Protein AF-A0A7S0AY89-F1 (afdb_monomer)

pLDDT: mean 72.58, std 26.04, range [23.61, 98.94]

Mean predicted aligned error: 18.63 Å

InterPro domains:
  IPR001547 Glycoside hydrolase, family 5 [PF00150] (225-510)
  IPR008999 Actin-crosslinking [SSF50405] (560-645)
  IPR017853 Glycoside hydrolase superfamily [SSF51445] (168-539)
  IPR050386 Glycosyl Hydrolase 5 (Cellulase A) [PTHR31297] (103-537)

Organism: NCBI:txid73915

Sequence (700 aa):
IKGNLCSASAGSGILEAVVAESVGAPAAGRRAGQSFCVETWRAASALASKGALWIAGASLNLVRSYLQGHEQKHLCPNRLVGCALSVLLALAALIDGSLASVLSSTLSTRPGRGRPGMPRTPRSRRPRFARAGRVTGKKETFDMFLGREGSSKLREDRRAGHLRRSRRKKWHGVNYGNRFIPEDWMRHPYNFFQGVERAKPINRVALWDLAGAQDPPPKQRMMDWLDVTIMEDHFREMRRFGV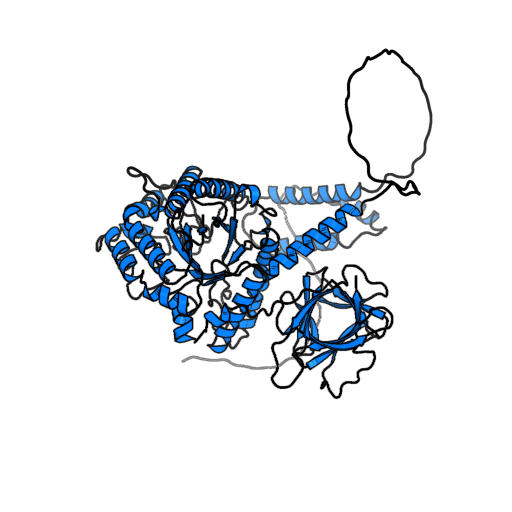EVVRVPCGYWNWVAYGGDGGPEAAESVEGVPIAERLKNLHRIAEPSAYRVHFDRIFQYAARHGIRVLLDLHGVPGSQNGEIHSGACFEVGDGDERTTFFESEANKAMAVQAVREMARYASGKGAALFGIQVISEPHLTSADGGHSFLADYYRKSIEAAREFLDASVPIVLFEWTFNMEKWSCDAFPRAKFGRVLWDTHLYHFPDDGDDWTAKDGGLEKAMKAYKWDLSQLRQFSNMQDGNVIVGEFSLAGPSLNKEWAHHWAEWLVDQFDFASAGSLLWTFDGARTAWSMQKQVANWGINWRRVTKSRHEPAAEGPPVFLQAVRGGLWLSAHENGSVQVNAAEPSWWEEWIAYFFHGGEERHGPAATKVALRSSAHGTWLSVNEHGHVSQSSARSAWEEFLLLRLSPGPEEEQYVALMSVHGTVLSVLEDLGLVVAIQGHAADMPIGHGGLWMVTRG

Nearest PDB structures (foldseek):
  3o3q-assembly2_B  TM=7.708E-01  e=3.214E-07  Homo sapiens
  3bad-assembly2_B  TM=7.576E-01  e=7.412E-07  Homo sapiens
  4q9p-assembly2_B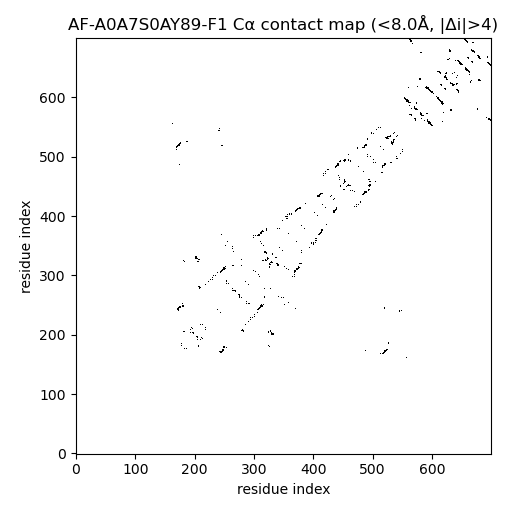  TM=7.595E-01  e=1.617E-06  Homo sapiens
  3hbw-assembly1_A  TM=7.718E-01  e=7.275E-06  Homo sapiens
  2q9x-assembly1_A  TM=7.667E-01  e=5.822E-06  unclassified

Foldseek 3Di:
DDDDDDDDDDDDDDDDDDDDDDDDDDDDDDDDDDDPPPVVVVVVVVPPPDDDDDVVVVVVVVVVVVVVPDDDDDDDPPVVVVVVVVVVVVVVVVVPPDDPDDDDDDDDDDDDDDDDDDDDDDDDDDDDDDDDDDDDDDDDDDDDDDDDPVVVVVVVVVVVLVVVLLVFAFAEAFELPCAQWHDQQQDDPDRLCVVFDDDPPFPDDAQLSQCVDVVVHLQVSNLVRLVVSQDLVLLVVRLQLPHAEYEYEHALLLFDADPDQDAFDDDCDDPPHRLRNSRSSSNVSDHNVSCVVSVVSVLVSLVVSNHAYAYENAAFGQGQQQDRSNRHHQDGPPDPDRDGRCLDPRRLVSLLSSLLRVLQSCFPSPSNHQAYESYDDGQADDPLSCVVVLLVSLVSSLVSSVVRDDLQHEHEYEDELVCLVVAAQLNPPCVRRRHYAYEYADEDADDPPDALEPVPVNLVVRVVVCLSSLVSLQVSCVSNSQRYEHAEDWQPHHHYDLVSSLVSLLVVQQSRSVRHSGYYYQHCHGDDLRRHPVSNCVPSVHSSSVSNPHPDPSFDWDAKKWKAQLPPQFTWAADPVFFIFTDDNDDDLQSIWTKTWHFDDDDPPDHTFIKIFIAGPNPRWTFFADLVFDTTTHSDDDLRRIWGWAWDDQDDPRKTKTWTAGPNRWIWFHDNVVRHITTHHDHPVPDDPDSGRIIIIDGD

Structure (mmCIF, N/CA/C/O backbone):
data_AF-A0A7S0AY89-F1
#
_entry.id   AF-A0A7S0AY89-F1
#
loop_
_atom_site.group_PDB
_atom_site.id
_atom_site.type_symbol
_atom_site.label_atom_id
_atom_site.label_alt_id
_atom_site.label_comp_id
_atom_site.label_asym_id
_atom_site.label_entity_id
_atom_site.label_seq_id
_atom_site.pdbx_PDB_ins_code
_atom_site.Cartn_x
_atom_site.Cartn_y
_atom_site.Cartn_z
_atom_site.occupancy
_atom_site.B_iso_or_equiv
_atom_site.auth_seq_id
_atom_site.auth_comp_id
_atom_site.auth_asym_id
_atom_site.auth_atom_id
_atom_site.pdbx_PDB_model_num
ATOM 1 N N . ILE A 1 1 ? 1.819 55.448 -20.548 1.00 31.20 1 ILE A N 1
ATOM 2 C CA . ILE A 1 1 ? 2.118 56.528 -19.571 1.00 31.20 1 ILE A CA 1
ATOM 3 C C . ILE A 1 1 ? 2.789 55.849 -18.382 1.00 31.20 1 ILE A C 1
ATOM 5 O O . ILE A 1 1 ? 2.130 54.985 -17.831 1.00 31.20 1 ILE A O 1
ATOM 9 N N . LYS A 1 2 ? 4.029 56.074 -17.937 1.00 28.22 2 LYS A N 1
ATOM 10 C CA . LYS A 1 2 ? 5.312 56.659 -18.417 1.00 28.22 2 LYS A CA 1
ATOM 11 C C . LYS A 1 2 ? 6.379 55.805 -17.667 1.00 28.22 2 LYS A C 1
ATOM 13 O O . LYS A 1 2 ? 6.084 55.406 -16.550 1.00 28.22 2 LYS A O 1
ATOM 18 N N . GLY A 1 3 ? 7.587 55.484 -18.125 1.00 26.33 3 GLY A N 1
ATOM 19 C CA . GLY A 1 3 ? 8.302 55.758 -19.372 1.00 26.33 3 GLY A CA 1
ATOM 20 C C . GLY A 1 3 ? 9.811 55.890 -19.092 1.00 26.33 3 GLY A C 1
ATOM 21 O O . GLY A 1 3 ? 10.143 56.715 -18.258 1.00 26.33 3 GLY A O 1
ATOM 22 N N . ASN A 1 4 ? 10.645 55.133 -19.828 1.00 30.91 4 ASN A N 1
ATOM 23 C CA . ASN A 1 4 ? 12.061 55.363 -20.224 1.00 30.91 4 ASN A CA 1
ATOM 24 C C . ASN A 1 4 ? 13.112 55.660 -19.111 1.00 30.91 4 ASN A C 1
ATOM 26 O O . ASN A 1 4 ? 12.819 56.299 -18.115 1.00 30.91 4 ASN A O 1
ATOM 30 N N . LEU A 1 5 ? 14.382 55.240 -19.194 1.00 28.59 5 LEU A N 1
ATOM 31 C CA . LEU A 1 5 ? 15.346 55.196 -20.317 1.00 28.59 5 LEU A CA 1
ATOM 32 C C . LEU A 1 5 ? 16.173 53.876 -20.263 1.00 28.59 5 LEU A C 1
ATOM 34 O O . LEU A 1 5 ? 16.315 53.311 -19.186 1.00 28.59 5 LEU A O 1
ATOM 38 N N . CYS A 1 6 ? 16.606 53.226 -21.357 1.00 27.00 6 CYS A N 1
ATOM 39 C CA . CYS A 1 6 ? 17.677 53.597 -22.316 1.00 27.00 6 CYS A CA 1
ATOM 40 C C . CYS A 1 6 ? 19.018 53.968 -21.631 1.00 27.00 6 CYS A C 1
ATOM 42 O O . CYS A 1 6 ? 19.011 54.798 -20.734 1.00 27.00 6 CYS A O 1
ATOM 44 N N . SER A 1 7 ? 20.200 53.453 -22.008 1.00 26.08 7 SER A N 1
ATOM 45 C CA . SER A 1 7 ? 20.628 52.667 -23.193 1.00 26.08 7 SER A CA 1
ATOM 46 C C . SER A 1 7 ? 22.035 52.045 -22.996 1.00 26.08 7 SER A C 1
ATOM 48 O O . SER A 1 7 ? 22.748 52.542 -22.140 1.00 26.08 7 SER A O 1
ATOM 50 N N . ALA A 1 8 ? 22.418 51.053 -23.831 1.00 25.77 8 ALA A N 1
ATOM 51 C CA . ALA A 1 8 ? 23.747 50.799 -24.469 1.00 25.77 8 ALA A CA 1
ATOM 52 C C . ALA A 1 8 ? 25.082 51.124 -23.718 1.00 25.77 8 ALA A C 1
ATOM 54 O O . ALA A 1 8 ? 25.215 52.180 -23.122 1.00 25.77 8 ALA A O 1
ATOM 55 N N . SER A 1 9 ? 26.192 50.367 -23.808 1.00 25.38 9 SER A N 1
ATOM 56 C CA . SER A 1 9 ? 26.601 49.246 -24.688 1.00 25.38 9 SER A CA 1
ATOM 57 C C . SER A 1 9 ? 27.967 48.652 -24.268 1.00 25.38 9 SER A C 1
ATOM 59 O O . SER A 1 9 ? 28.801 49.412 -23.798 1.00 25.38 9 SER A O 1
ATOM 61 N N . ALA A 1 10 ? 28.218 47.378 -24.626 1.00 25.64 10 ALA A N 1
ATOM 62 C CA . ALA A 1 10 ? 29.521 46.747 -24.959 1.00 25.64 10 ALA A CA 1
ATOM 63 C C . ALA A 1 10 ? 30.695 46.728 -23.938 1.00 25.64 10 ALA A C 1
ATOM 65 O O . ALA A 1 10 ? 31.051 47.743 -23.356 1.00 25.64 10 ALA A O 1
ATOM 66 N N . GLY A 1 11 ? 31.411 45.591 -23.843 1.00 23.61 11 GLY A N 1
ATOM 67 C CA . GLY A 1 11 ? 32.763 45.556 -23.246 1.00 23.61 11 GLY A CA 1
ATOM 68 C C . GLY A 1 11 ? 33.222 44.219 -22.639 1.00 23.61 11 GLY A C 1
ATOM 69 O O . GLY A 1 11 ? 32.878 43.889 -21.517 1.00 23.61 11 GLY A O 1
ATOM 70 N N . SER A 1 12 ? 34.040 43.490 -23.393 1.00 25.69 12 SER A N 1
ATOM 71 C CA . SER A 1 12 ? 34.846 42.290 -23.077 1.00 25.69 12 SER A CA 1
ATOM 72 C C . SER A 1 12 ? 35.759 42.302 -21.827 1.00 25.69 12 SER A C 1
ATOM 74 O O . SER A 1 12 ? 36.276 43.354 -21.466 1.00 25.69 12 SER A O 1
ATOM 76 N N . GLY A 1 13 ? 36.141 41.100 -21.350 1.00 25.22 13 GLY A N 1
ATOM 77 C CA . GLY A 1 13 ? 37.300 40.821 -20.461 1.00 25.22 13 GLY A CA 1
ATOM 78 C C . GLY A 1 13 ? 36.882 40.495 -19.018 1.00 25.22 13 GLY A C 1
ATOM 79 O O . GLY A 1 13 ? 36.175 41.288 -18.416 1.00 25.22 13 GLY A O 1
ATOM 80 N N . ILE A 1 14 ? 37.113 39.322 -18.407 1.00 26.77 14 ILE A N 1
ATOM 81 C CA . ILE A 1 14 ? 38.278 38.410 -18.291 1.00 26.77 14 ILE A CA 1
ATOM 82 C C . ILE A 1 14 ? 39.430 38.956 -17.417 1.00 26.77 14 ILE A C 1
ATOM 84 O O . ILE A 1 14 ? 40.223 39.771 -17.865 1.00 26.77 14 ILE A O 1
ATOM 88 N N . LEU A 1 15 ? 39.518 38.336 -16.228 1.00 25.75 15 LEU A N 1
ATOM 89 C CA . LEU A 1 15 ? 40.648 38.123 -15.304 1.00 25.75 15 LEU A CA 1
ATOM 90 C C . LEU A 1 15 ? 41.301 39.273 -14.499 1.00 25.75 15 LEU A C 1
ATOM 92 O O . LEU A 1 15 ? 41.732 40.297 -15.009 1.00 25.75 15 LEU A O 1
ATOM 96 N N . GLU A 1 16 ? 41.497 38.896 -13.227 1.00 26.64 16 GLU A N 1
ATOM 97 C CA . GLU A 1 16 ? 42.650 39.125 -12.336 1.00 26.64 16 GLU A CA 1
ATOM 98 C C . GLU A 1 16 ? 42.655 40.208 -11.230 1.00 26.64 16 GLU A C 1
ATOM 100 O O . GLU A 1 16 ? 42.739 41.408 -11.451 1.00 26.64 16 GLU A O 1
ATOM 105 N N . ALA A 1 17 ? 42.677 39.666 -10.001 1.00 26.73 17 ALA A N 1
ATOM 106 C CA . ALA A 1 17 ? 43.550 39.989 -8.868 1.00 26.73 17 ALA A CA 1
ATOM 107 C C . ALA A 1 17 ? 43.596 41.415 -8.279 1.00 26.73 17 ALA A C 1
ATOM 109 O O . ALA A 1 17 ? 44.223 42.322 -8.815 1.00 26.73 17 ALA A O 1
ATOM 110 N N . VAL A 1 18 ? 43.149 41.521 -7.018 1.00 24.30 18 VAL A N 1
ATOM 111 C CA . VAL A 1 18 ? 43.715 42.456 -6.029 1.00 24.30 18 VAL A CA 1
ATOM 112 C C . VAL A 1 18 ? 43.955 41.717 -4.706 1.00 24.30 18 VAL A C 1
ATOM 114 O O . VAL A 1 18 ? 43.093 40.984 -4.223 1.00 24.30 18 VAL A O 1
ATOM 117 N N . VAL A 1 19 ? 45.140 41.922 -4.130 1.00 26.67 19 VAL A N 1
ATOM 118 C CA . VAL A 1 19 ? 45.574 41.465 -2.800 1.00 26.67 19 VAL A CA 1
ATOM 119 C C . VAL A 1 19 ? 45.958 42.699 -1.979 1.00 26.67 19 VAL A C 1
ATOM 121 O O . VAL A 1 19 ? 46.524 43.632 -2.540 1.00 26.67 19 VAL A O 1
ATOM 124 N N . ALA A 1 20 ? 45.731 42.642 -0.658 1.00 26.95 20 ALA A N 1
ATOM 125 C CA . ALA A 1 20 ? 46.052 43.680 0.336 1.00 26.95 20 ALA A CA 1
ATOM 126 C C . ALA A 1 20 ? 45.191 44.972 0.215 1.00 26.95 20 ALA A C 1
ATOM 128 O O . ALA A 1 20 ? 44.567 45.220 -0.807 1.00 26.95 20 ALA A O 1
ATOM 129 N N . GLU A 1 21 ? 45.029 45.798 1.254 1.00 26.84 21 GLU A N 1
ATOM 130 C CA . GLU A 1 21 ? 45.825 45.920 2.485 1.00 26.84 21 GLU A CA 1
ATOM 131 C C . GLU A 1 21 ? 44.971 46.297 3.722 1.00 26.84 21 GLU A C 1
ATOM 133 O O . GLU A 1 21 ? 43.760 46.491 3.636 1.00 26.84 21 GLU A O 1
ATOM 138 N N . SER A 1 22 ? 45.595 46.319 4.901 1.00 27.19 22 SER A N 1
ATOM 139 C CA . SER A 1 22 ? 44.957 46.503 6.214 1.00 27.19 22 SER A CA 1
ATOM 140 C C . SER A 1 22 ? 44.860 47.971 6.665 1.00 27.19 22 SER A C 1
ATOM 142 O O . SER A 1 22 ? 45.545 48.825 6.115 1.00 27.19 22 SER A O 1
ATOM 144 N N . VAL A 1 23 ? 44.054 48.240 7.710 1.00 27.92 23 VAL A N 1
ATOM 145 C CA . VAL A 1 23 ? 44.383 49.022 8.940 1.00 27.92 23 VAL A CA 1
ATOM 146 C C . VAL A 1 23 ? 43.091 49.482 9.648 1.00 27.92 23 VAL A C 1
ATOM 148 O O . VAL A 1 23 ? 42.193 50.013 9.005 1.00 27.92 23 VAL A O 1
ATOM 151 N N . GLY A 1 24 ? 43.007 49.340 10.984 1.00 24.83 24 GLY A N 1
ATOM 152 C CA . GLY A 1 24 ? 41.967 50.012 11.792 1.00 24.83 24 GLY A CA 1
ATOM 153 C C . GLY A 1 24 ? 41.494 49.287 13.064 1.00 24.83 24 GLY A C 1
ATOM 154 O O . GLY A 1 24 ? 40.442 48.660 13.067 1.00 24.83 24 GLY A O 1
ATOM 155 N N . ALA A 1 25 ? 42.230 49.432 14.169 1.00 25.38 25 ALA A N 1
ATOM 156 C CA . ALA A 1 25 ? 41.773 49.177 15.552 1.00 25.38 25 ALA A CA 1
ATOM 157 C C . ALA A 1 25 ? 41.709 50.536 16.307 1.00 25.38 25 ALA A C 1
ATOM 159 O O . ALA A 1 25 ? 42.262 51.493 15.754 1.00 25.38 25 ALA A O 1
ATOM 160 N N . PRO A 1 26 ? 41.135 50.691 17.534 1.00 43.31 26 PRO A N 1
ATOM 161 C CA . PRO A 1 26 ? 40.759 49.700 18.569 1.00 43.31 26 PRO A CA 1
ATOM 162 C C . PRO A 1 26 ? 39.267 49.876 19.036 1.00 43.31 26 PRO A C 1
ATOM 164 O O . PRO A 1 26 ? 38.479 50.382 18.250 1.00 43.31 26 PRO A O 1
ATOM 167 N N . ALA A 1 27 ? 38.731 49.477 20.211 1.00 27.67 27 ALA A N 1
ATOM 168 C CA . ALA A 1 27 ? 39.302 49.012 21.487 1.00 27.67 27 ALA A CA 1
ATOM 169 C C . ALA A 1 27 ? 38.330 48.207 22.401 1.00 27.67 27 ALA A C 1
ATOM 171 O O . ALA A 1 27 ? 37.118 48.274 22.262 1.00 27.67 27 ALA A O 1
ATOM 172 N N . ALA A 1 28 ? 38.922 47.573 23.427 1.00 27.30 28 ALA A N 1
ATOM 173 C CA . ALA A 1 28 ? 38.415 47.322 24.795 1.00 27.30 28 ALA A CA 1
ATOM 174 C C . ALA A 1 28 ? 37.094 46.538 25.044 1.00 27.30 28 ALA A C 1
ATOM 176 O O . ALA A 1 28 ? 36.003 47.089 24.955 1.00 27.30 28 ALA A O 1
ATOM 177 N N . GLY A 1 29 ? 37.200 45.297 25.570 1.00 25.02 29 GLY A N 1
ATOM 178 C CA . GLY A 1 29 ? 36.004 44.496 25.921 1.00 25.02 29 GLY A CA 1
ATOM 179 C C . GLY A 1 29 ? 36.106 43.228 26.804 1.00 25.02 29 GLY A C 1
ATOM 180 O O . GLY A 1 29 ? 35.173 42.444 26.774 1.00 25.02 29 GLY A O 1
ATOM 181 N N . ARG A 1 30 ? 37.145 43.045 27.642 1.00 28.27 30 ARG A N 1
ATOM 182 C CA . ARG A 1 30 ? 37.271 42.005 28.716 1.00 28.27 30 ARG A CA 1
ATOM 183 C C . ARG A 1 30 ? 37.491 40.513 28.331 1.00 28.27 30 ARG A C 1
ATOM 185 O O . ARG A 1 30 ? 36.940 39.960 27.395 1.00 28.27 30 ARG A O 1
ATOM 192 N N . ARG A 1 31 ? 38.343 39.887 29.159 1.00 28.88 31 ARG A N 1
ATOM 193 C CA . ARG A 1 31 ? 38.826 38.481 29.209 1.00 28.88 31 ARG A CA 1
ATOM 194 C C . ARG A 1 31 ? 37.667 37.507 29.536 1.00 28.88 31 ARG A C 1
ATOM 196 O O . ARG A 1 31 ? 36.731 37.938 30.193 1.00 28.88 31 ARG A O 1
ATOM 203 N N . ALA A 1 32 ? 37.685 36.206 29.229 1.00 29.05 32 ALA A N 1
ATOM 204 C CA . ALA A 1 32 ? 38.784 35.236 29.317 1.00 29.05 32 ALA A CA 1
ATOM 205 C C . ALA A 1 32 ? 38.470 33.947 28.518 1.00 29.05 32 ALA A C 1
ATOM 207 O O . ALA A 1 32 ? 37.300 33.618 28.356 1.00 29.05 32 ALA A O 1
ATOM 208 N N . GLY A 1 33 ? 39.490 33.186 28.083 1.00 31.42 33 GLY A N 1
ATOM 209 C CA . GLY A 1 33 ? 39.261 31.855 27.482 1.00 31.42 33 GLY A CA 1
ATOM 210 C C . GLY A 1 33 ? 40.188 31.384 26.352 1.00 31.42 33 GLY A C 1
ATOM 211 O O . GLY A 1 33 ? 39.846 30.408 25.695 1.00 31.42 33 GLY A O 1
ATOM 212 N N . GLN A 1 34 ? 41.339 32.019 26.092 1.00 33.47 34 GLN A N 1
ATOM 213 C CA . GLN A 1 34 ? 42.302 31.532 25.086 1.00 33.47 34 GLN A CA 1
ATOM 214 C C . GLN A 1 34 ? 43.759 31.707 25.547 1.00 33.47 34 GLN A C 1
ATOM 216 O O . GLN A 1 34 ? 44.354 32.763 25.356 1.00 33.47 34 GLN A O 1
ATOM 221 N N . SER A 1 35 ? 44.359 30.657 26.122 1.00 33.81 35 SER A N 1
ATOM 222 C CA . SER A 1 35 ? 45.831 30.536 26.201 1.00 33.81 35 SER A CA 1
ATOM 223 C C . SER A 1 35 ? 46.357 29.092 26.115 1.00 33.81 35 SER A C 1
ATOM 225 O O . SER A 1 35 ? 47.510 28.849 26.445 1.00 33.81 35 SER A O 1
ATOM 227 N N . PHE A 1 36 ? 45.541 28.130 25.657 1.00 30.88 36 PHE A N 1
ATOM 228 C CA . PHE A 1 36 ? 45.924 26.706 25.558 1.00 30.88 36 PHE A CA 1
ATOM 229 C C . PHE A 1 36 ? 46.168 26.218 24.110 1.00 30.88 36 PHE A C 1
ATOM 231 O O . PHE A 1 36 ? 46.363 25.032 23.870 1.00 30.88 36 PHE A O 1
ATOM 238 N N . CYS A 1 37 ? 46.128 27.115 23.116 1.00 38.25 37 CYS A N 1
ATOM 239 C CA . CYS A 1 37 ? 46.145 26.755 21.685 1.00 38.25 37 CYS A CA 1
ATOM 240 C C . CYS A 1 37 ? 47.389 27.214 20.899 1.00 38.25 37 CYS A C 1
ATOM 242 O O . CYS A 1 37 ? 47.432 27.019 19.689 1.00 38.25 37 CYS A O 1
ATOM 244 N N . VAL A 1 38 ? 48.390 27.831 21.542 1.00 36.41 38 VAL A N 1
ATOM 245 C CA . VAL A 1 38 ? 49.576 28.370 20.834 1.00 36.41 38 VAL A CA 1
ATOM 246 C C . VAL A 1 38 ? 50.817 27.477 20.981 1.00 36.41 38 VAL A C 1
ATOM 248 O O . VAL A 1 38 ? 51.609 27.380 20.045 1.00 36.41 38 VAL A O 1
ATOM 251 N N . GLU A 1 39 ? 50.976 26.751 22.093 1.00 34.59 39 GLU A N 1
ATOM 252 C CA . GLU A 1 39 ? 52.113 25.827 22.275 1.00 34.59 39 GLU A CA 1
ATOM 253 C C . GLU A 1 39 ? 51.877 24.443 21.647 1.00 34.59 39 GLU A C 1
ATOM 255 O O . GLU A 1 39 ? 52.810 23.835 21.120 1.00 34.59 39 GLU A O 1
ATOM 260 N N . THR A 1 40 ? 50.624 23.988 21.568 1.00 36.09 40 THR A N 1
ATOM 261 C CA . THR A 1 40 ? 50.237 22.754 20.859 1.00 36.09 40 THR A CA 1
ATOM 262 C C . THR A 1 40 ? 50.528 22.809 19.355 1.00 36.09 40 THR A C 1
ATOM 264 O O . THR A 1 40 ? 50.833 21.782 18.750 1.00 36.09 40 THR A O 1
ATOM 267 N N . TRP A 1 41 ? 50.520 24.000 18.746 1.00 34.41 41 TRP A N 1
ATOM 268 C CA . TRP A 1 41 ? 50.771 24.166 17.309 1.00 34.41 41 TRP A CA 1
ATOM 269 C C . TRP A 1 41 ? 52.253 24.011 16.925 1.00 34.41 41 TRP A C 1
ATOM 271 O O . TRP A 1 41 ? 52.565 23.530 15.838 1.00 34.41 41 TRP A O 1
ATOM 281 N N . ARG A 1 42 ? 53.189 24.348 17.828 1.00 32.75 42 ARG A N 1
ATOM 282 C CA . ARG A 1 42 ? 54.636 24.175 17.582 1.00 32.75 42 ARG A CA 1
ATOM 283 C C . ARG A 1 42 ? 55.107 22.729 17.747 1.00 32.75 42 ARG A C 1
ATOM 285 O O . ARG A 1 42 ? 56.028 22.324 17.045 1.00 32.75 42 ARG A O 1
ATOM 292 N N . ALA A 1 43 ? 54.463 21.945 18.613 1.00 32.91 43 ALA A N 1
ATOM 293 C CA . ALA A 1 43 ? 54.750 20.516 18.750 1.00 32.91 43 ALA A CA 1
ATOM 294 C C . ALA A 1 43 ? 54.242 19.697 17.545 1.00 32.91 43 ALA A C 1
ATOM 296 O O . ALA A 1 43 ? 54.938 18.799 17.071 1.00 32.91 43 ALA A O 1
ATOM 297 N N . ALA A 1 44 ? 53.064 20.035 17.004 1.00 33.19 44 ALA A N 1
ATOM 298 C CA . ALA A 1 44 ? 52.457 19.311 15.883 1.00 33.19 44 ALA A CA 1
ATOM 299 C C . ALA A 1 44 ? 53.284 19.388 14.581 1.00 33.19 44 ALA A C 1
ATOM 301 O O . ALA A 1 44 ? 53.419 18.388 13.877 1.00 33.19 44 ALA A O 1
ATOM 302 N N . SER A 1 45 ? 53.903 20.537 14.286 1.00 33.25 45 SER A N 1
ATOM 303 C CA . SER A 1 45 ? 54.712 20.715 13.068 1.00 33.25 45 SER A CA 1
ATOM 304 C C . SER A 1 45 ? 56.044 19.950 13.068 1.00 33.25 45 SER A C 1
ATOM 306 O O . SER A 1 45 ? 56.640 19.784 12.008 1.00 33.25 45 SER A O 1
ATOM 308 N N . ALA A 1 46 ? 56.518 19.453 14.217 1.00 33.66 46 ALA A N 1
ATOM 309 C CA . ALA A 1 46 ? 57.767 18.684 14.305 1.00 33.66 46 ALA A CA 1
ATOM 310 C C . ALA A 1 46 ? 57.597 17.185 13.970 1.00 33.66 46 ALA A C 1
ATOM 312 O O . ALA A 1 46 ? 58.566 16.522 13.598 1.00 33.66 46 ALA A O 1
ATOM 313 N N . LEU A 1 47 ? 56.375 16.647 14.066 1.00 33.09 47 LEU A N 1
ATOM 314 C CA . LEU A 1 47 ? 56.061 15.236 13.782 1.00 33.09 47 LEU A CA 1
ATOM 315 C C . LEU A 1 47 ? 55.626 14.972 12.329 1.00 33.09 47 LEU A C 1
ATOM 317 O O . LEU A 1 47 ? 55.565 13.820 11.905 1.00 33.09 47 LEU A O 1
ATOM 321 N N . ALA A 1 48 ? 55.404 16.017 11.529 1.00 33.03 48 ALA A N 1
ATOM 322 C CA . ALA A 1 48 ? 54.970 15.935 10.131 1.00 33.03 48 ALA A CA 1
ATOM 323 C C . ALA A 1 48 ? 56.096 15.559 9.132 1.00 33.03 48 ALA A C 1
ATOM 325 O O . ALA A 1 48 ? 56.176 16.121 8.043 1.00 33.03 48 ALA A O 1
ATOM 326 N N . SER A 1 49 ? 56.981 14.620 9.489 1.00 36.84 49 SER A N 1
ATOM 327 C CA . SER A 1 49 ? 58.127 14.204 8.652 1.00 36.84 49 SER A CA 1
ATOM 328 C C . SER A 1 49 ? 58.183 12.709 8.298 1.00 36.84 49 SER A C 1
ATOM 330 O O . SER A 1 49 ? 59.098 12.295 7.584 1.00 36.84 49 SER A O 1
ATOM 332 N N . LYS A 1 50 ? 57.205 11.888 8.719 1.00 34.72 50 LYS A N 1
ATOM 333 C CA . LYS A 1 50 ? 57.021 10.504 8.228 1.00 34.72 50 LYS A CA 1
ATOM 334 C C . LYS A 1 50 ? 55.539 10.208 7.974 1.00 34.72 50 LYS A C 1
ATOM 336 O O . LYS A 1 50 ? 54.691 10.512 8.803 1.00 34.72 50 LYS A O 1
ATOM 341 N N . GLY A 1 51 ? 55.247 9.697 6.778 1.00 42.66 51 GLY A N 1
ATOM 342 C CA . GLY A 1 51 ? 53.941 9.816 6.128 1.00 42.66 51 GLY A CA 1
ATOM 343 C C . GLY A 1 51 ? 52.752 9.110 6.789 1.00 42.66 51 GLY A C 1
ATOM 344 O O . GLY A 1 51 ? 52.802 7.914 7.054 1.00 42.66 51 GLY A O 1
ATOM 345 N N . ALA A 1 52 ? 51.655 9.862 6.916 1.00 37.62 52 ALA A N 1
ATOM 346 C CA . ALA A 1 52 ? 50.263 9.405 6.842 1.00 37.62 52 ALA A CA 1
ATOM 347 C C . ALA A 1 52 ? 49.341 10.642 6.781 1.00 37.62 52 ALA A C 1
ATOM 349 O O . ALA A 1 52 ? 49.116 11.276 7.808 1.00 37.62 52 ALA A O 1
ATOM 350 N N . LEU A 1 53 ? 48.830 11.034 5.602 1.00 32.84 53 LEU A N 1
ATOM 351 C CA . LEU A 1 53 ? 47.916 12.188 5.485 1.00 32.84 53 LEU A CA 1
ATOM 352 C C . LEU A 1 53 ? 47.093 12.181 4.180 1.00 32.84 53 LEU A C 1
ATOM 354 O O . LEU A 1 53 ? 47.514 12.695 3.149 1.00 32.84 53 LEU A O 1
ATOM 358 N N . TRP A 1 54 ? 45.873 11.644 4.263 1.00 35.12 54 TRP A N 1
ATOM 359 C CA . TRP A 1 54 ? 44.772 11.972 3.334 1.00 35.12 54 TRP A CA 1
ATOM 360 C C . TRP A 1 54 ? 43.427 12.132 4.067 1.00 35.12 54 TRP A C 1
ATOM 362 O O . TRP A 1 54 ? 42.599 12.951 3.689 1.00 35.12 54 TRP A O 1
ATOM 372 N N . ILE A 1 55 ? 43.249 11.438 5.198 1.00 34.78 55 ILE A N 1
ATOM 373 C CA . ILE A 1 55 ? 41.988 11.416 5.962 1.00 34.78 55 ILE A CA 1
ATOM 374 C C . ILE A 1 55 ? 41.770 12.685 6.816 1.00 34.78 55 ILE A C 1
ATOM 376 O O . ILE A 1 55 ? 40.642 13.154 6.939 1.00 34.78 55 ILE A O 1
ATOM 380 N N . ALA A 1 56 ? 42.822 13.308 7.363 1.00 34.59 56 ALA A N 1
ATOM 381 C CA . ALA A 1 56 ? 42.661 14.487 8.230 1.00 34.59 56 ALA A CA 1
ATOM 382 C C . ALA A 1 56 ? 42.276 15.783 7.477 1.00 34.59 56 ALA A C 1
ATOM 384 O O . ALA A 1 56 ? 41.651 16.670 8.059 1.00 34.59 56 ALA A O 1
ATOM 385 N N . GLY A 1 57 ? 42.613 15.894 6.185 1.00 33.06 57 GLY A N 1
ATOM 386 C CA . GLY A 1 57 ? 42.274 17.065 5.364 1.00 33.06 57 GLY A CA 1
ATOM 387 C C . GLY A 1 57 ? 40.779 17.163 5.037 1.00 33.06 57 GLY A C 1
ATOM 388 O O . GLY A 1 57 ? 40.217 18.258 5.035 1.00 33.06 57 GLY A O 1
ATOM 389 N N . ALA A 1 58 ? 40.117 16.020 4.829 1.00 36.44 58 ALA A N 1
ATOM 390 C CA . ALA A 1 58 ? 38.684 15.961 4.547 1.00 36.44 58 ALA A CA 1
ATOM 391 C C . ALA A 1 58 ? 37.843 16.431 5.749 1.00 36.44 58 ALA A C 1
ATOM 393 O O . ALA A 1 58 ? 36.976 17.292 5.601 1.00 36.44 58 ALA A O 1
ATOM 394 N N . SER A 1 59 ? 38.151 15.938 6.953 1.00 37.84 59 SER A N 1
ATOM 395 C CA . SER A 1 59 ? 37.392 16.249 8.174 1.00 37.84 59 SER A CA 1
ATOM 396 C C . SER A 1 59 ? 37.441 17.732 8.563 1.00 37.84 59 SER A C 1
ATOM 398 O O . SER A 1 59 ? 36.440 18.289 9.010 1.00 37.84 59 SER A O 1
ATOM 400 N N . LEU A 1 60 ? 38.583 18.400 8.360 1.00 40.00 60 LEU A N 1
ATOM 401 C CA . LEU A 1 60 ? 38.737 19.834 8.639 1.00 40.00 60 LEU A CA 1
ATOM 402 C C . LEU A 1 60 ? 37.991 20.720 7.630 1.00 40.00 60 LEU A C 1
ATOM 404 O O . LEU A 1 60 ? 37.406 21.728 8.027 1.00 40.00 60 LEU A O 1
ATOM 408 N N . ASN A 1 61 ? 37.946 20.329 6.353 1.00 40.41 61 ASN A N 1
ATOM 409 C CA . ASN A 1 61 ? 37.143 21.033 5.350 1.00 40.41 61 ASN A CA 1
ATOM 410 C C . ASN A 1 61 ? 35.637 20.848 5.584 1.00 40.41 61 ASN A C 1
ATOM 412 O O . ASN A 1 61 ? 34.889 21.811 5.427 1.00 40.41 61 ASN A O 1
ATOM 416 N N . LEU A 1 62 ? 35.196 19.669 6.040 1.00 38.69 62 LEU A N 1
ATOM 417 C CA . LEU A 1 62 ? 33.791 19.422 6.377 1.00 38.69 62 LEU A CA 1
ATOM 418 C C . LEU A 1 62 ? 33.314 20.338 7.518 1.00 38.69 62 LEU A C 1
ATOM 420 O O . LEU A 1 62 ? 32.295 21.012 7.389 1.00 38.69 62 LEU A O 1
ATOM 424 N N . VAL A 1 63 ? 34.097 20.445 8.600 1.00 40.97 63 VAL A N 1
ATOM 425 C CA . VAL A 1 63 ? 33.797 21.344 9.733 1.00 40.97 63 VAL A CA 1
ATOM 426 C C . VAL A 1 63 ? 33.834 22.817 9.311 1.00 40.97 63 VAL A C 1
ATOM 428 O O . VAL A 1 63 ? 32.991 23.600 9.744 1.00 40.97 63 VAL A O 1
ATOM 431 N N . ARG A 1 64 ? 34.766 23.211 8.432 1.00 37.84 64 ARG A N 1
ATOM 432 C CA . ARG A 1 64 ? 34.848 24.589 7.923 1.00 37.84 64 ARG A CA 1
ATOM 433 C C . ARG A 1 64 ? 33.653 24.953 7.038 1.00 37.84 64 ARG A C 1
ATOM 435 O O . ARG A 1 64 ? 33.102 26.035 7.204 1.00 37.84 64 ARG A O 1
ATOM 442 N N . SER A 1 65 ? 33.221 24.040 6.166 1.00 39.75 65 SER A N 1
ATOM 443 C CA . SER A 1 65 ? 32.033 24.219 5.323 1.00 39.75 65 SER A CA 1
ATOM 444 C C . SER A 1 65 ? 30.749 24.276 6.159 1.00 39.75 65 SER A C 1
ATOM 446 O O . SER A 1 65 ? 29.882 25.101 5.892 1.00 39.75 65 SER A O 1
ATOM 448 N N . TYR A 1 66 ? 30.654 23.461 7.216 1.00 36.84 66 TYR A N 1
ATOM 449 C CA . TYR A 1 66 ? 29.522 23.461 8.149 1.00 36.84 66 TYR A CA 1
ATOM 450 C C . TYR A 1 66 ? 29.423 24.766 8.964 1.00 36.84 66 TYR A C 1
ATOM 452 O O . TYR A 1 66 ? 28.330 25.269 9.207 1.00 36.84 66 TYR A O 1
ATOM 460 N N . LEU A 1 67 ? 30.561 25.357 9.349 1.00 40.06 67 LEU A N 1
ATOM 461 C CA . LEU A 1 67 ? 30.611 26.623 10.095 1.00 40.06 67 LEU A CA 1
ATOM 462 C C . LEU A 1 67 ? 30.403 27.879 9.232 1.00 40.06 67 LEU A C 1
ATOM 464 O O . LEU A 1 67 ? 30.113 28.937 9.785 1.00 40.06 67 LEU A O 1
ATOM 468 N N . GLN A 1 68 ? 30.551 27.792 7.907 1.00 40.09 68 GLN A N 1
ATOM 469 C CA . GLN A 1 68 ? 30.341 28.923 6.989 1.00 40.09 68 GLN A CA 1
ATOM 470 C C . GLN A 1 68 ? 28.923 28.977 6.388 1.00 40.09 68 GLN A C 1
ATOM 472 O O . GLN A 1 68 ? 28.608 29.938 5.694 1.00 40.09 68 GLN A O 1
ATOM 477 N N . GLY A 1 69 ? 28.071 27.975 6.650 1.00 38.88 69 GLY A N 1
ATOM 478 C CA . GLY A 1 69 ? 26.759 27.823 6.004 1.00 38.88 69 GLY A CA 1
ATOM 479 C C . GLY A 1 69 ? 25.531 28.332 6.772 1.00 38.88 69 GLY A C 1
ATOM 480 O O . GLY A 1 69 ? 24.451 28.346 6.192 1.00 38.88 69 GLY A O 1
ATOM 481 N N . HIS A 1 70 ? 25.646 28.736 8.044 1.00 35.62 70 HIS A N 1
ATOM 482 C CA . HIS A 1 70 ? 24.479 29.108 8.863 1.00 35.62 70 HIS A CA 1
ATOM 483 C C . HIS A 1 70 ? 24.690 30.357 9.728 1.00 35.62 70 HIS A C 1
ATOM 485 O O . HIS A 1 70 ? 25.297 30.297 10.800 1.00 35.62 70 HIS A O 1
ATOM 491 N N . GLU A 1 71 ? 24.054 31.464 9.339 1.00 35.50 71 GLU A N 1
ATOM 492 C CA . GLU A 1 71 ? 23.684 32.512 10.290 1.00 35.50 71 GLU A CA 1
ATOM 493 C C . GLU A 1 71 ? 22.383 32.129 11.022 1.00 35.50 71 GLU A C 1
ATOM 495 O O . GLU A 1 71 ? 21.330 31.969 10.416 1.00 35.50 71 GLU A O 1
ATOM 500 N N . GLN A 1 72 ? 22.482 32.010 12.349 1.00 34.31 72 GLN A N 1
ATOM 501 C CA . GLN A 1 72 ? 21.400 31.988 13.349 1.00 34.31 72 GLN A CA 1
ATOM 502 C C . GLN A 1 72 ? 20.212 31.007 13.174 1.00 34.31 72 GLN A C 1
ATOM 504 O O . GLN A 1 72 ? 19.212 31.317 12.531 1.00 34.31 72 GLN A O 1
ATOM 509 N N . LYS A 1 73 ? 20.165 29.976 14.036 1.00 31.56 73 LYS A N 1
ATOM 510 C CA . LYS A 1 73 ? 19.418 30.036 15.321 1.00 31.56 73 LYS A CA 1
ATOM 511 C C . LYS A 1 73 ? 19.704 28.818 16.223 1.00 31.56 73 LYS A C 1
ATOM 513 O O . LYS A 1 73 ? 19.753 27.688 15.767 1.00 31.56 73 LYS A O 1
ATOM 518 N N . HIS A 1 74 ? 19.907 29.097 17.514 1.00 41.69 74 HIS A N 1
ATOM 519 C CA . HIS A 1 74 ? 19.932 28.195 18.684 1.00 41.69 74 HIS A CA 1
ATOM 520 C C . HIS A 1 74 ? 20.414 26.731 18.527 1.00 41.69 74 HIS A C 1
ATOM 522 O O . HIS A 1 74 ? 19.617 25.812 18.376 1.00 41.69 74 HIS A O 1
ATOM 528 N N . LEU A 1 75 ? 21.704 26.491 18.803 1.00 34.28 75 LEU A N 1
ATOM 529 C CA . LEU A 1 75 ? 22.230 25.174 19.200 1.00 34.28 75 LEU A CA 1
ATOM 530 C C . LEU A 1 75 ? 23.015 25.271 20.519 1.00 34.28 75 LEU A C 1
ATOM 532 O O . LEU A 1 75 ? 23.729 26.241 20.768 1.00 34.28 75 LEU A O 1
ATOM 536 N N . CYS A 1 76 ? 22.856 24.269 21.388 1.00 31.27 76 CYS A N 1
ATOM 537 C CA . CYS A 1 76 ? 23.378 24.292 22.758 1.00 31.27 76 CYS A CA 1
ATOM 538 C C . CYS A 1 76 ? 24.863 23.846 22.816 1.00 31.27 76 CYS A C 1
ATOM 540 O O . CYS A 1 76 ? 25.162 22.738 22.355 1.00 31.27 76 CYS A O 1
ATOM 542 N N . PRO A 1 77 ? 25.797 24.630 23.406 1.00 37.31 77 PRO A N 1
ATOM 543 C CA . PRO A 1 77 ? 27.247 24.398 23.275 1.00 37.31 77 PRO A CA 1
ATOM 544 C C . PRO A 1 77 ? 27.764 23.018 23.714 1.00 37.31 77 PRO A C 1
ATOM 546 O O . PRO A 1 77 ? 28.750 22.522 23.170 1.00 37.31 77 PRO A O 1
ATOM 549 N N . ASN A 1 78 ? 27.098 22.368 24.672 1.00 36.75 78 ASN A N 1
ATOM 550 C CA . ASN A 1 78 ? 27.613 21.151 25.310 1.00 36.75 78 ASN A CA 1
ATOM 551 C C . ASN A 1 78 ? 27.577 19.894 24.416 1.00 36.75 78 ASN A C 1
ATOM 553 O O . ASN A 1 78 ? 28.312 18.948 24.692 1.00 36.75 78 ASN A O 1
ATOM 557 N N . ARG A 1 79 ? 26.768 19.856 23.342 1.00 36.59 79 ARG A N 1
ATOM 558 C CA . ARG A 1 79 ? 26.708 18.679 22.444 1.00 36.59 79 ARG A CA 1
ATOM 559 C C . ARG A 1 79 ? 27.869 18.624 21.440 1.00 36.59 79 ARG A C 1
ATOM 561 O O . ARG A 1 79 ? 28.381 17.542 21.172 1.00 36.59 79 ARG A O 1
ATOM 568 N N . LEU A 1 80 ? 28.339 19.774 20.949 1.00 39.84 80 LEU A N 1
ATOM 569 C CA . LEU A 1 80 ? 29.462 19.858 19.999 1.00 39.84 80 LEU A CA 1
ATOM 570 C C . LEU A 1 80 ? 30.795 19.406 20.617 1.00 39.84 80 LEU A C 1
ATOM 572 O O . LEU A 1 80 ? 31.566 18.697 19.972 1.00 39.84 80 LEU A O 1
ATOM 576 N N . VAL A 1 81 ? 31.036 19.759 21.885 1.00 41.94 81 VAL A N 1
ATOM 577 C CA . VAL A 1 81 ? 32.237 19.332 22.625 1.00 41.94 81 VAL A CA 1
ATOM 578 C C . VAL A 1 81 ? 32.259 17.811 22.816 1.00 41.94 81 VAL A C 1
ATOM 580 O O . VAL A 1 81 ? 33.313 17.199 22.663 1.00 41.94 81 VAL A O 1
ATOM 583 N N . GLY A 1 82 ? 31.101 17.189 23.075 1.00 36.47 82 GLY A N 1
ATOM 584 C CA . GLY A 1 82 ? 30.976 15.733 23.197 1.00 36.47 82 GLY A CA 1
ATOM 585 C C . GLY A 1 82 ? 31.369 14.995 21.915 1.00 36.47 82 GLY A C 1
ATOM 586 O O . GLY A 1 82 ? 32.252 14.140 21.951 1.00 36.47 82 GLY A O 1
ATOM 587 N N . CYS A 1 83 ? 30.784 15.372 20.772 1.00 39.00 83 CYS A N 1
ATOM 588 C CA . CYS A 1 83 ? 31.076 14.727 19.487 1.00 39.00 83 CYS A CA 1
ATOM 589 C C . CYS A 1 83 ? 32.553 14.858 19.076 1.00 39.00 83 CYS A C 1
ATOM 591 O O . CYS A 1 83 ? 33.149 13.889 18.605 1.00 39.00 83 CYS A O 1
ATOM 593 N N . ALA A 1 84 ? 33.170 16.025 19.297 1.00 40.22 84 ALA A N 1
ATOM 594 C CA . ALA A 1 84 ? 34.592 16.227 19.016 1.00 40.22 84 ALA A CA 1
ATOM 595 C C . ALA A 1 84 ? 35.495 15.330 19.887 1.00 40.22 84 ALA A C 1
ATOM 597 O O . ALA A 1 84 ? 36.472 14.766 19.391 1.00 40.22 84 ALA A O 1
ATOM 598 N N . LEU A 1 85 ? 35.148 15.149 21.168 1.00 38.97 85 LEU A N 1
ATOM 599 C CA . LEU A 1 85 ? 35.899 14.290 22.087 1.00 38.97 85 LEU A CA 1
ATOM 600 C C . LEU A 1 85 ? 35.799 12.805 21.701 1.00 38.97 85 LEU A C 1
ATOM 602 O O . LEU A 1 85 ? 36.802 12.094 21.742 1.00 38.97 85 LEU A O 1
ATOM 606 N N . SER A 1 86 ? 34.618 12.344 21.273 1.00 40.78 86 SER A N 1
ATOM 607 C CA . SER A 1 86 ? 34.404 10.965 20.807 1.00 40.78 86 SER A CA 1
ATOM 608 C C . SER A 1 86 ? 35.225 10.628 19.559 1.00 40.78 86 SER A C 1
ATOM 610 O O . SER A 1 86 ? 35.819 9.553 19.494 1.00 40.78 86 SER A O 1
ATOM 612 N N . VAL A 1 87 ? 35.316 11.550 18.593 1.00 44.28 87 VAL A N 1
ATOM 613 C CA . VAL A 1 87 ? 36.129 11.364 17.376 1.00 44.28 87 VAL A CA 1
ATOM 614 C C . VAL A 1 87 ? 37.627 11.336 17.703 1.00 44.28 87 VAL A C 1
ATOM 616 O O . VAL A 1 87 ? 38.354 10.499 17.170 1.00 44.28 87 VAL A O 1
ATOM 619 N N . LEU A 1 88 ? 38.093 12.188 18.623 1.00 40.97 88 LEU A N 1
ATOM 620 C CA . LEU A 1 88 ? 39.490 12.188 19.075 1.00 40.97 88 LEU A CA 1
ATOM 621 C C . LEU A 1 88 ? 39.866 10.907 19.840 1.00 40.97 88 LEU A C 1
ATOM 623 O O . LEU A 1 88 ? 40.950 10.370 19.625 1.00 40.97 88 LEU A O 1
ATOM 627 N N . LEU A 1 89 ? 38.970 10.379 20.681 1.00 42.03 89 LEU A N 1
ATOM 628 C CA . LEU A 1 89 ? 39.175 9.106 21.385 1.00 42.03 89 LEU A CA 1
ATOM 629 C C . LEU A 1 89 ? 39.196 7.903 20.427 1.00 42.03 89 LEU A C 1
ATOM 631 O O . LEU A 1 89 ? 40.037 7.018 20.583 1.00 42.03 89 LEU A O 1
ATOM 635 N N . ALA A 1 90 ? 38.329 7.888 19.410 1.00 38.91 90 ALA A N 1
ATOM 636 C CA . ALA A 1 90 ? 38.335 6.850 18.378 1.00 38.91 90 ALA A CA 1
ATOM 637 C C . ALA A 1 90 ? 39.631 6.865 17.543 1.00 38.91 90 ALA A C 1
ATOM 639 O O . ALA A 1 90 ? 40.192 5.811 17.250 1.00 38.91 90 ALA A O 1
ATOM 640 N N . LEU A 1 91 ? 40.145 8.056 17.209 1.00 41.50 91 LEU A N 1
ATOM 641 C CA . LEU A 1 91 ? 41.421 8.212 16.505 1.00 41.50 91 LEU A CA 1
ATOM 642 C C . LEU A 1 91 ? 42.627 7.809 17.367 1.00 41.50 91 LEU A C 1
ATOM 644 O O . LEU A 1 91 ? 43.551 7.190 16.847 1.00 41.50 91 LEU A O 1
ATOM 648 N N . ALA A 1 92 ? 42.615 8.089 18.674 1.00 38.56 92 ALA A N 1
ATOM 649 C CA . ALA A 1 92 ? 43.672 7.641 19.586 1.00 38.56 92 ALA A CA 1
ATOM 650 C C . ALA A 1 92 ? 43.736 6.103 19.684 1.00 38.56 92 ALA A C 1
ATOM 652 O O . ALA A 1 92 ? 44.812 5.520 19.565 1.00 38.56 92 ALA A O 1
ATOM 653 N N . ALA A 1 93 ? 42.581 5.436 19.801 1.00 39.09 93 ALA A N 1
ATOM 654 C CA . ALA A 1 93 ? 42.497 3.974 19.850 1.00 39.09 93 ALA A CA 1
ATOM 655 C C . ALA A 1 93 ? 42.977 3.278 18.557 1.00 39.09 93 ALA A C 1
ATOM 657 O O . ALA A 1 93 ? 43.430 2.136 18.606 1.00 39.09 93 ALA A O 1
ATOM 658 N N . LEU A 1 94 ? 42.911 3.962 17.408 1.00 39.50 94 LEU A N 1
ATOM 659 C CA . LEU A 1 94 ? 43.433 3.472 16.127 1.00 39.50 94 LEU A CA 1
ATOM 660 C C . LEU A 1 94 ? 44.962 3.600 15.993 1.00 39.50 94 LEU A C 1
ATOM 662 O O . LEU A 1 94 ? 45.548 2.917 15.156 1.00 39.50 94 LEU A O 1
ATOM 666 N N . ILE A 1 95 ? 45.612 4.448 16.798 1.00 39.34 95 ILE A N 1
ATOM 667 C CA . ILE A 1 95 ? 47.057 4.724 16.709 1.00 39.34 95 ILE A CA 1
ATOM 668 C C . ILE A 1 95 ? 47.878 3.799 17.628 1.00 39.34 95 ILE A C 1
ATOM 670 O O . ILE A 1 95 ? 48.971 3.386 17.245 1.00 39.34 95 ILE A O 1
ATOM 674 N N . ASP A 1 96 ? 47.346 3.391 18.786 1.00 36.06 96 ASP A N 1
ATOM 675 C CA . ASP A 1 96 ? 48.043 2.495 19.736 1.00 36.06 96 ASP A CA 1
ATOM 676 C C . ASP A 1 96 ? 48.070 1.006 19.314 1.00 36.06 96 ASP A C 1
ATOM 678 O O . ASP A 1 96 ? 48.739 0.177 19.933 1.00 36.06 96 ASP A O 1
ATOM 682 N N . GLY A 1 97 ? 47.373 0.631 18.237 1.00 35.25 97 GLY A N 1
ATOM 683 C CA . GLY A 1 97 ? 47.207 -0.765 17.807 1.00 35.25 97 GLY A CA 1
ATOM 684 C C . GLY A 1 97 ? 48.420 -1.428 17.134 1.00 35.25 97 GLY A C 1
ATOM 685 O O . GLY A 1 97 ? 48.262 -2.497 16.544 1.00 35.25 97 GLY A O 1
ATOM 686 N N . SER A 1 98 ? 49.613 -0.820 17.123 1.00 36.50 98 SER A N 1
ATOM 687 C CA . SER A 1 98 ? 50.759 -1.322 16.337 1.00 36.50 98 SER A CA 1
ATOM 688 C C . SER A 1 98 ? 52.140 -1.002 16.924 1.00 36.50 98 SER A C 1
ATOM 690 O O . SER A 1 98 ? 52.962 -0.355 16.282 1.00 36.50 98 SER A O 1
ATOM 692 N N . LEU A 1 99 ? 52.435 -1.524 18.122 1.00 27.73 99 LEU A N 1
ATOM 693 C CA . LEU A 1 99 ? 53.808 -1.608 18.651 1.00 27.73 99 LEU A CA 1
ATOM 694 C C . LEU A 1 99 ? 53.955 -2.726 19.708 1.00 27.73 99 LEU A C 1
ATOM 696 O O . LEU A 1 99 ? 54.002 -2.484 20.909 1.00 27.73 99 LEU A O 1
ATOM 700 N N . ALA A 1 100 ? 54.025 -3.982 19.249 1.00 25.66 100 ALA A N 1
ATOM 701 C CA . ALA A 1 100 ? 54.223 -5.153 20.116 1.00 25.66 100 ALA A CA 1
ATOM 702 C C . ALA A 1 100 ? 55.121 -6.240 19.487 1.00 25.66 100 ALA A C 1
ATOM 704 O O . ALA A 1 100 ? 54.812 -7.431 19.520 1.00 25.66 100 ALA A O 1
ATOM 705 N N . SER A 1 101 ? 56.268 -5.844 18.931 1.00 27.98 101 SER A N 1
ATOM 706 C CA . SER A 1 101 ? 57.397 -6.755 18.714 1.00 27.98 101 SER A CA 1
ATOM 707 C C . SER A 1 101 ? 58.724 -6.015 18.915 1.00 27.98 101 SER A C 1
ATOM 709 O O . SER A 1 101 ? 58.837 -4.837 18.595 1.00 27.98 101 SER A O 1
ATOM 711 N N . VAL A 1 102 ? 59.721 -6.727 19.456 1.00 25.39 102 VAL A N 1
ATOM 712 C CA . VAL A 1 102 ? 61.078 -6.240 19.790 1.00 25.39 102 VAL A CA 1
ATOM 713 C C . VAL A 1 102 ? 61.168 -5.289 21.002 1.00 25.39 102 VAL A C 1
ATOM 715 O O . VAL A 1 102 ? 61.265 -4.078 20.852 1.00 25.39 102 VAL A O 1
ATOM 718 N N . LEU A 1 103 ? 61.318 -5.863 22.208 1.00 24.73 103 LEU A N 1
ATOM 719 C CA . LEU A 1 103 ? 62.430 -5.502 23.108 1.00 24.73 103 LEU A CA 1
ATOM 720 C C . LEU A 1 103 ? 62.729 -6.599 24.160 1.00 24.73 103 LEU A C 1
ATOM 722 O O . LEU A 1 103 ? 61.893 -6.984 24.966 1.00 24.73 103 LEU A O 1
ATOM 726 N N . SER A 1 104 ? 63.965 -7.088 24.059 1.00 24.17 104 SER A N 1
ATOM 727 C CA . SER A 1 104 ? 64.750 -8.079 24.818 1.00 24.17 104 SER A CA 1
ATOM 728 C C . SER A 1 104 ? 64.384 -8.531 26.253 1.00 24.17 104 SER A C 1
ATOM 730 O O . SER A 1 104 ? 63.926 -7.789 27.113 1.00 24.17 104 SER A O 1
ATOM 732 N N . SER A 1 105 ? 64.801 -9.771 26.523 1.00 24.20 105 SER A N 1
ATOM 733 C CA . SER A 1 105 ? 64.912 -10.488 27.801 1.00 24.20 105 SER A CA 1
ATOM 734 C C . SER A 1 105 ? 65.813 -9.865 28.878 1.00 24.20 105 SER A C 1
ATOM 736 O O . SER A 1 105 ? 66.873 -9.338 28.544 1.00 24.20 105 SER A O 1
ATOM 738 N N . THR A 1 106 ? 65.551 -10.170 30.163 1.00 24.84 106 THR A N 1
ATOM 739 C CA . THR A 1 106 ? 66.541 -10.829 31.064 1.00 24.84 106 THR A CA 1
ATOM 740 C C . THR A 1 106 ? 65.940 -11.388 32.380 1.00 24.84 106 THR A C 1
ATOM 742 O O . THR A 1 106 ? 65.025 -10.811 32.948 1.00 24.84 106 THR A O 1
ATOM 745 N N . LEU A 1 107 ? 66.537 -12.493 32.866 1.00 24.53 107 LEU A N 1
ATOM 746 C CA . LEU A 1 107 ? 66.636 -12.981 34.267 1.00 24.53 107 LEU A CA 1
ATOM 747 C C . LEU A 1 107 ? 65.409 -13.535 35.053 1.00 24.53 107 LEU A C 1
ATOM 749 O O . LEU A 1 107 ? 64.671 -12.822 35.718 1.00 24.53 107 LEU A O 1
ATOM 753 N N . SER A 1 108 ? 65.321 -14.880 35.074 1.00 24.41 108 SER A N 1
ATOM 754 C CA . SER A 1 108 ? 65.363 -15.789 36.261 1.00 24.41 108 SER A CA 1
ATOM 755 C C . SER A 1 108 ? 65.155 -15.164 37.666 1.00 24.41 108 SER A C 1
ATOM 757 O O . SER A 1 108 ? 65.870 -14.230 38.008 1.00 24.41 108 SER A O 1
ATOM 759 N N . THR A 1 109 ? 64.304 -15.696 38.565 1.00 24.77 109 THR A N 1
ATOM 760 C CA . THR A 1 109 ? 64.485 -17.008 39.250 1.00 24.77 109 THR A CA 1
ATOM 761 C C . THR A 1 109 ? 63.190 -17.723 39.732 1.00 24.77 109 THR A C 1
ATOM 763 O O . THR A 1 109 ? 62.133 -17.130 39.916 1.00 24.77 109 THR A O 1
ATOM 766 N N . ARG A 1 110 ? 63.297 -19.051 39.943 1.00 27.00 110 ARG A N 1
ATOM 767 C CA . ARG A 1 110 ? 62.349 -20.007 40.604 1.00 27.00 110 ARG A CA 1
ATOM 768 C C . ARG A 1 110 ? 62.634 -20.110 42.135 1.00 27.00 110 ARG A C 1
ATOM 770 O O . ARG A 1 110 ? 63.593 -19.449 42.528 1.00 27.00 110 ARG A O 1
ATOM 777 N N . PRO A 1 111 ? 61.993 -20.972 42.992 1.00 44.16 111 PRO A N 1
ATOM 778 C CA . PRO A 1 111 ? 61.000 -22.078 42.816 1.00 44.16 111 PRO A CA 1
ATOM 779 C C . PRO A 1 111 ? 59.778 -21.986 43.802 1.00 44.16 111 PRO A C 1
ATOM 781 O O . PRO A 1 111 ? 59.588 -20.941 44.399 1.00 44.16 111 PRO A O 1
ATOM 784 N N . GLY A 1 112 ? 58.884 -22.971 44.050 1.00 25.31 112 GLY A N 1
ATOM 785 C CA . GLY A 1 112 ? 58.733 -24.382 43.628 1.00 25.31 112 GLY A CA 1
ATOM 786 C C . GLY A 1 112 ? 57.370 -25.007 44.034 1.00 25.31 112 GLY A C 1
ATOM 787 O O . GLY A 1 112 ? 56.686 -24.494 44.904 1.00 25.31 112 GLY A O 1
ATOM 788 N N . ARG A 1 113 ? 56.893 -26.027 43.295 1.00 28.86 113 ARG A N 1
ATOM 789 C CA . ARG A 1 113 ? 56.761 -27.467 43.675 1.00 28.86 113 ARG A CA 1
ATOM 790 C C . ARG A 1 113 ? 55.659 -27.866 44.692 1.00 28.86 113 ARG A C 1
ATOM 792 O O . ARG A 1 113 ? 55.804 -27.646 45.884 1.00 28.86 113 ARG A O 1
ATOM 799 N N . GLY A 1 114 ? 54.676 -28.654 44.219 1.00 24.55 114 GLY A N 1
ATOM 800 C CA . GLY A 1 114 ? 53.746 -29.454 45.042 1.00 24.55 114 GLY A CA 1
ATOM 801 C C . GLY A 1 114 ? 52.827 -30.390 44.221 1.00 24.55 114 GLY A C 1
ATOM 802 O O . GLY A 1 114 ? 52.055 -29.933 43.387 1.00 24.55 114 GLY A O 1
ATOM 803 N N . ARG A 1 115 ? 52.938 -31.710 44.432 1.00 27.27 115 ARG A N 1
ATOM 804 C CA . ARG A 1 115 ? 52.136 -32.856 43.908 1.00 27.27 115 ARG A CA 1
ATOM 805 C C . ARG A 1 115 ? 52.425 -34.053 44.857 1.00 27.27 115 ARG A C 1
ATOM 807 O O . ARG A 1 115 ? 53.435 -33.949 45.555 1.00 27.27 115 ARG A O 1
ATOM 814 N N . PRO A 1 116 ? 51.717 -35.210 44.838 1.00 47.53 116 PRO A N 1
ATOM 815 C CA . PRO A 1 116 ? 50.490 -35.603 44.117 1.00 47.53 116 PRO A CA 1
ATOM 816 C C . PRO A 1 116 ? 49.435 -36.327 45.015 1.00 47.53 116 PRO A C 1
ATOM 818 O O . PRO A 1 116 ? 49.634 -36.483 46.214 1.00 47.53 116 PRO A O 1
ATOM 821 N N . GLY A 1 117 ? 48.354 -36.867 44.426 1.00 24.78 117 GLY A N 1
ATOM 822 C CA . GLY A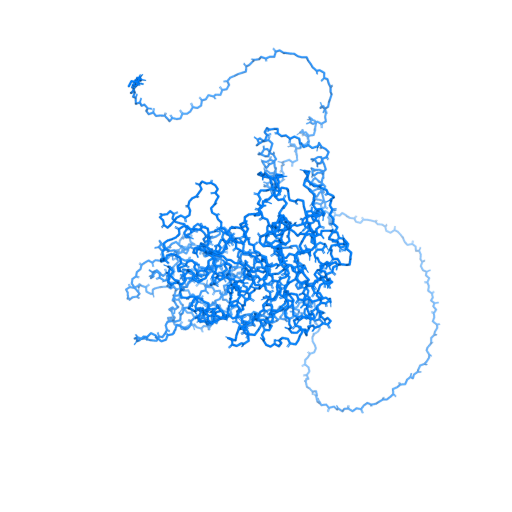 1 117 ? 47.475 -37.854 45.084 1.00 24.78 117 GLY A CA 1
ATOM 823 C C . GLY A 1 117 ? 46.385 -38.437 44.164 1.00 24.78 117 GLY A C 1
ATOM 824 O O . GLY A 1 117 ? 45.596 -37.695 43.595 1.00 24.78 117 GLY A O 1
ATOM 825 N N . MET A 1 118 ? 46.340 -39.765 44.018 1.00 27.27 118 MET A N 1
ATOM 826 C CA . MET A 1 118 ? 45.293 -40.565 43.339 1.00 27.27 118 MET A CA 1
ATOM 827 C C . MET A 1 118 ? 44.855 -41.667 44.335 1.00 27.27 118 MET A C 1
ATOM 829 O O . MET A 1 118 ? 45.701 -42.010 45.168 1.00 27.27 118 MET A O 1
ATOM 833 N N . PRO A 1 119 ? 43.639 -42.277 44.281 1.00 39.41 119 PRO A N 1
ATOM 834 C CA . PRO A 1 119 ? 43.409 -43.349 43.287 1.00 39.41 119 PRO A CA 1
ATOM 835 C C . PRO A 1 119 ? 41.943 -43.744 42.898 1.00 39.41 119 PRO A C 1
ATOM 837 O O . PRO A 1 119 ? 40.994 -43.551 43.642 1.00 39.41 119 PRO A O 1
ATOM 840 N N . ARG A 1 120 ? 41.853 -44.512 41.790 1.00 27.08 120 ARG A N 1
ATOM 841 C CA . ARG A 1 120 ? 40.945 -45.665 41.493 1.00 27.08 120 ARG A CA 1
ATOM 842 C C . ARG A 1 120 ? 39.420 -45.507 41.242 1.00 27.08 120 ARG A C 1
ATOM 844 O O . ARG A 1 120 ? 38.667 -44.917 41.998 1.00 27.08 120 ARG A O 1
ATOM 851 N N . THR A 1 121 ? 38.983 -46.208 40.184 1.00 31.61 121 THR A N 1
ATOM 852 C CA . THR A 1 121 ? 37.597 -46.513 39.749 1.00 31.61 121 THR A CA 1
ATOM 853 C C . THR A 1 121 ? 37.121 -47.891 40.260 1.00 31.61 121 THR A C 1
ATOM 855 O O . THR A 1 121 ? 37.949 -48.640 40.791 1.00 31.61 121 THR A O 1
ATOM 858 N N . PRO A 1 122 ? 35.838 -48.293 40.053 1.00 37.69 122 PRO A N 1
ATOM 859 C CA . PRO A 1 122 ? 35.591 -49.325 39.019 1.00 37.69 122 PRO A CA 1
ATOM 860 C C . PRO A 1 122 ? 34.199 -49.383 38.307 1.00 37.69 122 PRO A C 1
ATOM 862 O O . PRO A 1 122 ? 33.156 -49.449 38.939 1.00 37.69 122 PRO A O 1
ATOM 865 N N . ARG A 1 123 ? 34.258 -49.602 36.977 1.00 27.27 123 ARG A N 1
ATOM 866 C CA . ARG A 1 123 ? 33.505 -50.573 36.118 1.00 27.27 123 ARG A CA 1
ATOM 867 C C . ARG A 1 123 ? 31.961 -50.585 35.905 1.00 27.27 123 ARG A C 1
ATOM 869 O O . ARG A 1 123 ? 31.152 -50.559 36.820 1.00 27.27 123 ARG A O 1
ATOM 876 N N . SER A 1 124 ? 31.650 -51.023 34.665 1.00 26.08 124 SER A N 1
ATOM 877 C CA . SER A 1 124 ? 30.421 -51.676 34.129 1.00 26.08 124 SER A CA 1
ATOM 878 C C . SER A 1 124 ? 29.347 -50.737 33.534 1.00 26.08 124 SER A C 1
ATOM 880 O O . SER A 1 124 ? 29.184 -49.635 34.028 1.00 26.08 124 SER A O 1
ATOM 882 N N . ARG A 1 125 ? 28.616 -51.062 32.443 1.00 26.78 125 ARG A N 1
ATOM 883 C CA . ARG A 1 125 ? 28.501 -52.284 31.593 1.00 26.78 125 ARG A CA 1
ATOM 884 C C . ARG A 1 125 ? 28.008 -51.898 30.164 1.00 26.78 125 ARG A C 1
ATOM 886 O O . ARG A 1 125 ? 27.253 -50.946 30.031 1.00 26.78 125 ARG A O 1
ATOM 893 N N . ARG A 1 126 ? 28.368 -52.660 29.113 1.00 28.77 126 ARG A N 1
ATOM 894 C CA . ARG A 1 126 ? 27.701 -52.693 27.774 1.00 28.77 126 ARG A CA 1
ATOM 895 C C . ARG A 1 126 ? 27.046 -54.071 27.561 1.00 28.77 126 ARG A C 1
ATOM 897 O O . ARG A 1 126 ? 27.540 -55.038 28.145 1.00 28.77 126 ARG A O 1
ATOM 904 N N . PRO A 1 127 ? 25.985 -54.186 26.738 1.00 37.66 127 PRO A N 1
ATOM 905 C CA . PRO A 1 127 ? 26.049 -54.904 25.433 1.00 37.66 127 PRO A CA 1
ATOM 906 C C . PRO A 1 127 ? 25.094 -54.287 24.361 1.00 37.66 127 PRO A C 1
ATOM 908 O O . PRO A 1 127 ? 24.358 -53.375 24.705 1.00 37.66 127 PRO A O 1
ATOM 911 N N . ARG A 1 128 ? 24.956 -54.684 23.076 1.00 28.00 128 ARG A N 1
ATOM 912 C CA . ARG A 1 128 ? 25.727 -55.405 22.013 1.00 28.00 128 ARG A CA 1
ATOM 913 C C . ARG A 1 128 ? 24.999 -55.085 20.668 1.00 28.00 128 ARG A C 1
ATOM 915 O O . ARG A 1 128 ? 23.781 -55.112 20.649 1.00 28.00 128 ARG A O 1
ATOM 922 N N . PHE A 1 129 ? 25.664 -54.586 19.618 1.00 27.64 129 PHE A N 1
ATOM 923 C CA . PHE A 1 129 ? 26.155 -55.302 18.408 1.00 27.64 129 PHE A CA 1
ATOM 924 C C . PHE A 1 129 ? 25.141 -55.903 17.397 1.00 27.64 129 PHE A C 1
ATOM 926 O O . PHE A 1 129 ? 24.583 -56.961 17.663 1.00 27.64 129 PHE A O 1
ATOM 933 N N . ALA A 1 130 ? 25.090 -55.323 16.181 1.00 27.03 130 ALA A N 1
ATOM 934 C CA . ALA A 1 130 ? 24.989 -55.944 14.832 1.00 27.03 130 ALA A CA 1
ATOM 935 C C . ALA A 1 130 ? 24.964 -54.808 13.765 1.00 27.03 130 ALA A C 1
ATOM 937 O O . ALA A 1 130 ? 24.442 -53.746 14.079 1.00 27.03 130 ALA A O 1
ATOM 938 N N . ARG A 1 131 ? 25.481 -54.891 12.524 1.00 26.64 131 ARG A N 1
ATOM 939 C CA . ARG A 1 131 ? 26.333 -55.868 11.799 1.00 26.64 131 ARG A CA 1
ATOM 940 C C . ARG A 1 131 ? 27.169 -55.095 10.738 1.00 26.64 131 ARG A C 1
ATOM 942 O O . ARG A 1 131 ? 26.872 -53.939 10.467 1.00 26.64 131 ARG A O 1
ATOM 949 N N . ALA A 1 132 ? 28.224 -55.693 10.174 1.00 26.19 132 ALA A N 1
ATOM 950 C CA . ALA A 1 132 ? 29.270 -54.981 9.411 1.00 26.19 132 ALA A CA 1
ATOM 951 C C . ALA A 1 132 ? 29.122 -54.991 7.870 1.00 26.19 132 ALA A C 1
ATOM 953 O O . ALA A 1 132 ? 28.504 -55.897 7.314 1.00 26.19 132 ALA A O 1
ATOM 954 N N . GLY A 1 133 ? 29.808 -54.053 7.192 1.00 25.25 133 GLY A N 1
ATOM 955 C CA . GLY A 1 133 ? 29.971 -53.992 5.730 1.00 25.25 133 GLY A CA 1
ATOM 956 C C . GLY A 1 133 ? 31.299 -53.342 5.289 1.00 25.25 133 GLY A C 1
ATOM 957 O O . GLY A 1 133 ? 31.362 -52.131 5.176 1.00 25.25 133 GLY A O 1
ATOM 958 N N . ARG A 1 134 ? 32.325 -54.189 5.083 1.00 25.97 134 ARG A N 1
ATOM 959 C CA . ARG A 1 134 ? 33.662 -54.045 4.429 1.00 25.97 134 ARG A CA 1
ATOM 960 C C . ARG A 1 134 ? 34.444 -52.708 4.373 1.00 25.97 134 ARG A C 1
ATOM 962 O O . ARG A 1 134 ? 33.941 -51.642 4.066 1.00 25.97 134 ARG A O 1
ATOM 969 N N . VAL A 1 135 ? 35.766 -52.866 4.531 1.00 25.91 135 VAL A N 1
ATOM 970 C CA . VAL A 1 135 ? 36.823 -51.840 4.465 1.00 25.91 135 VAL A CA 1
ATOM 971 C C . VAL A 1 135 ? 37.753 -52.080 3.269 1.00 25.91 135 VAL A C 1
ATOM 973 O O . VAL A 1 135 ? 38.210 -53.205 3.077 1.00 25.91 135 VAL A O 1
ATOM 976 N N . THR A 1 136 ? 38.126 -50.998 2.578 1.00 28.70 136 THR A N 1
ATOM 977 C CA . THR A 1 136 ? 39.361 -50.804 1.784 1.00 28.70 136 THR A CA 1
ATOM 978 C C . THR A 1 136 ? 39.674 -49.295 1.792 1.00 28.70 136 THR A C 1
ATOM 980 O O . THR A 1 136 ? 38.760 -48.525 1.532 1.00 28.70 136 THR A O 1
ATOM 983 N N . GLY A 1 137 ? 40.872 -48.762 2.054 1.00 25.17 137 GLY A N 1
ATOM 984 C CA . GLY A 1 137 ? 42.124 -49.367 2.514 1.00 25.17 137 GLY A CA 1
ATOM 985 C C . GLY A 1 137 ? 43.340 -48.474 2.190 1.00 25.17 137 GLY A C 1
ATOM 986 O O . GLY A 1 137 ? 43.863 -48.583 1.087 1.00 25.17 137 GLY A O 1
ATOM 987 N N . LYS A 1 138 ? 43.839 -47.697 3.176 1.00 25.55 138 LYS A N 1
ATOM 988 C CA . LYS A 1 138 ? 44.982 -46.733 3.109 1.00 25.55 138 LYS A CA 1
ATOM 989 C C . LYS A 1 138 ? 44.680 -45.439 2.313 1.00 25.55 138 LYS A C 1
ATOM 991 O O . LYS A 1 138 ? 43.892 -45.478 1.383 1.00 25.55 138 LYS A O 1
ATOM 996 N N . LYS A 1 139 ? 45.266 -44.268 2.610 1.00 25.02 139 LYS A N 1
ATOM 997 C CA . LYS A 1 139 ? 46.299 -43.871 3.598 1.00 25.02 139 LYS A CA 1
ATOM 998 C C . LYS A 1 139 ? 45.765 -42.758 4.511 1.00 25.02 139 LYS A C 1
ATOM 1000 O O . LYS A 1 139 ? 45.092 -41.859 4.026 1.00 25.02 139 LYS A O 1
ATOM 1005 N N . GLU A 1 140 ? 46.160 -42.765 5.781 1.00 24.39 140 GLU A N 1
ATOM 1006 C CA . GLU A 1 140 ? 46.105 -41.565 6.621 1.00 24.39 140 GLU A CA 1
ATOM 1007 C C . GLU A 1 140 ? 47.363 -40.723 6.370 1.00 24.39 140 GLU A C 1
ATOM 1009 O O . GLU A 1 140 ? 48.484 -41.217 6.510 1.00 24.39 140 GLU A O 1
ATOM 1014 N N . THR A 1 141 ? 47.177 -39.452 6.028 1.00 26.91 141 THR A N 1
ATOM 1015 C CA . THR A 1 141 ? 48.170 -38.394 6.234 1.00 26.91 141 THR A CA 1
ATOM 1016 C C . THR A 1 141 ? 47.517 -37.336 7.102 1.00 26.91 141 THR A C 1
ATOM 1018 O O . THR A 1 141 ? 46.464 -36.804 6.757 1.00 26.91 141 THR A O 1
ATOM 1021 N N . PHE A 1 142 ? 48.126 -37.090 8.257 1.00 24.81 142 PHE A N 1
ATOM 1022 C CA . PHE A 1 142 ? 47.737 -36.032 9.177 1.00 24.81 142 PHE A CA 1
ATOM 1023 C C . PHE A 1 142 ? 48.046 -34.689 8.511 1.00 24.81 142 PHE A C 1
ATOM 1025 O O . PHE A 1 142 ? 49.217 -34.378 8.324 1.00 24.81 142 PHE A O 1
ATOM 1032 N N . ASP A 1 143 ? 47.023 -33.901 8.194 1.00 25.17 143 ASP A N 1
ATOM 1033 C CA . ASP A 1 143 ? 47.179 -32.460 8.028 1.00 25.17 143 ASP A CA 1
ATOM 1034 C C . ASP A 1 143 ? 45.989 -31.750 8.664 1.00 25.17 143 ASP A C 1
ATOM 1036 O O . ASP A 1 143 ? 44.822 -32.069 8.436 1.00 25.17 143 ASP A O 1
ATOM 1040 N N . MET A 1 144 ? 46.316 -30.811 9.539 1.00 24.22 144 MET A N 1
ATOM 1041 C CA . MET A 1 144 ? 45.388 -30.111 10.407 1.00 24.22 144 MET A CA 1
ATOM 1042 C C . MET A 1 144 ? 45.628 -28.624 10.175 1.00 24.22 144 MET A C 1
ATOM 1044 O O . MET A 1 144 ? 46.633 -28.130 10.673 1.00 24.22 144 MET A O 1
ATOM 1048 N N . PHE A 1 145 ? 44.735 -27.937 9.443 1.00 23.70 145 PHE A N 1
ATOM 1049 C CA . PHE A 1 145 ? 44.289 -26.546 9.683 1.00 23.70 145 PHE A CA 1
ATOM 1050 C C . PHE A 1 145 ? 43.340 -26.006 8.574 1.00 23.70 145 PHE A C 1
ATOM 1052 O O . PHE A 1 145 ? 43.510 -26.285 7.395 1.00 23.70 145 PHE A O 1
ATOM 1059 N N . LEU A 1 146 ? 42.390 -25.149 8.988 1.00 27.31 146 LEU A N 1
ATOM 1060 C CA . LEU A 1 146 ? 41.657 -24.125 8.203 1.00 27.31 146 LEU A CA 1
ATOM 1061 C C . LEU A 1 146 ? 40.586 -24.533 7.149 1.00 27.31 146 LEU A C 1
ATOM 1063 O O . LEU A 1 146 ? 40.796 -24.541 5.940 1.00 27.31 146 LEU A O 1
ATOM 1067 N N . GLY A 1 147 ? 39.329 -24.584 7.608 1.00 29.48 147 GLY A N 1
ATOM 1068 C CA . GLY A 1 147 ? 38.351 -23.553 7.205 1.00 29.48 147 GLY A CA 1
ATOM 1069 C C . GLY A 1 147 ? 37.590 -23.655 5.870 1.00 29.48 147 GLY A C 1
ATOM 1070 O O . GLY A 1 147 ? 36.818 -22.742 5.585 1.00 29.48 147 GLY A O 1
ATOM 1071 N N . ARG A 1 148 ? 37.738 -24.707 5.050 1.00 29.88 148 ARG A N 1
ATOM 1072 C CA . ARG A 1 148 ? 37.071 -24.762 3.722 1.00 29.88 148 ARG A CA 1
ATOM 1073 C C . ARG A 1 148 ? 35.633 -25.314 3.684 1.00 29.88 148 ARG A C 1
ATOM 1075 O O . ARG A 1 148 ? 34.852 -24.845 2.858 1.00 29.88 148 ARG A O 1
ATOM 1082 N N . GLU A 1 149 ? 35.235 -26.234 4.564 1.00 28.30 149 GLU A N 1
ATOM 1083 C CA . GLU A 1 149 ? 33.921 -26.915 4.456 1.00 28.30 149 GLU A CA 1
ATOM 1084 C C . GLU A 1 149 ? 32.700 -26.034 4.785 1.00 28.30 149 GLU A C 1
ATOM 1086 O O . GLU A 1 149 ? 31.608 -26.272 4.273 1.00 28.30 149 GLU A O 1
ATOM 1091 N N . GLY A 1 150 ? 32.862 -24.977 5.589 1.00 27.50 150 GLY A N 1
ATOM 1092 C CA . GLY A 1 150 ? 31.769 -24.029 5.856 1.00 27.50 150 GLY A CA 1
ATOM 1093 C C . GLY A 1 150 ? 31.393 -23.176 4.636 1.00 27.50 150 GLY A C 1
ATOM 1094 O O . GLY A 1 150 ? 30.241 -22.772 4.490 1.00 27.50 150 GLY A O 1
ATOM 1095 N N . SER A 1 151 ? 32.355 -22.924 3.741 1.00 34.97 151 SER A N 1
ATOM 1096 C CA . SER A 1 151 ? 32.192 -22.037 2.583 1.00 34.97 151 SER A CA 1
ATOM 1097 C C . SER A 1 151 ? 31.368 -22.673 1.461 1.00 34.97 151 SER A C 1
ATOM 1099 O O . SER A 1 151 ? 30.480 -22.020 0.913 1.00 34.97 151 SER A O 1
ATOM 1101 N N . SER A 1 152 ? 31.603 -23.953 1.140 1.00 31.75 152 SER A N 1
ATOM 1102 C CA . SER A 1 152 ? 30.864 -24.637 0.068 1.00 31.75 152 SER A CA 1
ATOM 1103 C C . SER A 1 152 ? 29.378 -24.746 0.398 1.00 31.75 152 SER A C 1
ATOM 1105 O O . SER A 1 152 ? 28.551 -24.368 -0.425 1.00 31.75 152 SER A O 1
ATOM 1107 N N . LYS A 1 153 ? 29.038 -25.144 1.629 1.00 29.94 153 LYS A N 1
ATOM 1108 C CA . LYS A 1 153 ? 27.647 -25.279 2.074 1.00 29.94 153 LYS A CA 1
ATOM 1109 C C . LYS A 1 153 ? 26.904 -23.937 2.085 1.00 29.94 153 LYS A C 1
ATOM 1111 O O . LYS A 1 153 ? 25.796 -23.850 1.573 1.00 29.94 153 LYS A O 1
ATOM 1116 N N . LEU A 1 154 ? 27.555 -22.863 2.549 1.00 31.55 154 LEU A N 1
ATOM 1117 C CA . LEU A 1 154 ? 27.014 -21.498 2.463 1.00 31.55 154 LEU A CA 1
ATOM 1118 C C . LEU A 1 154 ? 26.837 -21.006 1.015 1.00 31.55 154 LEU A C 1
ATOM 1120 O O . LEU A 1 154 ? 25.881 -20.284 0.735 1.00 31.55 154 LEU A O 1
ATOM 1124 N N . ARG A 1 155 ? 27.736 -21.368 0.090 1.00 33.09 155 ARG A N 1
ATOM 1125 C CA . ARG A 1 155 ? 27.593 -21.057 -1.346 1.00 33.09 155 ARG A CA 1
ATOM 1126 C C . ARG A 1 155 ? 26.445 -21.848 -1.981 1.00 33.09 155 ARG A C 1
ATOM 1128 O O . ARG A 1 155 ? 25.683 -21.284 -2.762 1.00 33.09 155 ARG A O 1
ATOM 1135 N N . GLU A 1 156 ? 26.290 -23.117 -1.623 1.00 29.38 156 GLU A N 1
ATOM 1136 C CA . GLU A 1 156 ? 25.253 -24.014 -2.139 1.00 29.38 156 GLU A CA 1
ATOM 1137 C C . GLU A 1 156 ? 23.852 -23.613 -1.640 1.00 29.38 156 GLU A C 1
ATOM 1139 O O . GLU A 1 156 ? 22.943 -23.449 -2.456 1.00 29.38 156 GLU A O 1
ATOM 1144 N N . ASP A 1 157 ? 23.705 -23.296 -0.347 1.00 31.72 157 ASP A N 1
ATOM 1145 C CA . ASP A 1 157 ? 22.469 -22.746 0.232 1.00 31.72 157 ASP A CA 1
ATOM 1146 C C . ASP A 1 157 ? 22.097 -21.384 -0.389 1.00 31.72 157 ASP A C 1
ATOM 1148 O O . ASP A 1 157 ? 20.928 -21.139 -0.704 1.00 31.72 157 ASP A O 1
ATOM 1152 N N . ARG A 1 158 ? 23.078 -20.501 -0.652 1.00 33.69 158 ARG A N 1
ATOM 1153 C CA . ARG A 1 158 ? 22.843 -19.231 -1.374 1.00 33.69 158 ARG A CA 1
ATOM 1154 C C . ARG A 1 158 ? 22.361 -19.470 -2.806 1.00 33.69 158 ARG A C 1
ATOM 1156 O O . ARG A 1 158 ? 21.395 -18.832 -3.226 1.00 33.69 158 ARG A O 1
ATOM 1163 N N . ARG A 1 159 ? 22.988 -20.395 -3.543 1.00 30.48 159 ARG A N 1
ATOM 1164 C CA . ARG A 1 159 ? 22.639 -20.725 -4.939 1.00 30.48 159 ARG A CA 1
ATOM 1165 C C . ARG A 1 159 ? 21.246 -21.357 -5.035 1.00 30.48 159 ARG A C 1
ATOM 1167 O O . ARG A 1 159 ? 20.442 -20.952 -5.874 1.00 30.48 159 ARG A O 1
ATOM 1174 N N . ALA A 1 160 ? 20.918 -22.271 -4.120 1.00 30.33 160 ALA A N 1
ATOM 1175 C CA . ALA A 1 160 ? 19.583 -22.854 -3.991 1.00 30.33 160 ALA A CA 1
ATOM 1176 C C . ALA A 1 160 ? 18.525 -21.805 -3.602 1.00 30.33 160 ALA A C 1
ATOM 1178 O O . ALA A 1 160 ? 17.425 -21.801 -4.158 1.00 30.33 160 ALA A O 1
ATOM 1179 N N . GLY A 1 161 ? 18.863 -20.878 -2.698 1.00 33.88 161 GLY A N 1
ATOM 1180 C CA . GLY A 1 161 ? 18.016 -19.741 -2.333 1.00 33.88 161 GLY A CA 1
ATOM 1181 C C . GLY A 1 161 ? 17.735 -18.797 -3.507 1.00 33.88 161 GLY A C 1
ATOM 1182 O O . GLY A 1 161 ? 16.594 -18.367 -3.681 1.00 33.88 161 GLY A O 1
ATOM 1183 N N . HIS A 1 162 ? 18.732 -18.519 -4.353 1.00 35.97 162 HIS A N 1
ATOM 1184 C CA . HIS A 1 162 ? 18.583 -17.627 -5.508 1.00 35.97 162 HIS A CA 1
ATOM 1185 C C . HIS A 1 162 ? 17.758 -18.261 -6.645 1.00 35.97 162 HIS A C 1
ATOM 1187 O O . HIS A 1 162 ? 16.791 -17.653 -7.102 1.00 35.97 162 HIS A O 1
ATOM 1193 N N . LEU A 1 163 ? 17.999 -19.531 -7.002 1.00 32.56 163 LEU A N 1
ATOM 1194 C CA . LEU A 1 163 ? 17.146 -20.261 -7.962 1.00 32.56 163 LEU A CA 1
ATOM 1195 C C . LEU A 1 163 ? 15.693 -20.443 -7.483 1.00 32.56 163 LEU A C 1
ATOM 1197 O O . LEU A 1 163 ? 14.778 -20.594 -8.294 1.00 32.56 163 LEU A O 1
ATOM 1201 N N . ARG A 1 164 ? 15.446 -20.405 -6.167 1.00 39.50 164 ARG A N 1
ATOM 1202 C CA . ARG A 1 164 ? 14.085 -20.376 -5.609 1.00 39.50 164 ARG A CA 1
ATOM 1203 C C . ARG A 1 164 ? 13.374 -19.041 -5.847 1.00 39.50 164 ARG A C 1
ATOM 1205 O O . ARG A 1 164 ? 12.148 -19.040 -5.940 1.00 39.50 164 ARG A O 1
ATOM 1212 N N . ARG A 1 165 ? 14.108 -17.922 -5.934 1.00 43.38 165 ARG A N 1
ATOM 1213 C CA . ARG A 1 165 ? 13.556 -16.557 -6.029 1.00 43.38 165 ARG A CA 1
ATOM 1214 C C . ARG A 1 165 ? 12.904 -16.266 -7.378 1.00 43.38 165 ARG A C 1
ATOM 1216 O O . ARG A 1 165 ? 11.783 -15.765 -7.381 1.00 43.38 165 ARG A O 1
ATOM 1223 N N . SER A 1 166 ? 13.525 -16.645 -8.499 1.00 42.72 166 SER A N 1
ATOM 1224 C CA . SER A 1 166 ? 12.956 -16.424 -9.847 1.00 42.72 166 SER A CA 1
ATOM 1225 C C . SER A 1 166 ? 11.669 -17.220 -10.119 1.00 42.72 166 SER A C 1
ATOM 1227 O O . SER A 1 166 ? 10.952 -16.936 -11.073 1.00 42.72 166 SER A O 1
ATOM 1229 N N . ARG A 1 167 ? 11.341 -18.193 -9.256 1.00 51.25 167 ARG A N 1
ATOM 1230 C CA . ARG A 1 167 ? 10.110 -19.000 -9.299 1.00 51.25 167 ARG A CA 1
ATOM 1231 C C . ARG A 1 167 ? 9.038 -18.571 -8.289 1.00 51.25 167 ARG A C 1
ATOM 1233 O O . ARG A 1 167 ? 7.987 -19.210 -8.221 1.00 51.25 167 ARG A O 1
ATOM 1240 N N . ARG A 1 168 ? 9.268 -17.532 -7.474 1.00 67.50 168 ARG A N 1
ATOM 1241 C CA . ARG A 1 168 ? 8.248 -17.040 -6.531 1.00 67.50 168 ARG A CA 1
ATOM 1242 C C . ARG A 1 168 ? 7.176 -16.257 -7.281 1.00 67.50 168 ARG A C 1
ATOM 1244 O O . ARG A 1 168 ? 7.481 -15.306 -7.994 1.00 67.50 168 ARG A O 1
ATOM 1251 N N . LYS A 1 169 ? 5.916 -16.651 -7.077 1.00 83.69 169 LYS A N 1
ATOM 1252 C CA . LYS A 1 169 ? 4.755 -15.947 -7.623 1.00 83.69 169 LYS A CA 1
ATOM 1253 C C . LYS A 1 169 ? 4.769 -14.476 -7.184 1.00 83.69 169 LYS A C 1
ATOM 1255 O O . LYS A 1 169 ? 4.812 -14.207 -5.983 1.00 83.69 169 LYS A O 1
ATOM 1260 N N . LYS A 1 170 ? 4.654 -13.578 -8.164 1.00 90.44 170 LYS A N 1
ATOM 1261 C CA . LYS A 1 170 ? 4.340 -12.161 -7.971 1.00 90.44 170 LYS A CA 1
ATOM 1262 C C . LYS A 1 170 ? 2.835 -11.984 -7.780 1.00 90.44 170 LYS A C 1
ATOM 1264 O O . LYS A 1 170 ? 2.053 -12.754 -8.339 1.00 90.44 170 LYS A O 1
ATOM 1269 N N . TRP A 1 171 ? 2.445 -11.027 -6.950 1.00 95.56 171 TRP A N 1
ATOM 1270 C CA . TRP A 1 171 ? 1.051 -10.716 -6.653 1.00 95.56 171 TRP A CA 1
ATOM 1271 C C . TRP A 1 171 ? 0.740 -9.306 -7.116 1.00 95.56 171 TRP A C 1
ATOM 1273 O O . TRP A 1 171 ? 1.276 -8.344 -6.573 1.00 95.56 171 TRP A O 1
ATOM 1283 N N . HIS A 1 172 ? -0.151 -9.201 -8.096 1.00 97.69 172 HIS A N 1
ATOM 1284 C CA . HIS A 1 172 ? -0.573 -7.915 -8.634 1.00 97.69 172 HIS A CA 1
ATOM 1285 C C . HIS A 1 172 ? -1.999 -7.594 -8.251 1.00 97.69 172 HIS A C 1
ATOM 1287 O O . HIS A 1 172 ? -2.879 -8.465 -8.201 1.00 97.69 172 HIS A O 1
ATOM 1293 N N . GLY A 1 173 ? -2.247 -6.316 -8.011 1.00 98.00 173 GLY A N 1
ATOM 1294 C CA . GLY A 1 173 ? -3.540 -5.923 -7.510 1.00 98.00 173 GLY A CA 1
ATOM 1295 C C . GLY A 1 173 ? -3.779 -4.436 -7.439 1.00 98.00 173 GLY A C 1
ATOM 1296 O O . GLY A 1 173 ? -3.156 -3.638 -8.139 1.00 98.00 173 GLY A O 1
ATOM 1297 N N . VAL A 1 174 ? -4.752 -4.088 -6.612 1.00 98.81 174 VAL A N 1
ATOM 1298 C CA . VAL A 1 174 ? -5.238 -2.724 -6.483 1.00 98.81 174 VAL A CA 1
ATOM 1299 C C . VAL A 1 174 ? -5.757 -2.490 -5.072 1.00 98.81 174 VAL A C 1
ATOM 1301 O O . VAL A 1 174 ? -6.287 -3.398 -4.429 1.00 98.81 174 VAL A O 1
ATOM 1304 N N . ASN A 1 175 ? -5.623 -1.264 -4.599 1.00 98.88 175 ASN A N 1
ATOM 1305 C CA . ASN A 1 175 ? -6.289 -0.813 -3.396 1.00 98.88 175 ASN A CA 1
ATOM 1306 C C . ASN A 1 175 ? -7.754 -0.501 -3.696 1.00 98.88 175 ASN A C 1
ATOM 1308 O O . ASN A 1 175 ? -8.108 -0.005 -4.767 1.00 98.88 175 ASN A O 1
ATOM 1312 N N . TYR A 1 176 ? -8.607 -0.787 -2.724 1.00 98.38 176 TYR A N 1
ATOM 1313 C CA . TYR A 1 176 ? -10.009 -0.401 -2.702 1.00 98.38 176 TYR A CA 1
ATOM 1314 C C . TYR A 1 176 ? -10.204 0.646 -1.604 1.00 98.38 176 TYR A C 1
ATOM 1316 O O . TYR A 1 176 ? -10.995 0.477 -0.677 1.00 98.38 176 TYR A O 1
ATOM 1324 N N . GLY A 1 177 ? -9.391 1.705 -1.702 1.00 96.44 177 GLY A N 1
ATOM 1325 C CA . GLY A 1 177 ? -9.410 2.864 -0.814 1.00 96.44 177 GLY A CA 1
ATOM 1326 C C . GLY A 1 177 ? -10.684 3.697 -0.961 1.00 96.44 177 GLY A C 1
ATOM 1327 O O . GLY A 1 177 ? -11.559 3.394 -1.781 1.00 96.44 177 GLY A O 1
ATOM 1328 N N . ASN A 1 178 ? -10.795 4.757 -0.157 1.00 95.12 178 ASN A N 1
ATOM 1329 C CA . ASN A 1 178 ? -11.980 5.619 -0.098 1.00 95.12 178 ASN A CA 1
ATOM 1330 C C . ASN A 1 178 ? -13.287 4.859 0.228 1.00 95.12 178 ASN A C 1
ATOM 1332 O O . ASN A 1 178 ? -14.361 5.227 -0.238 1.00 95.12 178 ASN A O 1
ATOM 1336 N N . ARG A 1 179 ? -13.208 3.744 0.972 1.00 96.69 179 ARG A N 1
ATOM 1337 C CA . ARG A 1 179 ? -14.368 2.923 1.371 1.00 96.69 179 ARG A CA 1
ATOM 1338 C C . ARG A 1 179 ? -14.675 3.089 2.851 1.00 96.69 179 ARG A C 1
ATOM 1340 O O . ARG A 1 179 ? -15.453 3.966 3.207 1.00 96.69 179 ARG A O 1
ATOM 1347 N N . PHE A 1 180 ? -14.049 2.281 3.705 1.00 98.12 180 PHE A N 1
ATOM 1348 C CA . PHE A 1 180 ? -14.231 2.350 5.160 1.00 98.12 180 PHE A CA 1
ATOM 1349 C C . PHE A 1 180 ? -13.545 3.564 5.796 1.00 98.12 180 PHE A C 1
ATOM 1351 O O . PHE A 1 180 ? -13.916 3.962 6.899 1.00 98.12 180 PHE A O 1
ATOM 1358 N N . ILE A 1 181 ? -12.596 4.167 5.076 1.00 97.12 181 ILE A N 1
ATOM 1359 C CA . ILE A 1 181 ? -12.000 5.463 5.389 1.00 97.12 181 ILE A CA 1
ATOM 1360 C C . ILE A 1 181 ? -12.132 6.337 4.131 1.00 97.12 181 ILE A C 1
ATOM 1362 O O . ILE A 1 181 ? -11.409 6.112 3.159 1.00 97.12 181 ILE A O 1
ATOM 1366 N N . PRO A 1 182 ? -13.129 7.237 4.074 1.00 94.94 182 PRO A N 1
ATOM 1367 C CA . PRO A 1 182 ? -13.284 8.188 2.979 1.00 94.94 182 PRO A CA 1
ATOM 1368 C C . PRO A 1 182 ? -12.283 9.340 3.092 1.00 94.94 182 PRO A C 1
ATOM 1370 O O . PRO A 1 182 ? -12.035 9.843 4.187 1.00 94.94 182 PRO A O 1
ATOM 1373 N N . GLU A 1 183 ? -11.776 9.809 1.955 1.00 92.69 183 GLU A N 1
ATOM 1374 C CA . GLU A 1 183 ? -10.787 10.888 1.872 1.00 92.69 183 GLU A CA 1
ATOM 1375 C C . GLU A 1 183 ? -11.291 12.026 0.972 1.00 92.69 183 GLU A C 1
ATOM 1377 O O . GLU A 1 183 ? -11.735 11.820 -0.159 1.00 92.69 183 GLU A O 1
ATOM 1382 N N . ASP A 1 184 ? -11.204 13.262 1.456 1.00 89.00 184 ASP A N 1
ATOM 1383 C CA . ASP A 1 184 ? -11.771 14.470 0.836 1.00 89.00 184 ASP A CA 1
ATOM 1384 C C . ASP A 1 184 ? -11.149 14.843 -0.528 1.00 89.00 184 ASP A C 1
ATOM 1386 O O . ASP A 1 184 ? -11.803 15.478 -1.368 1.00 89.00 184 ASP A O 1
ATOM 1390 N N . TRP A 1 185 ? -9.909 14.416 -0.798 1.00 90.06 185 TRP A N 1
ATOM 1391 C CA . TRP A 1 185 ? -9.282 14.558 -2.119 1.00 90.06 185 TRP A CA 1
ATOM 1392 C C . TRP A 1 185 ? -9.743 13.493 -3.122 1.00 90.06 185 TRP A C 1
ATOM 1394 O O . TRP A 1 185 ? -9.757 13.756 -4.331 1.00 90.06 185 TRP A O 1
ATOM 1404 N N . MET A 1 186 ? -10.177 12.321 -2.648 1.00 89.12 186 MET A N 1
ATOM 1405 C CA . MET A 1 186 ? -10.656 11.197 -3.462 1.00 89.12 186 MET A CA 1
ATOM 1406 C C . MET A 1 186 ? -12.116 11.404 -3.891 1.00 89.12 186 MET A C 1
ATOM 1408 O O . MET A 1 186 ? -12.951 10.506 -3.807 1.00 89.12 186 MET A O 1
ATOM 1412 N N . ARG A 1 187 ? -12.440 12.613 -4.366 1.00 74.62 187 ARG A N 1
ATOM 1413 C CA . ARG A 1 187 ? -13.812 13.044 -4.664 1.00 74.62 187 ARG A CA 1
ATOM 1414 C C . ARG A 1 187 ? -14.548 12.047 -5.563 1.00 74.62 187 ARG A C 1
ATOM 1416 O O . ARG A 1 187 ? -14.200 11.857 -6.730 1.00 74.62 187 ARG A O 1
ATOM 1423 N N . HIS A 1 188 ? -15.599 11.462 -5.009 1.00 80.50 188 HIS A N 1
ATOM 1424 C CA . HIS A 1 188 ? -16.578 10.644 -5.712 1.00 80.50 188 HIS A CA 1
ATOM 1425 C C . HIS A 1 188 ? -17.743 11.542 -6.192 1.00 80.50 188 HIS A C 1
ATOM 1427 O O . HIS A 1 188 ? -17.919 12.634 -5.645 1.00 80.50 188 HIS A O 1
ATOM 1433 N N . PRO A 1 189 ? -18.557 11.138 -7.191 1.00 77.44 189 PRO A N 1
ATOM 1434 C CA . PRO A 1 189 ? -19.757 11.887 -7.587 1.00 77.44 189 PRO A CA 1
ATOM 1435 C C . PRO A 1 189 ? -20.731 12.173 -6.431 1.00 77.44 189 PRO A C 1
ATOM 1437 O O . PRO A 1 189 ? -21.416 13.191 -6.445 1.00 77.44 189 PRO A O 1
ATOM 1440 N N . TYR A 1 190 ? -20.745 11.311 -5.410 1.00 78.88 190 TYR A N 1
ATOM 1441 C CA . TYR A 1 190 ? -21.345 11.600 -4.107 1.00 78.88 190 TYR A CA 1
ATOM 1442 C C . TYR A 1 190 ? -20.281 12.208 -3.185 1.00 78.88 190 TYR A C 1
ATOM 1444 O O . TYR A 1 190 ? -19.259 11.577 -2.921 1.00 78.88 190 TYR A O 1
ATOM 1452 N N . ASN A 1 191 ? -20.499 13.427 -2.691 1.00 84.25 191 ASN A N 1
ATOM 1453 C CA . ASN A 1 191 ? -19.543 14.101 -1.814 1.00 84.25 191 ASN A CA 1
ATOM 1454 C C . ASN A 1 191 ? -19.756 13.683 -0.347 1.00 84.25 191 ASN A C 1
ATOM 1456 O O . ASN A 1 191 ? -20.596 14.258 0.344 1.00 84.25 191 ASN A O 1
ATOM 1460 N N . PHE A 1 192 ? -18.983 12.703 0.133 1.00 92.06 192 PHE A N 1
ATOM 1461 C CA . PHE A 1 192 ? -19.096 12.171 1.499 1.00 92.06 192 PHE A CA 1
ATOM 1462 C C . PHE A 1 192 ? -19.037 13.257 2.590 1.00 92.06 192 PHE A C 1
ATOM 1464 O O . PHE A 1 192 ? -19.849 13.257 3.518 1.00 92.06 192 PHE A O 1
ATOM 1471 N N . PHE A 1 193 ? -18.130 14.226 2.439 1.00 92.12 193 PHE A N 1
ATOM 1472 C CA . PHE A 1 193 ? -17.913 15.323 3.388 1.00 92.12 193 PHE A CA 1
ATOM 1473 C C . PHE A 1 193 ? -18.791 16.561 3.115 1.00 92.12 193 PHE A C 1
ATOM 1475 O O . PHE A 1 193 ? -18.534 17.641 3.644 1.00 92.12 193 PHE A O 1
ATOM 1482 N N . GLN A 1 194 ? -19.852 16.448 2.307 1.00 89.19 194 GLN A N 1
ATOM 1483 C CA . GLN A 1 194 ? -20.771 17.565 2.069 1.00 89.19 194 GLN A CA 1
ATOM 1484 C C . GLN A 1 194 ? -21.448 18.019 3.371 1.00 89.19 194 GLN A C 1
ATOM 1486 O O . GLN A 1 194 ? -22.181 17.247 3.993 1.00 89.19 194 GLN A O 1
ATOM 1491 N N . GLY A 1 195 ? -21.224 19.278 3.755 1.00 87.94 195 GLY A N 1
ATOM 1492 C CA . GLY A 1 195 ? -21.737 19.851 5.004 1.00 87.94 195 GLY A CA 1
ATOM 1493 C C . GLY A 1 195 ? -20.955 19.446 6.260 1.00 87.94 195 GLY A C 1
ATOM 1494 O O . GLY A 1 195 ? -21.428 19.708 7.359 1.00 87.94 195 GLY A O 1
ATOM 1495 N N . VAL A 1 196 ? -19.787 18.808 6.116 1.00 90.94 196 VAL A N 1
ATOM 1496 C CA . VAL A 1 196 ? -18.882 18.498 7.231 1.00 90.94 196 VAL A CA 1
ATOM 1497 C C . VAL A 1 196 ? -17.814 19.587 7.313 1.00 90.94 196 VAL A C 1
ATOM 1499 O O . VAL A 1 196 ? -17.103 19.830 6.338 1.00 90.94 196 VAL A O 1
ATOM 1502 N N . GLU A 1 197 ? -17.688 20.239 8.467 1.00 89.31 197 GLU A N 1
ATOM 1503 C CA . GLU A 1 197 ? -16.645 21.238 8.715 1.00 89.31 197 GLU A CA 1
ATOM 1504 C C . GLU A 1 197 ? -15.486 20.637 9.515 1.00 89.31 197 GLU A C 1
ATOM 1506 O O . GLU A 1 197 ? -15.697 19.958 10.521 1.00 89.31 197 GLU A O 1
ATOM 1511 N N . ARG A 1 198 ? -14.252 20.926 9.085 1.00 89.25 198 ARG A N 1
ATOM 1512 C CA . ARG A 1 198 ? -13.039 20.614 9.851 1.00 89.25 198 ARG A CA 1
ATOM 1513 C C . ARG A 1 198 ? -12.954 21.474 11.109 1.00 89.25 198 ARG A C 1
ATOM 1515 O O . ARG A 1 198 ? -13.325 22.650 11.082 1.00 89.25 198 ARG A O 1
ATOM 1522 N N . ALA A 1 199 ? -12.370 20.941 12.182 1.00 84.81 199 ALA A N 1
ATOM 1523 C CA . ALA A 1 199 ? -11.866 21.808 13.247 1.00 84.81 199 ALA A CA 1
ATOM 1524 C C . ALA A 1 199 ? -10.861 22.825 12.683 1.00 84.81 199 ALA A C 1
ATOM 1526 O O . ALA A 1 199 ? -10.062 22.518 11.801 1.00 84.81 199 ALA A O 1
ATOM 1527 N N . LYS A 1 200 ? -10.871 24.039 13.232 1.00 85.44 200 LYS A N 1
ATOM 1528 C CA . LYS A 1 200 ? -9.764 24.984 13.067 1.00 85.44 200 LYS A CA 1
ATOM 1529 C C . LYS A 1 200 ? -8.828 24.828 14.274 1.00 85.44 200 LYS A C 1
ATOM 1531 O O . LYS A 1 200 ? -9.351 24.684 15.378 1.00 85.44 200 LYS A O 1
ATOM 1536 N N . PRO A 1 201 ? -7.497 24.871 14.089 1.00 86.12 201 PRO A N 1
ATOM 1537 C CA . PRO A 1 201 ? -6.805 25.196 12.837 1.00 86.12 201 PRO A CA 1
ATOM 1538 C C . PRO A 1 201 ? -6.646 24.053 11.806 1.00 86.12 201 PRO A C 1
ATOM 1540 O O . PRO A 1 201 ? -6.522 24.399 10.630 1.00 86.12 201 PRO A O 1
ATOM 1543 N N . ILE A 1 202 ? -6.736 22.766 12.199 1.00 85.81 202 ILE A N 1
ATOM 1544 C CA . ILE A 1 202 ? -6.454 21.547 11.381 1.00 85.81 202 ILE A CA 1
ATOM 1545 C C . ILE A 1 202 ? -6.736 21.705 9.888 1.00 85.81 202 ILE A C 1
ATOM 1547 O O . ILE A 1 202 ? -7.872 21.982 9.517 1.00 85.81 202 ILE A O 1
ATOM 1551 N N . ASN A 1 203 ? -5.756 21.449 9.022 1.00 84.62 203 ASN A N 1
ATOM 1552 C CA . ASN A 1 203 ? -5.802 21.810 7.602 1.00 84.62 203 ASN A CA 1
ATOM 1553 C C . ASN A 1 203 ? -6.929 21.140 6.797 1.00 84.62 203 ASN A C 1
ATOM 1555 O O . ASN A 1 203 ? -7.472 21.766 5.877 1.00 84.62 203 ASN A O 1
ATOM 1559 N N . ARG A 1 204 ? -7.318 19.905 7.144 1.00 89.75 204 ARG A N 1
ATOM 1560 C CA . ARG A 1 204 ? -8.199 19.051 6.325 1.00 89.75 204 ARG A CA 1
ATOM 1561 C C . ARG A 1 204 ? -9.351 18.431 7.115 1.00 89.75 204 ARG A C 1
ATOM 1563 O O . ARG A 1 204 ? -9.300 18.321 8.334 1.00 89.75 204 ARG A O 1
ATOM 1570 N N . VAL A 1 205 ? -10.415 18.046 6.408 1.00 92.12 205 VAL A N 1
ATOM 1571 C CA . VAL A 1 205 ? -11.537 17.297 6.996 1.00 92.12 205 VAL A CA 1
ATOM 1572 C C . VAL A 1 205 ? -11.220 15.801 6.968 1.00 92.12 205 VAL A C 1
ATOM 1574 O O . VAL A 1 205 ? -10.736 15.298 5.955 1.00 92.12 205 VAL A O 1
ATOM 1577 N N . ALA A 1 206 ? -11.493 15.094 8.062 1.00 93.69 206 ALA A N 1
ATOM 1578 C CA . ALA A 1 206 ? -11.300 13.648 8.162 1.00 93.69 206 ALA A CA 1
ATOM 1579 C C . ALA A 1 206 ? -12.531 12.958 8.765 1.00 93.69 206 ALA A C 1
ATOM 1581 O O . ALA A 1 206 ? -13.492 13.598 9.198 1.00 93.69 206 ALA A O 1
ATOM 1582 N N . LEU A 1 207 ? -12.524 11.625 8.805 1.00 94.75 207 LEU A N 1
ATOM 1583 C CA . LEU A 1 207 ? -13.691 10.837 9.210 1.00 94.75 207 LEU A CA 1
ATOM 1584 C C . LEU A 1 207 ? -14.165 11.136 10.649 1.00 94.75 207 LEU A C 1
ATOM 1586 O O . LEU A 1 207 ? -15.358 11.077 10.934 1.00 94.75 207 LEU A O 1
ATOM 1590 N N . TRP A 1 208 ? -13.267 11.541 11.545 1.00 93.31 208 TRP A N 1
ATOM 1591 C CA . TRP A 1 208 ? -13.603 11.965 12.909 1.00 93.31 208 TRP A CA 1
ATOM 1592 C C . TRP A 1 208 ? -14.429 13.271 13.027 1.00 93.31 208 TRP A C 1
ATOM 1594 O O . TRP A 1 208 ? -15.023 13.526 14.080 1.00 93.31 208 TRP A O 1
ATOM 1604 N N . ASP A 1 209 ? -14.511 14.083 11.962 1.00 93.38 209 ASP A N 1
ATOM 1605 C CA . ASP A 1 209 ? -15.327 15.305 11.892 1.00 93.38 209 ASP A CA 1
ATOM 1606 C C . ASP A 1 209 ? -16.803 14.969 11.636 1.00 93.38 209 ASP A C 1
ATOM 1608 O O . ASP A 1 209 ? -17.682 15.806 11.847 1.00 93.38 209 ASP A O 1
ATOM 1612 N N . LEU A 1 210 ? -17.102 13.728 11.223 1.00 91.38 210 LEU A N 1
ATOM 1613 C CA . LEU A 1 210 ? -18.442 13.296 10.829 1.00 91.38 210 LEU A CA 1
ATOM 1614 C C . LEU A 1 210 ? -19.480 13.474 11.944 1.00 91.38 210 LEU A C 1
ATOM 1616 O O . LEU A 1 210 ? -20.648 13.666 11.637 1.00 91.38 210 LEU A O 1
ATOM 1620 N N . ALA A 1 211 ? -19.076 13.483 13.219 1.00 82.00 211 ALA A N 1
ATOM 1621 C CA . ALA A 1 211 ? -19.970 13.764 14.347 1.00 82.00 211 ALA A CA 1
ATOM 1622 C C . ALA A 1 211 ? -20.613 15.168 14.308 1.00 82.00 211 ALA A C 1
ATOM 1624 O O . ALA A 1 211 ? -21.645 15.374 14.943 1.00 82.00 211 ALA A O 1
ATOM 1625 N N . GLY A 1 212 ? -20.050 16.119 13.551 1.00 68.19 212 GLY A N 1
ATOM 1626 C CA . GLY A 1 212 ? -20.691 17.407 13.270 1.00 68.19 212 GLY A CA 1
ATOM 1627 C C . GLY A 1 212 ? -21.852 17.320 12.265 1.00 68.19 212 GLY A C 1
ATOM 1628 O O . GLY A 1 212 ? -22.693 18.216 12.224 1.00 68.19 212 GLY A O 1
ATOM 1629 N N . ALA A 1 213 ? -21.938 16.245 11.473 1.00 74.25 213 ALA A N 1
ATOM 1630 C CA . ALA A 1 213 ? -22.991 16.048 10.483 1.00 74.25 213 ALA A CA 1
ATOM 1631 C C . ALA A 1 213 ? -24.251 15.448 11.121 1.00 74.25 213 ALA A C 1
ATOM 1633 O O . ALA A 1 213 ? -24.316 14.253 11.406 1.00 74.25 213 ALA A O 1
ATOM 1634 N N . GLN A 1 214 ? -25.277 16.279 11.311 1.00 76.00 214 GLN A N 1
ATOM 1635 C CA . GLN A 1 214 ? -26.574 15.824 11.827 1.00 76.00 214 GLN A CA 1
ATOM 1636 C C . GLN A 1 214 ? -27.519 15.309 10.729 1.00 76.00 214 GLN A C 1
ATOM 1638 O O . GLN A 1 214 ? -28.400 14.507 11.032 1.00 76.00 214 GLN A O 1
ATOM 1643 N N . ASP A 1 215 ? -27.320 15.716 9.469 1.00 84.62 215 ASP A N 1
ATOM 1644 C CA . ASP A 1 215 ? -28.170 15.326 8.337 1.00 84.62 215 ASP A CA 1
ATOM 1645 C C . ASP A 1 215 ? -27.348 14.907 7.089 1.00 84.62 215 ASP A C 1
ATOM 1647 O O . ASP A 1 215 ? -26.538 15.696 6.585 1.00 84.62 215 ASP A O 1
ATOM 1651 N N . PRO A 1 216 ? -27.490 13.663 6.590 1.00 89.56 216 PRO A N 1
ATOM 1652 C CA . PRO A 1 216 ? -27.938 12.503 7.359 1.00 89.56 216 PRO A CA 1
ATOM 1653 C C . PRO A 1 216 ? -26.974 12.219 8.533 1.00 89.56 216 PRO A C 1
ATOM 1655 O O . PRO A 1 216 ? -25.782 12.536 8.422 1.00 89.56 216 PRO A O 1
ATOM 1658 N N . PRO A 1 217 ? -27.445 11.581 9.627 1.00 92.75 217 PRO A N 1
ATOM 1659 C CA . PRO A 1 217 ? -26.613 11.234 10.780 1.00 92.75 217 PRO A CA 1
ATOM 1660 C C . PRO A 1 217 ? -25.380 10.389 10.408 1.00 92.75 217 PRO A C 1
ATOM 1662 O O . PRO A 1 217 ? -25.436 9.644 9.422 1.00 92.75 217 PRO A O 1
ATOM 1665 N N . PRO A 1 218 ? -24.302 10.391 11.221 1.00 93.56 218 PRO A N 1
ATOM 1666 C CA . PRO A 1 218 ? -23.003 9.818 10.843 1.00 93.56 218 PRO A CA 1
ATOM 1667 C C . PRO A 1 218 ? -23.087 8.349 10.412 1.00 93.56 218 PRO A C 1
ATOM 1669 O O . PRO A 1 218 ? -22.532 7.965 9.383 1.00 93.56 218 PRO A O 1
ATOM 1672 N N . LYS A 1 219 ? -23.864 7.544 11.151 1.00 94.94 219 LYS A N 1
ATOM 1673 C CA . LYS A 1 219 ? -24.140 6.141 10.824 1.00 94.94 219 LYS A CA 1
ATOM 1674 C C . LYS A 1 219 ? -24.778 5.980 9.449 1.00 94.94 219 LYS A C 1
ATOM 1676 O O . LYS A 1 219 ? -24.313 5.174 8.652 1.00 94.94 219 LYS A O 1
ATOM 1681 N N . GLN A 1 220 ? -25.851 6.726 9.195 1.00 95.31 220 GLN A N 1
ATOM 1682 C CA . GLN A 1 220 ? -26.634 6.620 7.967 1.00 95.31 220 GLN A CA 1
ATOM 1683 C C . GLN A 1 220 ? -25.774 7.026 6.767 1.00 95.31 220 GLN A C 1
ATOM 1685 O O . GLN A 1 220 ? -25.607 6.241 5.840 1.00 95.31 220 GLN A O 1
ATOM 1690 N N . ARG A 1 221 ? -25.100 8.179 6.875 1.00 95.31 221 ARG A N 1
ATOM 1691 C CA . ARG A 1 221 ? -24.138 8.685 5.889 1.00 95.31 221 ARG A CA 1
ATOM 1692 C C . ARG A 1 221 ? -23.060 7.655 5.534 1.00 95.31 221 ARG A C 1
ATOM 1694 O O . ARG A 1 221 ? -22.746 7.478 4.360 1.00 95.31 221 ARG A O 1
ATOM 1701 N N . MET A 1 222 ? -22.514 6.961 6.535 1.00 96.50 222 MET A N 1
ATOM 1702 C CA . MET A 1 222 ? -21.487 5.939 6.331 1.00 96.50 222 MET A CA 1
ATOM 1703 C C . MET A 1 222 ? -22.033 4.652 5.697 1.00 96.50 222 MET A C 1
ATOM 1705 O O . MET A 1 222 ? -21.367 4.062 4.848 1.00 96.50 222 MET A O 1
ATOM 1709 N N . MET A 1 223 ? -23.236 4.207 6.070 1.00 96.88 223 MET A N 1
ATOM 1710 C CA . MET A 1 223 ? -23.841 3.009 5.474 1.00 96.88 223 MET A CA 1
ATOM 1711 C C . MET A 1 223 ? -24.277 3.254 4.025 1.00 96.88 223 MET A C 1
ATOM 1713 O O . MET A 1 223 ? -23.948 2.440 3.165 1.00 96.88 223 MET A O 1
ATOM 1717 N N . ASP A 1 224 ? -24.914 4.395 3.738 1.00 95.44 224 ASP A N 1
ATOM 1718 C CA . ASP A 1 224 ? -25.302 4.795 2.377 1.00 95.44 224 ASP A CA 1
ATOM 1719 C C . ASP A 1 224 ? -24.074 4.906 1.465 1.00 95.44 224 ASP A C 1
ATOM 1721 O O . ASP A 1 224 ? -24.076 4.417 0.335 1.00 95.44 224 ASP A O 1
ATOM 1725 N N . TRP A 1 225 ? -22.983 5.489 1.976 1.00 96.00 225 TRP A N 1
ATOM 1726 C CA . TRP A 1 225 ? -21.702 5.556 1.277 1.00 96.00 225 TRP A CA 1
ATOM 1727 C C . TRP A 1 225 ? -21.151 4.175 0.915 1.00 96.00 225 TRP A C 1
ATOM 1729 O O . TRP A 1 225 ? -20.781 3.936 -0.236 1.00 96.00 225 TRP A O 1
ATOM 1739 N N . LEU A 1 226 ? -21.098 3.252 1.877 1.00 97.81 226 LEU A N 1
ATOM 1740 C CA . LEU A 1 226 ? -20.600 1.900 1.629 1.00 97.81 226 LEU A CA 1
ATOM 1741 C C . LEU A 1 226 ? -21.534 1.112 0.696 1.00 97.81 226 LEU A C 1
ATOM 1743 O O . LEU A 1 226 ? -21.045 0.338 -0.125 1.00 97.81 226 LEU A O 1
ATOM 1747 N N . ASP A 1 227 ? -22.849 1.336 0.758 1.00 96.38 227 ASP A N 1
ATOM 1748 C CA . ASP A 1 227 ? -23.824 0.718 -0.146 1.00 96.38 227 ASP A CA 1
ATOM 1749 C C . ASP A 1 227 ? -23.646 1.171 -1.605 1.00 96.38 227 ASP A C 1
ATOM 1751 O O . ASP A 1 227 ? -23.696 0.326 -2.500 1.00 96.38 227 ASP A O 1
ATOM 1755 N N . VAL A 1 228 ? -23.377 2.458 -1.866 1.00 94.06 228 VAL A N 1
ATOM 1756 C CA . VAL A 1 228 ? -23.177 2.959 -3.243 1.00 94.06 228 VAL A CA 1
ATOM 1757 C C . VAL A 1 228 ? -21.754 2.783 -3.774 1.00 94.06 228 VAL A C 1
ATOM 1759 O O . VAL A 1 228 ? -21.557 2.798 -4.985 1.00 94.06 228 VAL A O 1
ATOM 1762 N N . THR A 1 229 ? -20.745 2.621 -2.911 1.00 95.62 229 THR A N 1
ATOM 1763 C CA . THR A 1 229 ? -19.339 2.498 -3.344 1.00 95.62 229 THR A CA 1
ATOM 1764 C C . THR A 1 229 ? -18.821 1.053 -3.386 1.00 95.62 229 THR A C 1
ATOM 1766 O O . THR A 1 229 ? -17.795 0.800 -4.038 1.00 95.62 229 THR A O 1
ATOM 1769 N N . ILE A 1 230 ? -19.502 0.092 -2.743 1.00 97.88 230 ILE A N 1
ATOM 1770 C CA . ILE A 1 230 ? -19.136 -1.337 -2.726 1.00 97.88 230 ILE A CA 1
ATOM 1771 C C . ILE A 1 230 ? -20.028 -2.141 -3.679 1.00 97.88 230 ILE A C 1
ATOM 1773 O O . ILE A 1 230 ? -21.110 -2.600 -3.320 1.00 97.88 230 ILE A O 1
ATOM 1777 N N . MET A 1 231 ? -19.537 -2.338 -4.907 1.00 96.88 231 MET A N 1
ATOM 1778 C CA . MET A 1 231 ? -20.287 -2.915 -6.029 1.00 96.88 231 MET A CA 1
ATOM 1779 C C . MET A 1 231 ? -19.606 -4.169 -6.595 1.00 96.88 231 MET A C 1
ATOM 1781 O O . MET A 1 231 ? -18.390 -4.191 -6.777 1.00 96.88 231 MET A O 1
ATOM 1785 N N . GLU A 1 232 ? -20.386 -5.194 -6.955 1.00 98.25 232 GLU A N 1
ATOM 1786 C CA . GLU A 1 232 ? -19.873 -6.423 -7.595 1.00 98.25 232 GLU A CA 1
ATOM 1787 C C . GLU A 1 232 ? -19.189 -6.136 -8.943 1.00 98.25 232 GLU A C 1
ATOM 1789 O O . GLU A 1 232 ? -18.147 -6.711 -9.265 1.00 98.25 232 GLU A O 1
ATOM 1794 N N . ASP A 1 233 ? -19.732 -5.180 -9.699 1.00 98.38 233 ASP A N 1
ATOM 1795 C CA . ASP A 1 233 ? -19.219 -4.764 -11.004 1.00 98.38 233 ASP A CA 1
ATOM 1796 C C . ASP A 1 233 ? -17.756 -4.289 -10.946 1.00 98.38 233 ASP A C 1
ATOM 1798 O O . ASP A 1 233 ? -17.001 -4.525 -11.893 1.00 98.38 233 ASP A O 1
ATOM 1802 N N . HIS A 1 234 ? -17.310 -3.735 -9.812 1.00 98.25 234 HIS A N 1
ATOM 1803 C CA . HIS A 1 234 ? -15.905 -3.389 -9.595 1.00 98.25 234 HIS A CA 1
ATOM 1804 C C . HIS A 1 234 ? -15.010 -4.629 -9.576 1.00 98.25 234 HIS A C 1
ATOM 1806 O O . HIS A 1 234 ? -13.975 -4.647 -10.231 1.00 98.25 234 HIS A O 1
ATOM 1812 N N . PHE A 1 235 ? -15.419 -5.708 -8.906 1.00 98.75 235 PHE A N 1
ATOM 1813 C CA . PHE A 1 235 ? -14.650 -6.956 -8.846 1.00 98.75 235 PHE A CA 1
ATOM 1814 C C . PHE A 1 235 ? -14.627 -7.664 -10.208 1.00 98.75 235 PHE A C 1
ATOM 1816 O O . PHE A 1 235 ? -13.604 -8.232 -10.603 1.00 98.75 235 PHE A O 1
ATOM 1823 N N . ARG A 1 236 ? -15.717 -7.555 -10.979 1.00 98.56 236 ARG A N 1
ATOM 1824 C CA . ARG A 1 236 ? -15.764 -7.977 -12.385 1.00 98.56 236 ARG A CA 1
ATOM 1825 C C . ARG A 1 236 ? -14.760 -7.195 -13.244 1.00 98.56 236 ARG A C 1
ATOM 1827 O O . ARG A 1 236 ? -14.073 -7.796 -14.072 1.00 98.56 236 ARG A O 1
ATOM 1834 N N . GLU A 1 237 ? -14.639 -5.882 -13.053 1.00 98.38 237 GLU A N 1
ATOM 1835 C CA . GLU A 1 237 ? -13.662 -5.031 -13.750 1.00 98.38 237 GLU A CA 1
ATOM 1836 C C . GLU A 1 237 ? -12.219 -5.275 -13.306 1.00 98.38 237 GLU A C 1
ATOM 1838 O O . GLU A 1 237 ? -11.375 -5.560 -14.154 1.00 98.38 237 GLU A O 1
ATOM 1843 N N . MET A 1 238 ? -11.942 -5.291 -12.001 1.00 98.62 238 MET A N 1
ATOM 1844 C CA . MET A 1 238 ? -10.663 -5.710 -11.416 1.00 98.62 238 MET A CA 1
ATOM 1845 C C . MET A 1 238 ? -10.196 -7.030 -12.041 1.00 98.62 238 MET A C 1
ATOM 1847 O O . MET A 1 238 ? -9.080 -7.130 -12.566 1.00 98.62 238 MET A O 1
ATOM 1851 N N . ARG A 1 239 ? -11.081 -8.037 -12.100 1.00 97.62 239 ARG A N 1
ATOM 1852 C CA . ARG A 1 239 ? -10.744 -9.327 -12.703 1.00 97.62 239 ARG A CA 1
ATOM 1853 C C . ARG A 1 239 ? -10.477 -9.224 -14.203 1.00 97.62 239 ARG A C 1
ATOM 1855 O O . ARG A 1 239 ? -9.605 -9.948 -14.689 1.00 97.62 239 ARG A O 1
ATOM 1862 N N . ARG A 1 240 ? -11.162 -8.338 -14.943 1.00 97.31 240 ARG A N 1
ATOM 1863 C CA . ARG A 1 240 ? -10.874 -8.026 -16.361 1.00 97.31 240 ARG A CA 1
ATOM 1864 C C . ARG A 1 240 ? -9.512 -7.346 -16.539 1.00 97.31 240 ARG A C 1
ATOM 1866 O O . ARG A 1 240 ? -8.815 -7.714 -17.487 1.00 97.31 240 ARG A O 1
ATOM 1873 N N . PHE A 1 241 ? -9.118 -6.460 -15.627 1.00 97.62 241 PHE A N 1
ATOM 1874 C CA . PHE A 1 241 ? -7.828 -5.756 -15.612 1.00 97.62 241 PHE A CA 1
ATOM 1875 C C . PHE A 1 241 ? -6.660 -6.617 -15.110 1.00 97.62 241 PHE A C 1
ATOM 1877 O O . PHE A 1 241 ? -5.512 -6.222 -15.254 1.00 97.62 241 PHE A O 1
ATOM 1884 N N . GLY A 1 242 ? -6.927 -7.824 -14.601 1.00 96.12 242 GLY A N 1
ATOM 1885 C CA . GLY A 1 242 ? -5.894 -8.786 -14.204 1.00 96.12 242 GLY A CA 1
ATOM 1886 C C . GLY A 1 242 ? -5.546 -8.781 -12.716 1.00 96.12 242 GLY A C 1
ATOM 1887 O O . GLY A 1 242 ? -4.649 -9.520 -12.331 1.00 96.12 242 GLY A O 1
ATOM 1888 N N . VAL A 1 243 ? -6.277 -8.023 -11.894 1.00 98.25 243 VAL A N 1
ATOM 1889 C CA . VAL A 1 243 ? -6.147 -8.013 -10.430 1.00 98.25 243 VAL A CA 1
ATOM 1890 C C . VAL A 1 243 ? -6.273 -9.432 -9.867 1.00 98.25 243 VAL A C 1
ATOM 1892 O O . VAL A 1 243 ? -7.192 -10.183 -10.218 1.00 98.25 243 VAL A O 1
ATOM 1895 N N . GLU A 1 244 ? -5.350 -9.781 -8.973 1.00 97.88 244 GLU A N 1
ATOM 1896 C CA . GLU A 1 244 ? -5.375 -11.011 -8.178 1.00 97.88 244 GLU A CA 1
ATOM 1897 C C . GLU A 1 244 ? -5.614 -10.744 -6.691 1.00 97.88 244 GLU A C 1
ATOM 1899 O O . GLU A 1 244 ? -6.213 -11.582 -6.012 1.00 97.88 244 GLU A O 1
ATOM 1904 N N . VAL A 1 245 ? -5.155 -9.593 -6.191 1.00 98.69 245 VAL A N 1
ATOM 1905 C CA . VAL A 1 245 ? -5.314 -9.157 -4.799 1.00 98.69 245 VAL A CA 1
ATOM 1906 C C . VAL A 1 245 ? -5.998 -7.793 -4.758 1.00 98.69 245 VAL A C 1
ATOM 1908 O O . VAL A 1 245 ? -5.624 -6.885 -5.493 1.00 98.69 245 VAL A O 1
ATOM 1911 N N . VAL A 1 246 ? -6.981 -7.635 -3.879 1.00 98.88 246 VAL A N 1
ATOM 1912 C CA . VAL A 1 246 ? -7.548 -6.337 -3.518 1.00 98.88 246 VAL A CA 1
ATOM 1913 C C . VAL A 1 246 ? -7.181 -6.020 -2.070 1.00 98.88 246 VAL A C 1
ATOM 1915 O O . VAL A 1 246 ? -7.470 -6.820 -1.177 1.00 98.88 246 VAL A O 1
ATOM 1918 N N . ARG A 1 247 ? -6.513 -4.888 -1.834 1.00 98.94 247 ARG A N 1
ATOM 1919 C CA . ARG A 1 247 ? -6.230 -4.373 -0.483 1.00 98.94 247 ARG A CA 1
ATOM 1920 C C . ARG A 1 247 ? -7.388 -3.489 -0.041 1.00 98.94 247 ARG A C 1
ATOM 1922 O O . ARG A 1 247 ? -7.881 -2.685 -0.828 1.00 98.94 247 ARG A O 1
ATOM 1929 N N . VAL A 1 248 ? -7.875 -3.696 1.178 1.00 98.88 248 VAL A N 1
ATOM 1930 C CA . VAL A 1 248 ? -9.090 -3.064 1.710 1.00 98.88 248 VAL A CA 1
ATOM 1931 C C . VAL A 1 248 ? -8.733 -2.319 2.996 1.00 98.88 248 VAL A C 1
ATOM 1933 O O . VAL A 1 248 ? -8.773 -2.929 4.070 1.00 98.88 248 VAL A O 1
ATOM 1936 N N . PRO A 1 249 ? -8.394 -1.020 2.886 1.00 98.81 249 PRO A N 1
ATOM 1937 C CA . PRO A 1 249 ? -8.182 -0.140 4.026 1.00 98.81 249 PRO A CA 1
ATOM 1938 C C . PRO A 1 249 ? -9.409 -0.079 4.935 1.00 98.81 249 PRO A C 1
ATOM 1940 O O . PRO A 1 249 ? -10.535 0.138 4.472 1.00 98.81 249 PRO A O 1
ATOM 1943 N N . CYS A 1 250 ? -9.191 -0.262 6.234 1.00 98.44 250 CYS A N 1
ATOM 1944 C CA . CYS A 1 250 ? -10.206 -0.150 7.275 1.00 98.44 250 CYS A CA 1
ATOM 1945 C C . CYS A 1 250 ? -9.606 0.318 8.606 1.00 98.44 250 CYS A C 1
ATOM 1947 O O . CYS A 1 250 ? -8.430 0.111 8.889 1.00 98.44 250 CYS A O 1
ATOM 1949 N N . GLY A 1 251 ? -10.419 0.972 9.430 1.00 97.94 251 GLY A N 1
ATOM 1950 C CA . GLY A 1 251 ? -10.007 1.473 10.734 1.00 97.94 251 GLY A CA 1
ATOM 1951 C C . GLY A 1 251 ? -10.306 0.497 11.867 1.00 97.94 251 GLY A C 1
ATOM 1952 O O . GLY A 1 251 ? -11.181 -0.364 11.770 1.00 97.94 251 GLY A O 1
ATOM 1953 N N . TYR A 1 252 ? -9.626 0.670 12.997 1.00 97.88 252 TYR A N 1
ATOM 1954 C CA . TYR A 1 252 ? -9.864 -0.101 14.221 1.00 97.88 252 TYR A CA 1
ATOM 1955 C C . TYR A 1 252 ? -11.325 -0.050 14.715 1.00 97.88 252 TYR A C 1
ATOM 1957 O O . TYR A 1 252 ? -11.851 -1.066 15.179 1.00 97.88 252 TYR A O 1
ATOM 1965 N N . TRP A 1 253 ? -12.026 1.070 14.504 1.00 96.19 253 TRP A N 1
ATOM 1966 C CA . TRP A 1 253 ? -13.464 1.229 14.778 1.00 96.19 253 TRP A CA 1
ATOM 1967 C C . TRP A 1 253 ? -14.375 0.304 13.958 1.00 96.19 253 TRP A C 1
ATOM 1969 O O . TRP A 1 253 ? -15.525 0.082 14.331 1.00 96.19 253 TRP A O 1
ATOM 1979 N N . ASN A 1 254 ? -13.884 -0.285 12.862 1.00 97.88 254 ASN A N 1
ATOM 1980 C CA . ASN A 1 254 ? -14.633 -1.291 12.112 1.00 97.88 254 ASN A CA 1
ATOM 1981 C C . ASN A 1 254 ? -14.614 -2.682 12.778 1.00 97.88 254 ASN A C 1
ATOM 1983 O O . ASN A 1 254 ? -15.409 -3.540 12.393 1.00 97.88 254 ASN A O 1
ATOM 1987 N N . TRP A 1 255 ? -13.730 -2.910 13.759 1.00 97.19 255 TRP A N 1
ATOM 1988 C CA . TRP A 1 255 ? -13.461 -4.228 14.352 1.00 97.19 255 TRP A CA 1
ATOM 1989 C C . TRP A 1 255 ? -13.771 -4.315 15.844 1.00 97.19 255 TRP A C 1
ATOM 1991 O O . TRP A 1 255 ? -14.240 -5.356 16.303 1.00 97.19 255 TRP A O 1
ATOM 2001 N N . VAL A 1 256 ? -13.519 -3.243 16.599 1.00 93.31 256 VAL A N 1
ATOM 2002 C CA . VAL A 1 256 ? -13.713 -3.202 18.055 1.00 93.31 256 VAL A CA 1
ATOM 2003 C C . VAL A 1 256 ? -14.642 -2.063 18.466 1.00 93.31 256 VAL A C 1
ATOM 2005 O O . VAL A 1 256 ? -14.594 -0.966 17.917 1.00 93.31 256 VAL A O 1
ATOM 2008 N N . ALA A 1 257 ? -15.482 -2.339 19.460 1.00 85.88 257 ALA A N 1
ATOM 2009 C CA . ALA A 1 257 ? -16.259 -1.346 20.190 1.00 85.88 257 ALA A CA 1
ATOM 2010 C C . ALA A 1 257 ? -15.719 -1.256 21.622 1.00 85.88 257 ALA A C 1
ATOM 2012 O O . ALA A 1 257 ? -15.303 -2.268 22.195 1.00 85.88 257 ALA A O 1
ATOM 2013 N N . TYR A 1 258 ? -15.741 -0.057 22.199 1.00 80.62 258 TYR A N 1
ATOM 2014 C CA . TYR A 1 258 ? -15.367 0.181 23.591 1.00 80.62 258 TYR A CA 1
ATOM 2015 C C . TYR A 1 258 ? -16.617 0.494 24.415 1.00 80.62 258 TYR A C 1
ATOM 2017 O O . TYR A 1 258 ? -17.568 1.090 23.917 1.00 80.62 258 TYR A O 1
ATOM 2025 N N . GLY A 1 259 ? -16.638 0.052 25.673 1.00 70.75 259 GLY A N 1
ATOM 2026 C CA . GLY A 1 259 ? -17.774 0.287 26.562 1.00 70.75 259 GLY A CA 1
ATOM 2027 C C . GLY A 1 259 ? -17.801 1.718 27.104 1.00 70.75 259 GLY A C 1
ATOM 2028 O O . GLY A 1 259 ? -16.764 2.257 27.491 1.00 70.75 259 GLY A O 1
ATOM 2029 N N . GLY A 1 260 ? -18.996 2.304 27.200 1.00 70.81 260 GLY A N 1
ATOM 2030 C CA . GLY A 1 260 ? -19.189 3.650 27.747 1.00 70.81 260 GLY A CA 1
ATOM 2031 C C . GLY A 1 260 ? -18.622 4.739 26.834 1.00 70.81 260 GLY A C 1
ATOM 2032 O O . GLY A 1 260 ? -18.751 4.654 25.619 1.00 70.81 260 GLY A O 1
ATOM 2033 N N . ASP A 1 261 ? -17.990 5.753 27.426 1.00 71.88 261 ASP A N 1
ATOM 2034 C CA . ASP A 1 261 ? -17.328 6.850 26.700 1.00 71.88 261 ASP A CA 1
ATOM 2035 C C . ASP A 1 261 ? -15.817 6.602 26.487 1.00 71.88 261 ASP A C 1
ATOM 2037 O O . ASP A 1 261 ? -15.007 7.526 26.404 1.00 71.88 261 ASP A O 1
ATOM 2041 N N . GLY A 1 262 ? -15.421 5.326 26.457 1.00 82.00 262 GLY A N 1
ATOM 2042 C CA . GLY A 1 262 ? -14.043 4.911 26.214 1.00 82.00 262 GLY A CA 1
ATOM 2043 C C . GLY A 1 262 ? -13.601 5.156 24.769 1.00 82.00 262 GLY A C 1
ATOM 2044 O O . GLY A 1 262 ? -14.372 5.004 23.823 1.00 82.00 262 GLY A O 1
ATOM 2045 N N . GLY A 1 263 ? -12.326 5.484 24.597 1.00 87.62 263 GLY A N 1
ATOM 2046 C CA . GLY A 1 263 ? -11.679 5.663 23.301 1.00 87.62 263 GLY A CA 1
ATOM 2047 C C . GLY A 1 263 ? -10.160 5.576 23.441 1.00 87.62 263 GLY A C 1
ATOM 2048 O O . GLY A 1 263 ? -9.679 5.244 24.528 1.00 87.62 263 GLY A O 1
ATOM 2049 N N . PRO A 1 264 ? -9.406 5.868 22.369 1.00 93.50 264 PRO A N 1
ATOM 2050 C CA . PRO A 1 264 ? -7.952 5.927 22.432 1.00 93.50 264 PRO A CA 1
ATOM 2051 C C . PRO A 1 264 ? -7.453 6.911 23.489 1.00 93.50 264 PRO A C 1
ATOM 2053 O O . PRO A 1 264 ? -8.049 7.968 23.703 1.00 93.50 264 PRO A O 1
ATOM 2056 N N . GLU A 1 265 ? -6.317 6.589 24.095 1.00 93.38 265 GLU A N 1
ATOM 2057 C CA . GLU A 1 265 ? -5.576 7.526 24.933 1.00 93.38 265 GLU A CA 1
ATOM 2058 C C . GLU A 1 265 ? -5.024 8.657 24.055 1.00 93.38 265 GLU A C 1
ATOM 2060 O O . GLU A 1 265 ? -4.390 8.397 23.033 1.00 93.38 265 GLU A O 1
ATOM 2065 N N . ALA A 1 266 ? -5.277 9.910 24.423 1.00 92.94 266 ALA A N 1
ATOM 2066 C CA . ALA A 1 266 ? -4.746 11.079 23.732 1.00 92.94 266 ALA A CA 1
ATOM 2067 C C . ALA A 1 266 ? -4.761 12.303 24.655 1.00 92.94 266 ALA A C 1
ATOM 2069 O O . ALA A 1 266 ? -5.392 12.287 25.712 1.00 92.94 266 ALA A O 1
ATOM 2070 N N . ALA A 1 267 ? -4.100 13.384 24.240 1.00 90.56 267 ALA A N 1
ATOM 2071 C CA . ALA A 1 267 ? -4.241 14.669 24.913 1.00 90.56 267 ALA A CA 1
ATOM 2072 C C . ALA A 1 267 ? -5.687 15.188 24.800 1.00 90.56 267 ALA A C 1
ATOM 2074 O O . ALA A 1 267 ? -6.318 15.080 23.746 1.00 90.56 267 ALA A O 1
ATOM 2075 N N . GLU A 1 268 ? -6.186 15.816 25.869 1.00 90.56 268 GLU A N 1
ATOM 2076 C CA . GLU A 1 268 ? -7.504 16.475 25.888 1.00 90.56 268 GLU A CA 1
ATOM 2077 C C . GLU A 1 268 ? -7.654 17.459 24.723 1.00 90.56 268 GLU A C 1
ATOM 2079 O O . GLU A 1 268 ? -8.668 17.471 24.025 1.00 90.56 268 GLU A O 1
ATOM 2084 N N . SER A 1 269 ? -6.604 18.247 24.462 1.00 87.44 269 SER A N 1
ATOM 2085 C CA . SER A 1 269 ? -6.520 19.088 23.274 1.00 87.44 269 SER A CA 1
ATOM 2086 C C . SER A 1 269 ? -5.093 19.294 22.774 1.00 87.44 269 SER A C 1
ATOM 2088 O O . SER A 1 269 ? -4.137 19.222 23.543 1.00 87.44 269 SER A O 1
ATOM 2090 N N . VAL A 1 270 ? -4.981 19.590 21.479 1.00 84.06 270 VAL A N 1
ATOM 2091 C CA . VAL A 1 270 ? -3.773 20.083 20.803 1.00 84.06 270 VAL A CA 1
ATOM 2092 C C . VAL A 1 270 ? -4.179 21.364 20.080 1.00 84.06 270 VAL A C 1
ATOM 2094 O O . VAL A 1 270 ? -5.182 21.372 19.371 1.00 84.06 270 VAL A O 1
ATOM 2097 N N . GLU A 1 271 ? -3.479 22.470 20.338 1.00 83.44 271 GLU A N 1
ATOM 2098 C CA . GLU A 1 271 ? -3.792 23.805 19.787 1.00 83.44 271 GLU A CA 1
ATOM 2099 C C . GLU A 1 271 ? -5.271 24.235 19.922 1.00 83.44 271 GLU A C 1
ATOM 2101 O O . GLU A 1 271 ? -5.857 24.869 19.046 1.00 83.44 271 GLU A O 1
ATOM 2106 N N . GLY A 1 272 ? -5.905 23.871 21.043 1.00 84.06 272 GLY A N 1
ATOM 2107 C CA . GLY A 1 272 ? -7.317 24.164 21.317 1.00 84.06 272 GLY A CA 1
ATOM 2108 C C . GLY A 1 272 ? -8.322 23.251 20.600 1.00 84.06 272 GLY A C 1
ATOM 2109 O O . GLY A 1 272 ? -9.521 23.352 20.857 1.00 84.06 272 GLY A O 1
ATOM 2110 N N . VAL A 1 273 ? -7.867 22.321 19.756 1.00 87.19 273 VAL A N 1
ATOM 2111 C CA . VAL A 1 273 ? -8.711 21.273 19.168 1.00 87.19 273 VAL A CA 1
ATOM 2112 C C . VAL A 1 273 ? -8.911 20.147 20.187 1.00 87.19 273 VAL A C 1
ATOM 2114 O O . VAL A 1 273 ? -7.913 19.607 20.655 1.00 87.19 273 VAL A O 1
ATOM 2117 N N . PRO A 1 274 ? -10.150 19.716 20.497 1.00 90.19 274 PRO A N 1
ATOM 2118 C CA . PRO A 1 274 ? -10.408 18.641 21.459 1.00 90.19 274 PRO A CA 1
ATOM 2119 C C . PRO A 1 274 ? -10.104 17.251 20.864 1.00 90.19 274 PRO A C 1
ATOM 2121 O O . PRO A 1 274 ? -10.983 16.595 20.302 1.00 90.19 274 PRO A O 1
ATOM 2124 N N . ILE A 1 275 ? -8.845 16.812 20.936 1.00 90.94 275 ILE A N 1
ATOM 2125 C CA . ILE A 1 275 ? -8.352 15.612 20.241 1.00 90.94 275 ILE A CA 1
ATOM 2126 C C . ILE A 1 275 ? -8.937 14.318 20.811 1.00 90.94 275 ILE A C 1
ATOM 2128 O O . ILE A 1 275 ? -9.482 13.521 20.043 1.00 90.94 275 ILE A O 1
ATOM 2132 N N . ALA A 1 276 ? -8.863 14.111 22.129 1.00 91.31 276 ALA A N 1
ATOM 2133 C CA . ALA A 1 276 ? -9.380 12.899 22.769 1.00 91.31 276 ALA A CA 1
ATOM 2134 C C . ALA A 1 276 ? -10.865 12.663 22.434 1.00 91.31 276 ALA A C 1
ATOM 2136 O O . ALA A 1 276 ? -11.262 11.563 22.049 1.00 91.31 276 ALA A O 1
ATOM 2137 N N . GLU A 1 277 ? -11.677 13.720 22.482 1.00 91.12 277 GLU A N 1
ATOM 2138 C CA . GLU A 1 277 ? -13.102 13.659 22.151 1.00 91.12 277 GLU A CA 1
ATOM 2139 C C . GLU A 1 277 ? -13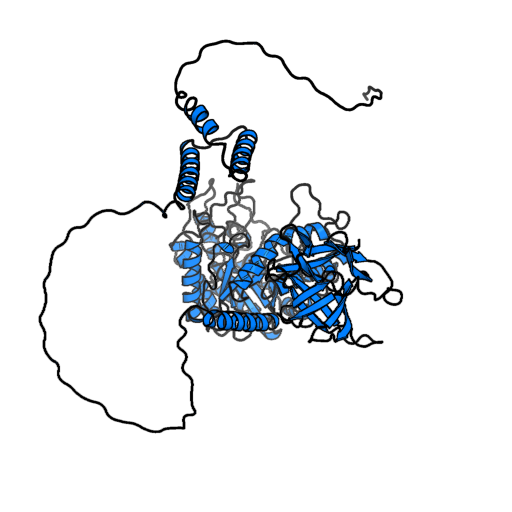.356 13.374 20.662 1.00 91.12 277 GLU A C 1
ATOM 2141 O O . GLU A 1 277 ? -14.269 12.624 20.310 1.00 91.12 277 GLU A O 1
ATOM 2146 N N . ARG A 1 278 ? -12.516 13.911 19.770 1.00 91.94 278 ARG A N 1
ATOM 2147 C CA . ARG A 1 278 ? -12.609 13.664 18.325 1.00 91.94 278 ARG A CA 1
ATOM 2148 C C . ARG A 1 278 ? -12.234 12.235 17.953 1.00 91.94 278 ARG A C 1
ATOM 2150 O O . ARG A 1 278 ? -12.917 11.636 17.128 1.00 91.94 278 ARG A O 1
ATOM 2157 N N . LEU A 1 279 ? -11.227 11.642 18.591 1.00 93.00 279 LEU A N 1
ATOM 2158 C CA . LEU A 1 279 ? -10.859 10.242 18.350 1.00 93.00 279 LEU A CA 1
ATOM 2159 C C . LEU A 1 279 ? -11.987 9.262 18.720 1.00 93.00 279 LEU A C 1
ATOM 2161 O O . LEU A 1 279 ? -12.212 8.299 17.985 1.00 93.00 279 LEU A O 1
ATOM 2165 N N . LYS A 1 280 ? -12.768 9.539 19.778 1.00 92.31 280 LYS A N 1
ATOM 2166 C CA . LYS A 1 280 ? -13.968 8.748 20.123 1.00 92.31 280 LYS A CA 1
ATOM 2167 C C . LYS A 1 280 ? -15.020 8.742 19.008 1.00 92.31 280 LYS A C 1
ATOM 2169 O O . LYS A 1 280 ? -15.733 7.749 18.851 1.00 92.31 280 LYS A O 1
ATOM 2174 N N . ASN A 1 281 ? -15.124 9.812 18.211 1.00 92.75 281 ASN A N 1
ATOM 2175 C CA . ASN A 1 281 ? -16.146 9.918 17.164 1.00 92.75 281 ASN A CA 1
ATOM 2176 C C . ASN A 1 281 ? -16.077 8.774 16.152 1.00 92.75 281 ASN A C 1
ATOM 2178 O O . ASN A 1 281 ? -17.126 8.326 15.705 1.00 92.75 281 ASN A O 1
ATOM 2182 N N . LEU A 1 282 ? -14.883 8.253 15.854 1.00 93.88 282 LEU A N 1
ATOM 2183 C CA . LEU A 1 282 ? -14.687 7.141 14.920 1.00 93.88 282 LEU A CA 1
ATOM 2184 C C . LEU A 1 282 ? -15.484 5.886 15.325 1.00 93.88 282 LEU A C 1
ATOM 2186 O O . LEU A 1 282 ? -16.124 5.264 14.477 1.00 93.88 282 LEU A O 1
ATOM 2190 N N . HIS A 1 283 ? -15.544 5.570 16.623 1.00 90.25 283 HIS A N 1
ATOM 2191 C CA . HIS A 1 283 ? -16.383 4.485 17.154 1.00 90.25 283 HIS A CA 1
ATOM 2192 C C . HIS A 1 283 ? -17.868 4.837 17.168 1.00 90.25 283 HIS A C 1
ATOM 2194 O O . HIS A 1 283 ? -18.714 3.986 16.904 1.00 90.25 283 HIS A O 1
ATOM 2200 N N . ARG A 1 284 ? -18.196 6.103 17.437 1.00 90.69 284 ARG A N 1
ATOM 2201 C CA . ARG A 1 284 ? -19.583 6.587 17.498 1.00 90.69 284 ARG A CA 1
ATOM 2202 C C . ARG A 1 284 ? -20.274 6.630 16.127 1.00 90.69 284 ARG A C 1
ATOM 2204 O O . ARG A 1 284 ? -21.496 6.747 16.089 1.00 90.69 284 ARG A O 1
ATOM 2211 N N . ILE A 1 285 ? -19.540 6.514 15.010 1.00 93.25 285 ILE A N 1
ATOM 2212 C CA . ILE A 1 285 ? -20.132 6.440 13.660 1.00 93.25 285 ILE A CA 1
ATOM 2213 C C . ILE A 1 285 ? -21.049 5.220 13.544 1.00 93.25 285 ILE A C 1
ATOM 2215 O O . ILE A 1 285 ? -22.200 5.362 13.140 1.00 93.25 285 ILE A O 1
ATOM 2219 N N . ALA A 1 286 ? -20.559 4.023 13.872 1.00 93.75 286 ALA A N 1
ATOM 2220 C CA . ALA A 1 286 ? -21.350 2.797 13.836 1.00 93.75 286 ALA A CA 1
ATOM 2221 C C . ALA A 1 286 ? -20.657 1.658 14.594 1.00 93.75 286 ALA A C 1
ATOM 2223 O O . ALA A 1 286 ? -19.435 1.549 14.581 1.00 93.75 286 ALA A O 1
ATOM 2224 N N . GLU A 1 287 ? -21.457 0.750 15.152 1.00 94.19 287 GLU A N 1
ATOM 2225 C CA . GLU A 1 287 ? -20.976 -0.517 15.708 1.00 94.19 287 GLU A CA 1
ATOM 2226 C C . GLU A 1 287 ? -20.252 -1.380 14.649 1.00 94.19 287 GLU A C 1
ATOM 2228 O O . GLU A 1 287 ? -20.709 -1.431 13.499 1.00 94.19 287 GLU A O 1
ATOM 2233 N N . PRO A 1 288 ? -19.216 -2.164 15.019 1.00 96.00 288 PRO A N 1
ATOM 2234 C CA . PRO A 1 288 ? -18.520 -3.105 14.127 1.00 96.00 288 PRO A CA 1
ATOM 2235 C C . PRO A 1 288 ? -19.445 -4.040 13.325 1.00 96.00 288 PRO A C 1
ATOM 2237 O O . PRO A 1 288 ? -19.171 -4.387 12.174 1.00 96.00 288 PRO A O 1
ATOM 2240 N N . SER A 1 289 ? -20.586 -4.424 13.908 1.00 96.06 289 SER A N 1
ATOM 2241 C CA . SER A 1 289 ? -21.596 -5.274 13.265 1.00 96.06 289 SER A CA 1
ATOM 2242 C C . SER A 1 289 ? -22.289 -4.622 12.061 1.00 96.06 289 SER A C 1
ATOM 2244 O O . SER A 1 289 ? -22.771 -5.346 11.192 1.00 96.06 289 SER A O 1
ATOM 2246 N N . ALA A 1 290 ? -22.311 -3.289 11.965 1.00 97.19 290 ALA A N 1
ATOM 2247 C CA . ALA A 1 290 ? -22.856 -2.578 10.810 1.00 97.19 290 ALA A CA 1
ATOM 2248 C C . ALA A 1 290 ? -21.918 -2.699 9.595 1.00 97.19 290 ALA A C 1
ATOM 2250 O O . ALA A 1 290 ? -22.339 -3.148 8.531 1.00 97.19 290 ALA A O 1
ATOM 2251 N N . TYR A 1 291 ? -20.623 -2.412 9.784 1.00 98.12 291 TYR A N 1
ATOM 2252 C CA . TYR A 1 291 ? -19.595 -2.533 8.738 1.00 98.12 291 TYR A CA 1
ATOM 2253 C C . TYR A 1 291 ? -19.415 -3.964 8.222 1.00 98.12 291 TYR A C 1
ATOM 2255 O O . TYR A 1 291 ? -19.025 -4.184 7.073 1.00 98.12 291 TYR A O 1
ATOM 2263 N N . ARG A 1 292 ? -19.698 -4.957 9.075 1.00 97.12 292 ARG A N 1
ATOM 2264 C CA . ARG A 1 292 ? -19.553 -6.382 8.762 1.00 97.12 292 ARG A CA 1
ATOM 2265 C C . ARG A 1 292 ? -20.264 -6.791 7.473 1.00 97.12 292 ARG A C 1
ATOM 2267 O O . ARG A 1 292 ? -19.684 -7.539 6.689 1.00 97.12 292 ARG A O 1
ATOM 2274 N N . VAL A 1 293 ? -21.463 -6.261 7.225 1.00 97.50 293 VAL A N 1
ATOM 2275 C CA . VAL A 1 293 ? -22.257 -6.556 6.020 1.00 97.50 293 VAL A CA 1
ATOM 2276 C C . VAL A 1 293 ? -21.473 -6.215 4.748 1.00 97.50 293 VAL A C 1
ATOM 2278 O O . VAL A 1 293 ? -21.449 -7.000 3.799 1.00 97.50 293 VAL A O 1
ATOM 2281 N N . HIS A 1 294 ? -20.778 -5.079 4.735 1.00 98.75 294 HIS A N 1
ATOM 2282 C CA . HIS A 1 294 ? -20.004 -4.608 3.586 1.00 98.75 294 HIS A CA 1
ATOM 2283 C C . HIS A 1 294 ? -18.708 -5.392 3.383 1.00 98.75 294 HIS A C 1
ATOM 2285 O O . HIS A 1 294 ? -18.370 -5.717 2.243 1.00 98.75 294 HIS A O 1
ATOM 2291 N N . PHE A 1 295 ? -18.023 -5.791 4.460 1.00 98.75 295 PHE A N 1
ATOM 2292 C CA . PHE A 1 295 ? -16.905 -6.730 4.336 1.00 98.75 295 PHE A CA 1
ATOM 2293 C C . PHE A 1 295 ? -17.364 -8.099 3.818 1.00 98.75 295 PHE A C 1
ATOM 2295 O O . PHE A 1 295 ? -16.661 -8.706 3.009 1.00 98.75 295 PHE A O 1
ATOM 2302 N N . ASP A 1 296 ? -18.520 -8.605 4.258 1.00 98.56 296 ASP A N 1
ATOM 2303 C CA . ASP A 1 296 ? -19.050 -9.881 3.772 1.00 98.56 296 ASP A CA 1
ATOM 2304 C C . ASP A 1 296 ? -19.397 -9.799 2.274 1.00 98.56 296 ASP A C 1
ATOM 2306 O O . ASP A 1 296 ? -19.025 -10.707 1.526 1.00 98.56 296 ASP A O 1
ATOM 2310 N N . ARG A 1 297 ? -19.979 -8.683 1.799 1.00 98.62 297 ARG A N 1
ATOM 2311 C CA . ARG A 1 297 ? -20.153 -8.408 0.356 1.00 98.62 297 ARG A CA 1
ATOM 2312 C C . ARG A 1 297 ? -18.817 -8.413 -0.397 1.00 98.62 297 ARG A C 1
ATOM 2314 O O . ARG A 1 297 ? -18.706 -9.107 -1.404 1.00 98.62 297 ARG A O 1
ATOM 2321 N N . ILE A 1 298 ? -17.788 -7.722 0.105 1.00 98.88 298 ILE A N 1
ATOM 2322 C CA . ILE A 1 298 ? -16.442 -7.705 -0.504 1.00 98.88 298 ILE A CA 1
ATOM 2323 C C . ILE A 1 298 ? -15.880 -9.123 -0.664 1.00 98.88 298 ILE A C 1
ATOM 2325 O O . ILE A 1 298 ? -15.450 -9.486 -1.758 1.00 98.88 298 ILE A O 1
ATOM 2329 N N . PHE A 1 299 ? -15.923 -9.957 0.381 1.00 98.88 299 PHE A N 1
ATOM 2330 C CA . PHE A 1 299 ? -15.442 -11.341 0.282 1.00 98.88 299 PHE A CA 1
ATOM 2331 C C . PHE A 1 299 ? -16.288 -12.192 -0.678 1.00 98.88 299 PHE A C 1
ATOM 2333 O O . PHE A 1 299 ? -15.729 -13.020 -1.398 1.00 98.88 299 PHE A O 1
ATOM 2340 N N . GLN A 1 300 ? -17.609 -11.987 -0.738 1.00 98.69 300 GLN A N 1
ATOM 2341 C CA . GLN A 1 300 ? -18.491 -12.676 -1.690 1.00 98.69 300 GLN A CA 1
ATOM 2342 C C . GLN A 1 300 ? -18.203 -12.283 -3.147 1.00 98.69 300 GLN A C 1
ATOM 2344 O O . GLN A 1 300 ? -18.208 -13.150 -4.025 1.00 98.69 300 GLN A O 1
ATOM 2349 N N . TYR A 1 301 ? -17.949 -11.001 -3.423 1.00 98.81 301 TYR A N 1
ATOM 2350 C CA . TYR A 1 301 ? -17.583 -10.513 -4.756 1.00 98.81 301 TYR A CA 1
ATOM 2351 C C . TYR A 1 301 ? -16.183 -11.004 -5.152 1.00 98.81 301 TYR A C 1
ATOM 2353 O O . TYR A 1 301 ? -16.005 -11.570 -6.232 1.00 98.81 301 TYR A O 1
ATOM 2361 N N . ALA A 1 302 ? -15.205 -10.892 -4.249 1.00 98.81 302 ALA A N 1
ATOM 2362 C CA . ALA A 1 302 ? -13.846 -11.379 -4.466 1.00 98.81 302 ALA A CA 1
ATOM 2363 C C . ALA A 1 302 ? -13.819 -12.886 -4.777 1.00 98.81 302 ALA A C 1
ATOM 2365 O O . ALA A 1 302 ? -13.251 -13.294 -5.793 1.00 98.81 302 ALA A O 1
ATOM 2366 N N . ALA A 1 303 ? -14.517 -13.703 -3.978 1.00 98.56 303 ALA A N 1
ATOM 2367 C CA . ALA A 1 303 ? -14.618 -15.146 -4.187 1.00 98.56 303 ALA A CA 1
ATOM 2368 C C . ALA A 1 303 ? -15.235 -15.505 -5.550 1.00 98.56 303 ALA A C 1
ATOM 2370 O O . ALA A 1 303 ? -14.676 -16.334 -6.269 1.00 98.56 303 ALA A O 1
ATOM 2371 N N . ARG A 1 304 ? -16.341 -14.851 -5.945 1.00 98.50 304 ARG A N 1
ATOM 2372 C CA . ARG A 1 304 ? -17.003 -15.091 -7.243 1.00 98.50 304 ARG A CA 1
ATOM 2373 C C . ARG A 1 304 ? -16.138 -14.722 -8.450 1.00 98.50 304 ARG A C 1
ATOM 2375 O O . ARG A 1 304 ? -16.285 -15.333 -9.506 1.00 98.50 304 ARG A O 1
ATOM 2382 N N . HIS A 1 305 ? -15.211 -13.778 -8.298 1.00 98.44 305 HIS A N 1
ATOM 2383 C CA . HIS A 1 305 ? -14.307 -13.349 -9.368 1.00 98.44 305 HIS A CA 1
ATOM 2384 C C . HIS A 1 305 ? -12.879 -13.916 -9.271 1.00 98.44 305 HIS A C 1
ATOM 2386 O O . HIS A 1 305 ? -12.049 -13.627 -10.136 1.00 98.44 305 HIS A O 1
ATOM 2392 N N . GLY A 1 306 ? -12.584 -14.760 -8.276 1.00 97.88 306 GLY A N 1
ATOM 2393 C CA . GLY A 1 306 ? -11.254 -15.349 -8.080 1.00 97.88 306 GLY A CA 1
ATOM 2394 C C . GLY A 1 306 ? -10.184 -14.339 -7.647 1.00 97.88 306 GLY A C 1
ATOM 2395 O O . GLY A 1 306 ? -9.007 -14.532 -7.950 1.00 97.88 306 GLY A O 1
ATOM 2396 N N . ILE A 1 307 ? -10.598 -13.263 -6.975 1.00 98.75 307 ILE A N 1
ATOM 2397 C CA . ILE A 1 307 ? -9.738 -12.243 -6.362 1.00 98.75 307 ILE A CA 1
ATOM 2398 C C . ILE A 1 307 ? -9.561 -12.590 -4.877 1.00 98.75 307 ILE A C 1
ATOM 2400 O O . ILE A 1 307 ? -10.462 -13.141 -4.243 1.00 98.75 307 ILE A O 1
ATOM 2404 N N . ARG A 1 308 ? -8.395 -12.273 -4.312 1.00 98.81 308 ARG A N 1
ATOM 2405 C CA . ARG A 1 308 ? -8.099 -12.427 -2.882 1.00 98.81 308 ARG A CA 1
ATOM 2406 C C . ARG A 1 308 ? -8.136 -11.081 -2.167 1.00 98.81 308 ARG A C 1
ATOM 2408 O O . ARG A 1 308 ? -7.691 -10.088 -2.724 1.00 98.81 308 ARG A O 1
ATOM 2415 N N . VAL A 1 309 ? -8.608 -11.054 -0.929 1.00 98.94 309 VAL A N 1
ATOM 2416 C CA . VAL A 1 309 ? -8.724 -9.846 -0.104 1.00 98.94 309 VAL A CA 1
ATOM 2417 C C . VAL A 1 309 ? -7.570 -9.778 0.892 1.00 98.94 309 VAL A C 1
ATOM 2419 O O . VAL A 1 309 ? -7.388 -10.702 1.688 1.00 98.94 309 VAL A O 1
ATOM 2422 N N . LEU A 1 310 ? -6.811 -8.687 0.864 1.00 98.94 310 LEU A N 1
ATOM 2423 C CA . LEU A 1 310 ? -5.955 -8.249 1.963 1.00 98.94 310 LEU A CA 1
ATOM 2424 C C . LEU A 1 310 ? -6.766 -7.246 2.792 1.00 98.94 310 LEU A C 1
ATOM 2426 O O . LEU A 1 310 ? -7.060 -6.157 2.308 1.00 98.94 310 LEU A O 1
ATOM 2430 N N . LEU A 1 311 ? -7.172 -7.625 4.006 1.00 98.94 311 LEU A N 1
ATOM 2431 C CA . LEU A 1 311 ? -7.739 -6.660 4.955 1.00 98.94 311 LEU A CA 1
ATOM 2432 C C . LEU A 1 311 ? -6.595 -5.865 5.571 1.00 98.94 311 LEU A C 1
ATOM 2434 O O . LEU A 1 311 ? -5.600 -6.466 5.964 1.00 98.94 311 LEU A O 1
ATOM 2438 N N . ASP A 1 312 ? -6.733 -4.552 5.664 1.00 98.88 312 ASP A N 1
ATOM 2439 C CA . ASP A 1 312 ? -5.649 -3.674 6.090 1.00 98.88 312 ASP A CA 1
ATOM 2440 C C . ASP A 1 312 ? -6.108 -2.720 7.192 1.00 98.88 312 ASP A C 1
ATOM 2442 O O . ASP A 1 312 ? -7.037 -1.937 6.988 1.00 98.88 312 ASP A O 1
ATOM 2446 N N . LEU A 1 313 ? -5.476 -2.815 8.368 1.00 98.81 313 LEU A N 1
ATOM 2447 C CA . LEU A 1 313 ? -5.744 -1.953 9.518 1.00 98.81 313 LEU A CA 1
ATOM 2448 C C . LEU A 1 313 ? -5.059 -0.592 9.325 1.00 98.81 313 LEU A C 1
ATOM 2450 O O . LEU A 1 313 ? -4.057 -0.254 9.951 1.00 98.81 313 LEU A O 1
ATOM 2454 N N . HIS A 1 314 ? -5.636 0.178 8.416 1.00 98.62 314 HIS A N 1
ATOM 2455 C CA . HIS A 1 314 ? -5.107 1.423 7.883 1.00 98.62 314 HIS A CA 1
ATOM 2456 C C . HIS A 1 314 ? -5.225 2.609 8.856 1.00 98.62 314 HIS A C 1
ATOM 2458 O O . HIS A 1 314 ? -4.519 3.604 8.717 1.00 98.62 314 HIS A O 1
ATOM 2464 N N . GLY A 1 315 ? -6.087 2.503 9.871 1.00 97.88 315 GLY A N 1
ATOM 2465 C CA . GLY A 1 315 ? -6.138 3.428 11.004 1.00 97.88 315 GLY A CA 1
ATOM 2466 C C . GLY A 1 315 ? -6.129 2.668 12.327 1.00 97.88 315 GLY A C 1
ATOM 2467 O O . GLY A 1 315 ? -6.947 1.763 12.521 1.00 97.88 315 GLY A O 1
ATOM 2468 N N . VAL A 1 316 ? -5.234 3.046 13.244 1.00 97.81 316 VAL A N 1
ATOM 2469 C CA . VAL A 1 316 ? -5.103 2.462 14.596 1.00 97.81 316 VAL A CA 1
ATOM 2470 C C . VAL A 1 316 ? -5.468 3.482 15.699 1.00 97.81 316 VAL A C 1
ATOM 2472 O O . VAL A 1 316 ? -5.494 4.687 15.432 1.00 97.81 316 VAL A O 1
ATOM 2475 N N . PRO A 1 317 ? -5.767 3.040 16.940 1.00 96.50 317 PRO A N 1
ATOM 2476 C CA . PRO A 1 317 ? -6.015 3.924 18.082 1.00 96.50 317 PRO A CA 1
ATOM 2477 C C . PRO A 1 317 ? -4.936 4.999 18.249 1.00 96.50 317 PRO A C 1
ATOM 2479 O O . PRO A 1 317 ? -3.744 4.704 18.206 1.00 96.50 317 PRO A O 1
ATOM 2482 N N . GLY A 1 318 ? -5.363 6.249 18.441 1.00 94.62 318 GLY A N 1
ATOM 2483 C CA . GLY A 1 318 ? -4.471 7.405 18.582 1.00 94.62 318 GLY A CA 1
ATOM 2484 C C . GLY A 1 318 ? -3.908 7.952 17.264 1.00 94.62 318 GLY A C 1
ATOM 2485 O O . GLY A 1 318 ? -3.286 9.011 17.293 1.00 94.62 318 GLY A O 1
ATOM 2486 N N . SER A 1 319 ? -4.170 7.269 16.138 1.00 95.31 319 SER A N 1
ATOM 2487 C CA . SER A 1 319 ? -3.544 7.440 14.819 1.00 95.31 319 SER A CA 1
ATOM 2488 C C . SER A 1 319 ? -2.018 7.283 14.835 1.00 95.31 319 SER A C 1
ATOM 2490 O O . SER A 1 319 ? -1.309 7.766 15.716 1.00 95.31 319 SER A O 1
ATOM 2492 N N . GLN A 1 320 ? -1.512 6.561 13.838 1.00 94.88 320 GLN A N 1
ATOM 2493 C CA . GLN A 1 320 ? -0.100 6.228 13.685 1.00 94.88 320 GLN A CA 1
ATOM 2494 C C . GLN A 1 320 ? 0.714 7.272 12.919 1.00 94.88 320 GLN A C 1
ATOM 2496 O O . GLN A 1 320 ? 1.933 7.160 12.891 1.00 94.88 320 GLN A O 1
ATOM 2501 N N . ASN A 1 321 ? 0.059 8.236 12.268 1.00 92.81 321 ASN A N 1
ATOM 2502 C CA . ASN A 1 321 ? 0.708 9.213 11.386 1.00 92.81 321 ASN A CA 1
ATOM 2503 C C . ASN A 1 321 ? 0.039 10.597 11.345 1.00 92.81 321 ASN A C 1
ATOM 2505 O O . ASN A 1 321 ? 0.607 11.531 10.785 1.00 92.81 321 ASN A O 1
ATOM 2509 N N . GLY A 1 322 ? -1.151 10.741 11.936 1.00 91.38 322 GLY A N 1
ATOM 2510 C CA . GLY A 1 322 ? -1.898 11.995 11.964 1.00 91.38 322 GLY A CA 1
ATOM 2511 C C . GLY A 1 322 ? -2.510 12.416 10.634 1.00 91.38 322 GLY A C 1
ATOM 2512 O O . GLY A 1 322 ? -2.936 13.562 10.518 1.00 91.38 322 GLY A O 1
ATOM 2513 N N . GLU A 1 323 ? -2.569 11.517 9.655 1.00 91.38 323 GLU A N 1
ATOM 2514 C CA . GLU A 1 323 ? -3.058 11.803 8.308 1.00 91.38 323 GLU A CA 1
ATOM 2515 C C . GLU A 1 323 ? -4.482 11.313 8.080 1.00 91.38 323 GLU A C 1
ATOM 2517 O O . GLU A 1 323 ? -4.895 10.294 8.641 1.00 91.38 323 GLU A O 1
ATOM 2522 N N . ILE A 1 324 ? -5.218 11.997 7.195 1.00 93.12 324 ILE A N 1
ATOM 2523 C CA . ILE A 1 324 ? -6.665 11.797 6.977 1.00 93.12 324 ILE A CA 1
ATOM 2524 C C . ILE A 1 324 ? -7.070 10.331 6.733 1.00 93.12 324 ILE A C 1
ATOM 2526 O O . ILE A 1 324 ? -8.155 9.914 7.145 1.00 93.12 324 ILE A O 1
ATOM 2530 N N . HIS A 1 325 ? -6.195 9.539 6.108 1.00 93.94 325 HIS A N 1
ATOM 2531 C CA . HIS A 1 325 ? -6.413 8.133 5.771 1.00 93.94 325 HIS A CA 1
ATOM 2532 C C . HIS A 1 325 ? -6.292 7.201 6.992 1.00 93.94 325 HIS A C 1
ATOM 2534 O O . HIS A 1 325 ? -6.816 6.095 6.966 1.00 93.94 325 HIS A O 1
ATOM 2540 N N . SER A 1 326 ? -5.738 7.666 8.118 1.00 95.38 326 SER A N 1
ATOM 2541 C CA . SER A 1 326 ? -5.888 7.018 9.433 1.00 95.38 326 SER A CA 1
ATOM 2542 C C . SER A 1 326 ? -7.269 7.253 10.078 1.00 95.38 326 SER A C 1
ATOM 2544 O O . SER A 1 326 ? -7.591 6.646 11.101 1.00 95.38 326 SER A O 1
ATOM 2546 N N . GLY A 1 327 ? -8.095 8.134 9.495 1.00 93.94 327 GLY A N 1
ATOM 2547 C CA . GLY A 1 327 ? -9.405 8.575 9.996 1.00 93.94 327 GLY A CA 1
ATOM 2548 C C . GLY A 1 327 ? -9.381 9.877 10.812 1.00 93.94 327 GLY A C 1
ATOM 2549 O O . GLY A 1 327 ? -10.441 10.467 11.042 1.00 93.94 327 GLY A O 1
ATOM 2550 N N . ALA A 1 328 ? -8.197 10.347 11.212 1.00 92.12 328 ALA A N 1
ATOM 2551 C CA . ALA A 1 328 ? -7.957 11.579 11.970 1.00 92.12 328 ALA A CA 1
ATOM 2552 C C . ALA A 1 328 ? -6.997 12.508 11.206 1.00 92.12 328 ALA A C 1
ATOM 2554 O O . ALA A 1 328 ? -6.291 12.046 10.323 1.00 92.12 328 ALA A O 1
ATOM 2555 N N . CYS A 1 329 ? -6.947 13.802 11.529 1.00 90.25 329 CYS A N 1
ATOM 2556 C CA . CYS A 1 329 ? -6.012 14.741 10.895 1.00 90.25 329 CYS A CA 1
ATOM 2557 C C . CYS A 1 329 ? -5.387 15.670 11.944 1.00 90.25 329 CYS A C 1
ATOM 2559 O O . CYS A 1 329 ? -6.071 16.526 12.497 1.00 90.25 329 CYS A O 1
ATOM 2561 N N . PHE A 1 330 ? -4.101 15.492 12.241 1.00 85.25 330 PHE A N 1
ATOM 2562 C CA . PHE A 1 330 ? -3.363 16.321 13.206 1.00 85.25 330 PHE A CA 1
ATOM 2563 C C . PHE A 1 330 ? -2.556 17.448 12.545 1.00 85.25 330 PHE A C 1
ATOM 2565 O O . PHE A 1 330 ? -1.929 18.231 13.249 1.00 85.25 330 PHE A O 1
ATOM 2572 N N . GLU A 1 331 ? -2.577 17.538 11.215 1.00 78.69 331 GLU A N 1
ATOM 2573 C CA . GLU A 1 331 ? -1.873 18.553 10.427 1.00 78.69 331 GLU A CA 1
ATOM 2574 C C . GLU A 1 331 ? -2.418 19.965 10.720 1.00 78.69 331 GLU A C 1
ATOM 2576 O O . GLU A 1 331 ? -3.596 20.248 10.475 1.00 78.69 331 GLU A O 1
ATOM 2581 N N . VAL A 1 332 ? -1.570 20.859 11.236 1.00 69.88 332 VAL A N 1
ATOM 2582 C CA . VAL A 1 332 ? -1.921 22.240 11.598 1.00 69.88 332 VAL A CA 1
ATOM 2583 C C . VAL A 1 332 ? -0.927 23.221 10.974 1.00 69.88 332 VAL A C 1
ATOM 2585 O O . VAL A 1 332 ? 0.250 23.233 11.323 1.00 69.88 332 VAL A O 1
ATOM 2588 N N . GLY A 1 333 ? -1.416 24.087 10.079 1.00 63.19 333 GLY A N 1
ATOM 2589 C CA . GLY A 1 333 ? -0.562 25.037 9.357 1.00 63.19 333 GLY A CA 1
ATOM 2590 C C . GLY A 1 333 ? 0.431 24.328 8.431 1.00 63.19 333 GLY A C 1
ATOM 2591 O O . GLY A 1 333 ? 0.260 23.155 8.122 1.00 63.19 333 GLY A O 1
ATOM 2592 N N . ASP A 1 334 ? 1.476 25.024 7.993 1.00 57.06 334 ASP A N 1
ATOM 2593 C CA . ASP A 1 334 ? 2.467 24.481 7.047 1.00 57.06 334 ASP A CA 1
ATOM 2594 C C . ASP A 1 334 ? 3.584 23.666 7.752 1.00 57.06 334 ASP A C 1
ATOM 2596 O O . ASP A 1 334 ? 4.727 23.632 7.297 1.00 57.06 334 ASP A O 1
ATOM 2600 N N . GLY A 1 335 ? 3.291 23.086 8.924 1.00 52.59 335 GLY A N 1
ATOM 2601 C CA . GLY A 1 335 ? 4.261 22.421 9.800 1.00 52.59 335 GLY A CA 1
ATOM 2602 C C . GLY A 1 335 ? 4.269 20.895 9.677 1.00 52.59 335 GLY A C 1
ATOM 2603 O O . GLY A 1 335 ? 3.220 20.263 9.605 1.00 52.59 335 GLY A O 1
ATOM 2604 N N . ASP A 1 336 ? 5.462 20.298 9.731 1.00 54.41 336 ASP A N 1
ATOM 2605 C CA . ASP A 1 336 ? 5.662 18.840 9.639 1.00 54.41 336 ASP A CA 1
ATOM 2606 C C . ASP A 1 336 ? 5.597 18.120 11.012 1.00 54.41 336 ASP A C 1
ATOM 2608 O O . ASP A 1 336 ? 5.670 16.895 11.105 1.00 54.41 336 ASP A O 1
ATOM 2612 N N . GLU A 1 337 ? 5.431 18.865 12.115 1.00 58.34 337 GLU A N 1
ATOM 2613 C CA . GLU A 1 337 ? 5.272 18.296 13.461 1.00 58.34 337 GLU A CA 1
ATOM 2614 C C . GLU A 1 337 ? 3.855 17.736 13.671 1.00 58.34 337 GLU A C 1
ATOM 2616 O O . GLU A 1 337 ? 2.906 18.444 14.006 1.00 58.34 337 GLU A O 1
ATOM 2621 N N . ARG A 1 338 ? 3.714 16.418 13.506 1.00 68.81 338 ARG A N 1
ATOM 2622 C CA . ARG A 1 338 ? 2.442 15.696 13.643 1.00 68.81 338 ARG A CA 1
ATOM 2623 C C . ARG A 1 338 ? 2.365 15.020 15.009 1.00 68.81 338 ARG A C 1
ATOM 2625 O O . ARG A 1 338 ? 3.026 14.012 15.249 1.00 68.81 338 ARG A O 1
ATOM 2632 N N . THR A 1 339 ? 1.539 15.548 15.912 1.00 76.75 339 THR A N 1
ATOM 2633 C CA . THR A 1 339 ? 1.338 14.933 17.238 1.00 76.75 339 THR A CA 1
ATOM 2634 C C . THR A 1 339 ? 0.462 13.686 17.116 1.00 76.75 339 THR A C 1
ATOM 2636 O O . THR A 1 339 ? -0.758 13.797 17.037 1.00 76.75 339 THR A O 1
ATOM 2639 N N . THR A 1 340 ? 1.071 12.501 17.115 1.00 89.44 340 THR A N 1
ATOM 2640 C CA . THR A 1 340 ? 0.374 11.205 17.128 1.00 89.44 340 THR A CA 1
ATOM 2641 C C . THR A 1 340 ? 0.289 10.634 18.545 1.00 89.44 340 THR A C 1
ATOM 2643 O O . THR A 1 340 ? 1.078 10.986 19.420 1.00 89.44 340 THR A O 1
ATOM 2646 N N . PHE A 1 341 ? -0.679 9.744 18.794 1.00 93.38 341 PHE A N 1
ATOM 2647 C CA . PHE A 1 341 ? -0.874 9.137 20.121 1.00 93.38 341 PHE A CA 1
ATOM 2648 C C . PHE A 1 341 ? -0.750 7.609 20.124 1.00 93.38 341 PHE A C 1
ATOM 2650 O O . PHE A 1 341 ? -0.869 6.984 21.178 1.00 93.38 341 PHE A O 1
ATOM 2657 N N . PHE A 1 342 ? -0.492 6.978 18.974 1.00 95.31 342 PHE A N 1
ATOM 2658 C CA . PHE A 1 342 ? -0.392 5.518 18.881 1.00 95.31 342 PHE A CA 1
ATOM 2659 C C . PHE A 1 342 ? 0.695 4.913 19.791 1.00 95.31 342 PHE A C 1
ATOM 2661 O O . PHE A 1 342 ? 0.502 3.805 20.284 1.00 95.31 342 PHE A O 1
ATOM 2668 N N . GLU A 1 343 ? 1.776 5.644 20.098 1.00 92.94 343 GLU A N 1
ATOM 2669 C CA . GLU A 1 343 ? 2.923 5.184 20.911 1.00 92.94 343 GLU A CA 1
ATOM 2670 C C . GLU A 1 343 ? 2.626 4.943 22.418 1.00 92.94 343 GLU A C 1
ATOM 2672 O O . GLU A 1 343 ? 3.544 4.741 23.213 1.00 92.94 343 GLU A O 1
ATOM 2677 N N . SER A 1 344 ? 1.354 4.907 22.835 1.00 94.38 344 SER A N 1
ATOM 2678 C CA . SER A 1 344 ? 0.934 4.503 24.188 1.00 94.38 344 SER A CA 1
ATOM 2679 C C . SER A 1 344 ? 0.740 2.979 24.306 1.00 94.38 344 SER A C 1
ATOM 2681 O O . SER A 1 344 ? 0.306 2.309 23.366 1.00 94.38 344 SER A O 1
ATOM 2683 N N . GLU A 1 345 ? 1.008 2.390 25.481 1.00 95.88 345 GLU A N 1
ATOM 2684 C CA . GLU A 1 345 ? 0.720 0.960 25.716 1.00 95.88 345 GLU A CA 1
ATOM 2685 C C . GLU A 1 345 ? -0.784 0.642 25.642 1.00 95.88 345 GLU A C 1
ATOM 2687 O O . GLU A 1 345 ? -1.150 -0.453 25.208 1.00 95.88 345 GLU A O 1
ATOM 2692 N N . ALA A 1 346 ? -1.660 1.585 26.013 1.00 95.38 346 ALA A N 1
ATOM 2693 C CA . ALA A 1 346 ? -3.108 1.414 25.905 1.00 95.38 346 ALA A CA 1
ATOM 2694 C C . ALA A 1 346 ? -3.549 1.380 24.433 1.00 95.38 346 ALA A C 1
ATOM 2696 O O . ALA A 1 346 ? -4.246 0.450 24.019 1.00 95.38 346 ALA A O 1
ATOM 2697 N N . ASN A 1 347 ? -3.070 2.326 23.620 1.00 96.56 347 ASN A N 1
ATOM 2698 C CA . ASN A 1 347 ? -3.365 2.377 22.188 1.00 96.56 347 ASN A CA 1
ATOM 2699 C C . ASN A 1 347 ? -2.769 1.182 21.435 1.00 96.56 347 ASN A C 1
ATOM 2701 O O . ASN A 1 347 ? -3.453 0.576 20.607 1.00 96.56 347 ASN A O 1
ATOM 2705 N N . LYS A 1 348 ? -1.557 0.742 21.798 1.00 97.88 348 LYS A N 1
ATOM 2706 C CA . LYS A 1 348 ? -0.969 -0.511 21.301 1.00 97.88 348 LYS A CA 1
ATOM 2707 C C . LYS A 1 348 ? -1.831 -1.728 21.635 1.00 97.88 348 LYS A C 1
ATOM 2709 O O . LYS A 1 348 ? -2.077 -2.559 20.761 1.00 97.88 348 LYS A O 1
ATOM 2714 N N . ALA A 1 349 ? -2.306 -1.851 22.876 1.00 97.62 349 ALA A N 1
ATOM 2715 C CA . ALA A 1 349 ? -3.160 -2.964 23.291 1.00 97.62 349 ALA A CA 1
ATOM 2716 C C . ALA A 1 349 ? -4.502 -2.969 22.537 1.00 97.62 349 ALA A C 1
ATOM 2718 O O . ALA A 1 349 ? -4.926 -4.014 22.040 1.00 97.62 349 ALA A O 1
ATOM 2719 N N . MET A 1 350 ? -5.123 -1.799 22.373 1.00 96.88 350 MET A N 1
ATOM 2720 C CA . MET A 1 350 ? -6.333 -1.618 21.568 1.00 96.88 350 MET A CA 1
ATOM 2721 C C . MET A 1 350 ? -6.109 -1.963 20.083 1.00 96.88 350 MET A C 1
ATOM 2723 O O . MET A 1 350 ? -6.962 -2.604 19.469 1.00 96.88 350 MET A O 1
ATOM 2727 N N . ALA A 1 351 ? -4.957 -1.607 19.508 1.00 98.31 351 ALA A N 1
ATOM 2728 C CA . ALA A 1 351 ? -4.601 -1.948 18.131 1.00 98.31 351 ALA A CA 1
ATOM 2729 C C . ALA A 1 351 ? -4.417 -3.464 17.949 1.00 98.31 351 ALA A C 1
ATOM 2731 O O . ALA A 1 351 ? -4.951 -4.046 17.007 1.00 98.31 351 ALA A O 1
ATOM 2732 N N . VAL A 1 352 ? -3.728 -4.131 18.883 1.00 98.81 352 VAL A N 1
ATOM 2733 C CA . VAL A 1 352 ? -3.593 -5.601 18.898 1.00 98.81 352 VAL A CA 1
ATOM 2734 C C . VAL A 1 352 ? -4.965 -6.275 19.044 1.00 98.81 352 VAL A C 1
ATOM 2736 O O . VAL A 1 352 ? -5.219 -7.295 18.404 1.00 98.81 352 VAL A O 1
ATOM 2739 N N . GLN A 1 353 ? -5.886 -5.696 19.822 1.00 98.25 353 GLN A N 1
ATOM 2740 C CA . GLN A 1 353 ? -7.267 -6.176 19.916 1.00 98.25 353 GLN A CA 1
ATOM 2741 C C . GLN A 1 353 ? -8.027 -6.019 18.584 1.00 98.25 353 GLN A C 1
ATOM 2743 O O . GLN A 1 353 ? -8.740 -6.938 18.185 1.00 98.25 353 GLN A O 1
ATOM 2748 N N . ALA A 1 354 ? -7.846 -4.913 17.856 1.00 98.44 354 ALA A N 1
ATOM 2749 C CA . ALA A 1 354 ? -8.428 -4.746 16.523 1.00 98.44 354 ALA A CA 1
ATOM 2750 C C . ALA A 1 354 ? -7.875 -5.778 15.520 1.00 98.44 354 ALA A C 1
ATOM 2752 O O . ALA A 1 354 ? -8.656 -6.424 14.819 1.00 98.44 354 ALA A O 1
ATOM 2753 N N . VAL A 1 355 ? -6.557 -6.028 15.522 1.00 98.88 355 VAL A N 1
ATOM 2754 C CA . VAL A 1 355 ? -5.932 -7.107 14.730 1.00 98.88 355 VAL A CA 1
ATOM 2755 C C . VAL A 1 355 ? -6.517 -8.476 15.095 1.00 98.88 355 VAL A C 1
ATOM 2757 O O . VAL A 1 355 ? -6.836 -9.260 14.203 1.00 98.88 355 VAL A O 1
ATOM 2760 N N . ARG A 1 356 ? -6.714 -8.761 16.389 1.00 98.81 356 ARG A N 1
ATOM 2761 C CA . ARG A 1 356 ? -7.324 -10.007 16.884 1.00 98.81 356 ARG A CA 1
ATOM 2762 C C . ARG A 1 356 ? -8.731 -10.226 16.322 1.00 98.81 356 ARG A C 1
ATOM 2764 O O . ARG A 1 356 ? -9.038 -11.319 15.849 1.00 98.81 356 ARG A O 1
ATOM 2771 N N . GLU A 1 357 ? -9.592 -9.210 16.371 1.00 98.62 357 GLU A N 1
ATOM 2772 C CA . GLU A 1 357 ? -10.973 -9.314 15.879 1.00 98.62 357 GLU A CA 1
ATOM 2773 C C . GLU A 1 357 ? -11.045 -9.366 14.343 1.00 98.62 357 GLU A C 1
ATOM 2775 O O . GLU A 1 357 ? -11.819 -10.151 13.787 1.00 98.62 357 GLU A O 1
ATOM 2780 N N . MET A 1 358 ? -10.172 -8.631 13.647 1.00 98.69 358 MET A N 1
ATOM 2781 C CA . MET A 1 358 ? -10.001 -8.735 12.194 1.00 98.69 358 MET A CA 1
ATOM 2782 C C . MET A 1 358 ? -9.510 -10.133 11.773 1.00 98.69 358 MET A C 1
ATOM 2784 O O . MET A 1 358 ? -10.027 -10.712 10.816 1.00 98.69 358 MET A O 1
ATOM 2788 N N . ALA A 1 359 ? -8.571 -10.730 12.513 1.00 98.81 359 ALA A N 1
ATOM 2789 C CA . ALA A 1 359 ? -8.099 -12.097 12.287 1.00 98.81 359 ALA A CA 1
ATOM 2790 C C . ALA A 1 359 ? -9.194 -13.141 12.556 1.00 98.81 359 ALA A C 1
ATOM 2792 O O . ALA A 1 359 ? -9.390 -14.057 11.752 1.00 98.81 359 ALA A O 1
ATOM 2793 N N . ARG A 1 360 ? -9.962 -12.975 13.643 1.00 98.69 360 ARG A N 1
ATOM 2794 C CA . ARG A 1 360 ? -11.131 -13.813 13.955 1.00 98.69 360 ARG A CA 1
ATOM 2795 C C . ARG A 1 360 ? -12.179 -13.754 12.847 1.00 98.69 360 ARG A C 1
ATOM 2797 O O . ARG A 1 360 ? -12.744 -14.787 12.503 1.00 98.69 360 ARG A O 1
ATOM 2804 N N . TYR A 1 361 ? -12.420 -12.578 12.265 1.00 98.50 361 TYR A N 1
ATOM 2805 C CA . TYR A 1 361 ? -13.290 -12.437 11.097 1.00 98.50 361 TYR A CA 1
ATOM 2806 C C . TYR A 1 361 ? -12.740 -13.137 9.850 1.00 98.50 361 TYR A C 1
ATOM 2808 O O . TYR A 1 361 ? -13.480 -13.828 9.149 1.00 98.50 361 TYR A O 1
ATOM 2816 N N . ALA A 1 362 ? -11.460 -12.923 9.553 1.00 98.44 362 ALA A N 1
ATOM 2817 C CA . ALA A 1 362 ? -10.805 -13.482 8.379 1.00 98.44 362 ALA A CA 1
ATOM 2818 C C . ALA A 1 362 ? -10.719 -15.023 8.431 1.00 98.44 362 ALA A C 1
ATOM 2820 O O . ALA A 1 362 ? -10.631 -15.681 7.389 1.00 98.44 362 ALA A O 1
ATOM 2821 N N . SER A 1 363 ? -10.798 -15.617 9.626 1.00 97.56 363 SER A N 1
ATOM 2822 C CA . SER A 1 363 ? -10.918 -17.063 9.801 1.00 97.56 363 SER A CA 1
ATOM 2823 C C . SER A 1 363 ? -12.138 -17.623 9.053 1.00 97.56 363 SER A C 1
ATOM 2825 O O . SER A 1 363 ? -13.225 -17.048 9.045 1.00 97.56 363 SER A O 1
ATOM 2827 N N . GLY A 1 364 ? -11.952 -18.743 8.353 1.00 94.50 364 GLY A N 1
ATOM 2828 C CA . GLY A 1 364 ? -12.993 -19.350 7.514 1.00 94.50 364 GLY A CA 1
ATOM 2829 C C . GLY A 1 364 ? -13.232 -18.687 6.147 1.00 94.50 364 GLY A C 1
ATOM 2830 O O . GLY A 1 364 ? -13.953 -19.259 5.334 1.00 94.50 364 GLY A O 1
ATOM 2831 N N . LYS A 1 365 ? -12.591 -17.553 5.811 1.00 97.69 365 LYS A N 1
ATOM 2832 C CA . LYS A 1 365 ? -12.703 -16.927 4.470 1.00 97.69 365 LYS A CA 1
ATOM 2833 C C . LYS A 1 365 ? -11.984 -17.692 3.345 1.00 97.69 365 LYS A C 1
ATOM 2835 O O . LYS A 1 365 ? -12.154 -17.376 2.166 1.00 97.69 365 LYS A O 1
ATOM 2840 N N . GLY A 1 366 ? -11.219 -18.730 3.690 1.00 94.88 366 GLY A N 1
ATOM 2841 C CA . GLY A 1 366 ? -10.658 -19.698 2.746 1.00 94.88 366 GLY A CA 1
ATOM 2842 C C . GLY A 1 366 ? -9.769 -19.064 1.672 1.00 94.88 366 GLY A C 1
ATOM 2843 O O . GLY A 1 366 ? -8.995 -18.150 1.942 1.00 94.88 366 GLY A O 1
ATOM 2844 N N . ALA A 1 367 ? -9.881 -19.546 0.431 1.00 95.69 367 ALA A N 1
ATOM 2845 C CA . ALA A 1 367 ? -9.040 -19.095 -0.681 1.00 95.69 367 ALA A CA 1
ATOM 2846 C C . ALA A 1 367 ? -9.251 -17.621 -1.090 1.00 95.69 367 ALA A C 1
ATOM 2848 O O . ALA A 1 367 ? -8.389 -17.072 -1.776 1.00 95.69 367 ALA A O 1
ATOM 2849 N N . ALA A 1 368 ? -10.358 -16.994 -0.670 1.00 98.06 368 ALA A N 1
ATOM 2850 C CA . ALA A 1 368 ? -10.633 -15.577 -0.902 1.00 98.06 368 ALA A CA 1
ATOM 2851 C C . ALA A 1 368 ? -9.863 -14.654 0.059 1.00 98.06 368 ALA A C 1
ATOM 2853 O O . ALA A 1 368 ? -9.805 -13.453 -0.182 1.00 98.06 368 ALA A O 1
ATOM 2854 N N . LEU A 1 369 ? -9.233 -15.180 1.116 1.00 98.81 369 LEU A N 1
ATOM 2855 C CA . LEU A 1 369 ? -8.290 -14.421 1.934 1.00 98.81 369 LEU A CA 1
ATOM 2856 C C . LEU A 1 369 ? -6.903 -14.411 1.270 1.00 98.81 369 LEU A C 1
ATOM 2858 O O . LEU A 1 369 ? -6.350 -15.458 0.913 1.00 98.81 369 LEU A O 1
ATOM 2862 N N . PHE A 1 370 ? -6.325 -13.220 1.108 1.00 98.69 370 PHE A N 1
ATOM 2863 C CA . PHE A 1 370 ? -4.894 -13.062 0.854 1.00 98.69 370 PHE A CA 1
ATOM 2864 C C . PHE A 1 370 ? -4.120 -13.070 2.169 1.00 98.69 370 PHE A C 1
ATOM 2866 O O . PHE A 1 370 ? -3.145 -13.802 2.274 1.00 98.69 370 PHE A O 1
ATOM 2873 N N . GLY A 1 371 ? -4.569 -12.283 3.148 1.00 98.75 371 GLY A N 1
ATOM 2874 C CA . GLY A 1 371 ? -3.934 -12.089 4.448 1.00 98.75 371 GLY A CA 1
ATOM 2875 C C . GLY A 1 371 ? -4.561 -10.917 5.199 1.00 98.75 371 GLY A C 1
ATOM 2876 O O . GLY A 1 371 ? -5.593 -10.395 4.769 1.00 98.75 371 GLY A O 1
ATOM 2877 N N . ILE A 1 372 ? -3.922 -10.499 6.292 1.00 98.94 372 ILE A N 1
ATOM 2878 C CA . ILE A 1 372 ? -4.262 -9.256 6.999 1.00 98.94 372 ILE A CA 1
ATOM 2879 C C . ILE A 1 372 ? -3.009 -8.396 7.202 1.00 98.94 372 ILE A C 1
ATOM 2881 O O . ILE A 1 372 ? -1.943 -8.945 7.474 1.00 98.94 372 ILE A O 1
ATOM 2885 N N . GLN A 1 373 ? -3.137 -7.078 7.088 1.00 98.94 373 GLN A N 1
ATOM 2886 C CA . GLN A 1 373 ? -2.101 -6.090 7.380 1.00 98.94 373 GLN A CA 1
ATOM 2887 C C . GLN A 1 373 ? -2.398 -5.414 8.713 1.00 98.94 373 GLN A C 1
ATOM 2889 O O . GLN A 1 373 ? -3.531 -5.012 8.972 1.00 98.94 373 GLN A O 1
ATOM 2894 N N . VAL A 1 374 ? -1.393 -5.370 9.590 1.00 98.88 374 VAL A N 1
ATOM 2895 C CA . VAL A 1 374 ? -1.583 -4.952 10.989 1.00 98.88 374 VAL A CA 1
ATOM 2896 C C . VAL A 1 374 ? -1.501 -3.440 11.173 1.00 98.88 374 VAL A C 1
ATOM 2898 O O . VAL A 1 374 ? -2.039 -2.937 12.146 1.00 98.88 374 VAL A O 1
ATOM 2901 N N . ILE A 1 375 ? -0.856 -2.724 10.252 1.00 98.69 375 ILE A N 1
ATOM 2902 C CA . ILE A 1 375 ? -0.787 -1.260 10.221 1.00 98.69 375 ILE A CA 1
ATOM 2903 C C . ILE A 1 375 ? -0.432 -0.787 8.806 1.00 98.69 375 ILE A C 1
ATOM 2905 O O . ILE A 1 375 ? 0.254 -1.503 8.069 1.00 98.69 375 ILE A O 1
ATOM 2909 N N . SER A 1 376 ? -0.840 0.430 8.459 1.00 98.12 376 SER A N 1
ATOM 2910 C CA . SER A 1 376 ? -0.374 1.161 7.276 1.00 98.12 376 SER A CA 1
ATOM 2911 C C . SER A 1 376 ? 0.397 2.405 7.722 1.00 98.12 376 SER A C 1
ATOM 2913 O O . SER A 1 376 ? -0.044 3.070 8.656 1.00 98.12 376 SER A O 1
ATOM 2915 N N . GLU A 1 377 ? 1.526 2.714 7.081 1.00 96.69 377 GLU A N 1
ATOM 2916 C CA . GLU A 1 377 ? 2.252 3.992 7.217 1.00 96.69 377 GLU A CA 1
ATOM 2917 C C . GLU A 1 377 ? 2.405 4.559 8.654 1.00 96.69 377 GLU A C 1
ATOM 2919 O O . GLU A 1 377 ? 1.941 5.664 8.929 1.00 96.69 377 GLU A O 1
ATOM 2924 N N . PRO A 1 378 ? 3.029 3.854 9.617 1.00 95.12 378 PRO A N 1
ATOM 2925 C CA . PRO A 1 378 ? 3.375 4.451 10.903 1.00 95.12 378 PRO A CA 1
ATOM 2926 C C . PRO A 1 378 ? 4.468 5.525 10.752 1.00 95.12 378 PRO A C 1
ATOM 2928 O O . PRO A 1 378 ? 5.539 5.268 10.204 1.00 95.12 378 PRO A O 1
ATOM 2931 N N . HIS A 1 379 ? 4.219 6.710 11.311 1.00 90.38 379 HIS A N 1
ATOM 2932 C CA . HIS A 1 379 ? 5.185 7.795 11.491 1.00 90.38 379 HIS A CA 1
ATOM 2933 C C . HIS A 1 379 ? 5.322 8.080 12.988 1.00 90.38 379 HIS A C 1
ATOM 2935 O O . HIS A 1 379 ? 4.545 8.831 13.581 1.00 90.38 379 HIS A O 1
ATOM 2941 N N . LEU A 1 380 ? 6.292 7.407 13.607 1.00 86.31 380 LEU A N 1
ATOM 2942 C CA . LEU A 1 380 ? 6.518 7.437 15.050 1.00 86.31 380 LEU A CA 1
ATOM 2943 C C . LEU A 1 380 ? 7.658 8.392 15.417 1.00 86.31 380 LEU A C 1
ATOM 2945 O O . LEU A 1 380 ? 8.630 8.544 14.678 1.00 86.31 380 LEU A O 1
ATOM 2949 N N . THR A 1 381 ? 7.531 9.017 16.582 1.00 76.69 381 THR A N 1
ATOM 2950 C CA . THR A 1 381 ? 8.333 10.166 17.029 1.00 76.69 381 THR A CA 1
ATOM 2951 C C . THR A 1 381 ? 9.366 9.816 18.104 1.00 76.69 381 THR A C 1
ATOM 2953 O O . THR A 1 381 ? 10.225 10.639 18.429 1.00 76.69 381 THR A O 1
ATOM 2956 N N . SER A 1 382 ? 9.330 8.590 18.642 1.00 78.88 382 SER A N 1
ATOM 2957 C CA . SER A 1 382 ? 10.346 8.077 19.572 1.00 78.88 382 SER A CA 1
ATOM 2958 C C . SER A 1 382 ? 11.778 8.163 19.024 1.00 78.88 382 SER A C 1
ATOM 2960 O O . SER A 1 382 ? 12.017 8.160 17.820 1.00 78.88 382 SER A O 1
ATOM 2962 N N . ALA A 1 383 ? 12.766 8.171 19.925 1.00 75.31 383 ALA A N 1
ATOM 2963 C CA . ALA A 1 383 ? 14.172 8.445 19.601 1.00 75.31 383 ALA A CA 1
ATOM 2964 C C . ALA A 1 383 ? 14.852 7.456 18.622 1.00 75.31 383 ALA A C 1
ATOM 2966 O O . ALA A 1 383 ? 15.873 7.802 18.033 1.00 75.31 383 ALA A O 1
ATOM 2967 N N . ASP A 1 384 ? 14.315 6.245 18.444 1.00 81.12 384 ASP A N 1
ATOM 2968 C CA . ASP A 1 384 ? 14.745 5.262 17.435 1.00 81.12 384 ASP A CA 1
ATOM 2969 C C . ASP A 1 384 ? 13.862 5.270 16.164 1.00 81.12 384 ASP A C 1
ATOM 2971 O O . ASP A 1 384 ? 13.968 4.389 15.311 1.00 81.12 384 ASP A O 1
ATOM 2975 N N . GLY A 1 385 ? 12.968 6.254 16.029 1.00 81.00 385 GLY A N 1
ATOM 2976 C CA . GLY A 1 385 ? 11.868 6.259 15.062 1.00 81.00 385 GLY A CA 1
ATOM 2977 C C . GLY A 1 385 ? 10.765 5.256 15.416 1.00 81.00 385 GLY A C 1
ATOM 2978 O O . GLY A 1 385 ? 10.136 4.709 14.517 1.00 81.00 385 GLY A O 1
ATOM 2979 N N . GLY A 1 386 ? 10.609 4.904 16.697 1.00 88.94 386 GLY A N 1
ATOM 2980 C CA . GLY A 1 386 ? 9.584 3.985 17.203 1.00 88.94 386 GLY A CA 1
ATOM 2981 C C . GLY A 1 386 ? 9.805 2.506 16.867 1.00 88.94 386 GLY A C 1
ATOM 2982 O O . GLY A 1 386 ? 8.891 1.697 17.023 1.00 88.94 386 GLY A O 1
ATOM 2983 N N . HIS A 1 387 ? 11.000 2.110 16.427 1.00 92.88 387 HIS A N 1
ATOM 2984 C CA . HIS A 1 387 ? 11.260 0.752 15.932 1.00 92.88 387 HIS A CA 1
ATOM 2985 C C . HIS A 1 387 ? 11.150 -0.313 17.026 1.00 92.88 387 HIS A C 1
ATOM 2987 O O . HIS A 1 387 ? 10.575 -1.378 16.803 1.00 92.88 387 HIS A O 1
ATOM 2993 N N . SER A 1 388 ? 11.611 -0.014 18.240 1.00 94.31 388 SER A N 1
ATOM 2994 C CA . SER A 1 388 ? 11.441 -0.890 19.406 1.00 94.31 388 SER A CA 1
ATOM 2995 C C . SER A 1 388 ? 9.961 -1.086 19.760 1.00 94.31 388 SER A C 1
ATOM 2997 O O . SER A 1 388 ? 9.546 -2.182 20.148 1.00 94.31 388 SER A O 1
ATOM 2999 N N . PHE A 1 389 ? 9.147 -0.040 19.585 1.00 96.25 389 PHE A N 1
ATOM 3000 C CA . PHE A 1 389 ? 7.703 -0.086 19.802 1.00 96.25 389 PHE A CA 1
ATOM 3001 C C . PHE A 1 389 ? 6.997 -0.898 18.705 1.00 96.25 389 PHE A C 1
ATOM 3003 O O . PHE A 1 389 ? 6.202 -1.786 19.028 1.00 96.25 389 PHE A O 1
ATOM 3010 N N . LEU A 1 390 ? 7.336 -0.669 17.428 1.00 97.19 390 LEU A N 1
ATOM 3011 C CA . LEU A 1 390 ? 6.823 -1.437 16.288 1.00 97.19 390 LEU A CA 1
ATOM 3012 C C . LEU A 1 390 ? 7.209 -2.915 16.372 1.00 97.19 390 LEU A C 1
ATOM 3014 O O . LEU A 1 390 ? 6.366 -3.768 16.124 1.00 97.19 390 LEU A O 1
ATOM 3018 N N . ALA A 1 391 ? 8.430 -3.253 16.790 1.00 97.38 391 ALA A N 1
ATOM 3019 C CA . ALA A 1 391 ? 8.857 -4.644 16.944 1.00 97.38 391 ALA A CA 1
ATOM 3020 C C . ALA A 1 391 ? 8.007 -5.406 17.978 1.00 97.38 391 ALA A C 1
ATOM 3022 O O . ALA A 1 391 ? 7.591 -6.542 17.727 1.00 97.38 391 ALA A O 1
ATOM 3023 N N . ASP A 1 392 ? 7.690 -4.784 19.120 1.00 98.12 392 ASP A N 1
ATOM 3024 C CA . ASP A 1 392 ? 6.773 -5.363 20.107 1.00 98.12 392 ASP A CA 1
ATOM 3025 C C . ASP A 1 392 ? 5.319 -5.393 19.604 1.00 98.12 392 ASP A C 1
ATOM 3027 O O . ASP A 1 392 ? 4.633 -6.403 19.781 1.00 98.12 392 ASP A O 1
ATOM 3031 N N . TYR A 1 393 ? 4.856 -4.338 18.926 1.00 98.75 393 TYR A N 1
ATOM 3032 C CA . TYR A 1 393 ? 3.521 -4.289 18.329 1.00 98.75 393 TYR A CA 1
ATOM 3033 C C . TYR A 1 393 ? 3.314 -5.373 17.261 1.00 98.75 393 TYR A C 1
ATOM 3035 O O . TYR A 1 393 ? 2.321 -6.100 17.312 1.00 98.75 393 TYR A O 1
ATOM 3043 N N . TYR A 1 394 ? 4.255 -5.537 16.332 1.00 98.81 394 TYR A N 1
ATOM 3044 C CA . TYR A 1 394 ? 4.232 -6.556 15.282 1.00 98.81 394 TYR A CA 1
ATOM 3045 C C . TYR A 1 394 ? 4.272 -7.957 15.873 1.00 98.81 394 TYR A C 1
ATOM 3047 O O . TYR A 1 394 ? 3.449 -8.796 15.508 1.00 98.81 394 TYR A O 1
ATOM 3055 N N . ARG A 1 395 ? 5.144 -8.202 16.858 1.00 98.81 395 ARG A N 1
ATOM 3056 C CA . ARG A 1 395 ? 5.187 -9.474 17.585 1.00 98.81 395 ARG A CA 1
ATOM 3057 C C . ARG A 1 395 ? 3.830 -9.801 18.229 1.00 98.81 395 ARG A C 1
ATOM 3059 O O . ARG A 1 395 ? 3.292 -10.875 17.966 1.00 98.81 395 ARG A O 1
ATOM 3066 N N . LYS A 1 396 ? 3.257 -8.875 19.012 1.00 98.88 396 LYS A N 1
ATOM 3067 C CA . LYS A 1 396 ? 1.940 -9.034 19.664 1.00 98.88 396 LYS A CA 1
ATOM 3068 C C . LYS A 1 396 ? 0.806 -9.220 18.644 1.00 98.88 396 LYS A C 1
ATOM 3070 O O . LYS A 1 396 ? -0.076 -10.047 18.853 1.00 98.88 396 LYS A O 1
ATOM 3075 N N . SER A 1 397 ? 0.842 -8.488 17.532 1.00 98.94 397 SER A N 1
ATOM 3076 C CA . SER A 1 397 ? -0.172 -8.543 16.470 1.00 98.94 397 SER A CA 1
ATOM 3077 C C . SER A 1 397 ? -0.128 -9.854 15.685 1.00 98.94 397 SER A C 1
ATOM 3079 O O . SER A 1 397 ? -1.177 -10.436 15.413 1.00 98.94 397 SER A O 1
ATOM 3081 N N . ILE A 1 398 ? 1.067 -10.370 15.374 1.00 98.88 398 ILE A N 1
ATOM 3082 C CA . ILE A 1 398 ? 1.225 -11.703 14.779 1.00 98.88 398 ILE A CA 1
ATOM 3083 C C . ILE A 1 398 ? 0.716 -12.771 15.751 1.00 98.88 398 ILE A C 1
ATOM 3085 O O . ILE A 1 398 ? -0.071 -13.620 15.344 1.00 98.88 398 ILE A O 1
ATOM 3089 N N . GLU A 1 399 ? 1.130 -12.730 17.022 1.00 98.75 399 GLU A N 1
ATOM 3090 C CA . GLU A 1 399 ? 0.680 -13.679 18.052 1.00 98.75 399 GLU A CA 1
ATOM 3091 C C . GLU A 1 399 ? -0.858 -13.699 18.155 1.00 98.75 399 GLU A C 1
ATOM 3093 O O . GLU A 1 399 ? -1.462 -14.762 18.011 1.00 98.75 399 GLU A O 1
ATOM 3098 N N . ALA A 1 400 ? -1.499 -12.530 18.271 1.00 98.88 400 ALA A N 1
ATOM 3099 C CA . ALA A 1 400 ? -2.956 -12.401 18.346 1.00 98.88 400 ALA A CA 1
ATOM 3100 C C . ALA A 1 400 ? -3.689 -12.855 17.068 1.00 98.88 400 ALA A C 1
ATOM 3102 O O . ALA A 1 400 ? -4.787 -13.409 17.143 1.00 98.88 400 ALA A O 1
ATOM 3103 N N . ALA A 1 401 ? -3.099 -12.648 15.886 1.00 98.88 401 ALA A N 1
ATOM 3104 C CA . ALA A 1 401 ? -3.677 -13.105 14.625 1.00 98.88 401 ALA A CA 1
ATOM 3105 C C . ALA A 1 401 ? -3.566 -14.629 14.436 1.00 98.88 401 ALA A C 1
ATOM 3107 O O . ALA A 1 401 ? -4.469 -15.262 13.879 1.00 98.88 401 ALA A O 1
ATOM 3108 N N . ARG A 1 402 ? -2.475 -15.236 14.922 1.00 98.56 402 ARG A N 1
ATOM 3109 C CA . ARG A 1 402 ? -2.210 -16.684 14.831 1.00 98.56 402 ARG A CA 1
ATOM 3110 C C . ARG A 1 402 ? -3.119 -17.541 15.709 1.00 98.56 402 ARG A C 1
ATOM 3112 O O . ARG A 1 402 ? -3.193 -18.743 15.482 1.00 98.56 402 ARG A O 1
ATOM 3119 N N . GLU A 1 403 ? -3.869 -16.941 16.630 1.00 98.56 403 GLU A N 1
ATOM 3120 C CA . GLU A 1 403 ? -4.955 -17.628 17.342 1.00 98.56 403 GLU A CA 1
ATOM 3121 C C . GLU A 1 403 ? -6.133 -18.014 16.426 1.00 98.56 403 GLU A C 1
ATOM 3123 O O . GLU A 1 403 ? -6.895 -18.918 16.761 1.00 98.56 403 GLU A O 1
ATOM 3128 N N . PHE A 1 404 ? -6.277 -17.360 15.264 1.00 98.69 404 PHE A N 1
ATOM 3129 C CA . PHE A 1 404 ? -7.401 -17.569 14.338 1.00 98.69 404 PHE A CA 1
ATOM 3130 C C . PHE A 1 404 ? -6.987 -17.916 12.901 1.00 98.69 404 PHE A C 1
ATOM 3132 O O . PHE A 1 404 ? -7.798 -18.476 12.156 1.00 98.69 404 PHE A O 1
ATOM 3139 N N . LEU A 1 405 ? -5.759 -17.572 12.496 1.00 98.69 405 LEU A N 1
ATOM 3140 C CA . LEU A 1 405 ? -5.261 -17.717 11.127 1.00 98.69 405 LEU A CA 1
ATOM 3141 C C . LEU A 1 405 ? -4.086 -18.695 11.043 1.00 98.69 405 LEU A C 1
ATOM 3143 O O . LEU A 1 405 ? -3.050 -18.500 11.680 1.00 98.69 405 LEU A O 1
ATOM 3147 N N . ASP A 1 406 ? -4.229 -19.698 10.174 1.00 97.56 406 ASP A N 1
ATOM 3148 C CA . ASP A 1 406 ? -3.199 -20.701 9.893 1.00 97.56 406 ASP A CA 1
ATOM 3149 C C . ASP A 1 406 ? -1.840 -20.076 9.523 1.00 97.56 406 ASP A C 1
ATOM 3151 O O . ASP A 1 406 ? -1.759 -19.011 8.907 1.00 97.56 406 ASP A O 1
ATOM 3155 N N . ALA A 1 407 ? -0.752 -20.779 9.848 1.00 97.56 407 ALA A N 1
ATOM 3156 C CA . ALA A 1 407 ? 0.618 -20.330 9.622 1.00 97.56 407 ALA A CA 1
ATOM 3157 C C . ALA A 1 407 ? 0.980 -20.104 8.137 1.00 97.56 407 ALA A C 1
ATOM 3159 O O . ALA A 1 407 ? 2.020 -19.506 7.856 1.00 97.56 407 ALA A O 1
ATOM 3160 N N . SER A 1 408 ? 0.171 -20.555 7.173 1.00 96.38 408 SER A N 1
ATOM 3161 C CA . SER A 1 408 ? 0.334 -20.233 5.748 1.00 96.38 408 SER A CA 1
ATOM 3162 C C . SER A 1 408 ? -0.249 -18.874 5.337 1.00 96.38 408 SER A C 1
ATOM 3164 O O . SER A 1 408 ? 0.160 -18.344 4.298 1.00 96.38 408 SER A O 1
ATOM 3166 N N . VAL A 1 409 ? -1.150 -18.292 6.138 1.00 98.38 409 VAL A N 1
ATOM 3167 C CA . VAL A 1 409 ? -1.783 -16.993 5.870 1.00 98.38 409 VAL A CA 1
ATOM 3168 C C . VAL A 1 409 ? -0.795 -15.855 6.182 1.00 98.38 409 VAL A C 1
ATOM 3170 O O . VAL A 1 409 ? -0.317 -15.775 7.317 1.00 98.38 409 VAL A O 1
ATOM 3173 N N . PRO A 1 410 ? -0.479 -14.972 5.214 1.00 98.19 410 PRO A N 1
ATOM 3174 C CA . PRO A 1 410 ? 0.221 -13.712 5.441 1.00 98.19 410 PRO A CA 1
ATOM 3175 C C . PRO A 1 410 ? -0.360 -12.894 6.596 1.00 98.19 410 PRO A C 1
ATOM 3177 O O . PRO A 1 410 ? -1.527 -12.500 6.559 1.00 98.19 410 PRO A O 1
ATOM 3180 N N . ILE A 1 411 ? 0.495 -12.593 7.570 1.00 98.88 411 ILE A N 1
ATOM 3181 C CA . ILE A 1 411 ? 0.374 -11.373 8.369 1.00 98.88 411 ILE A CA 1
ATOM 3182 C C . ILE A 1 411 ? 1.335 -10.368 7.739 1.00 98.88 411 ILE A C 1
ATOM 3184 O O . ILE A 1 411 ? 2.507 -10.692 7.543 1.00 98.88 411 ILE A O 1
ATOM 3188 N N . VAL A 1 412 ? 0.821 -9.209 7.349 1.00 98.88 412 VAL A N 1
ATOM 3189 C CA . VAL A 1 412 ? 1.561 -8.166 6.642 1.00 98.88 412 VAL A CA 1
ATOM 3190 C C . VAL A 1 412 ? 1.927 -7.064 7.637 1.00 98.88 412 VAL A C 1
ATOM 3192 O O . VAL A 1 412 ? 1.070 -6.568 8.371 1.00 98.88 412 VAL A O 1
ATOM 3195 N N . LEU A 1 413 ? 3.210 -6.730 7.684 1.00 98.81 413 LEU A N 1
ATOM 3196 C CA . LEU A 1 413 ? 3.805 -5.641 8.459 1.00 98.81 413 LEU A CA 1
ATOM 3197 C C . LEU A 1 413 ? 4.174 -4.507 7.501 1.00 98.81 413 LEU A C 1
ATOM 3199 O O . LEU A 1 413 ? 4.346 -4.773 6.318 1.00 98.81 413 LEU A O 1
ATOM 3203 N N . PHE A 1 414 ? 4.353 -3.283 7.984 1.00 98.50 414 PHE A N 1
ATOM 3204 C CA . PHE A 1 414 ? 4.757 -2.152 7.144 1.00 98.50 414 PHE A CA 1
ATOM 3205 C C . PHE A 1 414 ? 6.177 -1.686 7.489 1.00 98.50 414 PHE A C 1
ATOM 3207 O O . PHE A 1 414 ? 6.544 -1.689 8.665 1.00 98.50 414 PHE A O 1
ATOM 3214 N N . GLU A 1 415 ? 6.954 -1.247 6.498 1.00 96.81 415 GLU A N 1
ATOM 3215 C CA . GLU A 1 415 ? 8.086 -0.345 6.728 1.00 96.81 415 GLU A CA 1
ATOM 3216 C C . GLU A 1 415 ? 8.360 0.574 5.528 1.00 96.81 415 GLU A C 1
ATOM 3218 O O . GLU A 1 415 ? 8.241 0.161 4.377 1.00 96.81 415 GLU A O 1
ATOM 3223 N N . TRP A 1 416 ? 8.790 1.803 5.810 1.00 96.00 416 TRP A N 1
ATOM 3224 C CA . TRP A 1 416 ? 9.287 2.749 4.817 1.00 96.00 416 TRP A CA 1
ATOM 3225 C C . TRP A 1 416 ? 10.700 2.396 4.342 1.00 96.00 416 TRP A C 1
ATOM 3227 O O . TRP A 1 416 ? 11.560 2.004 5.131 1.00 96.00 416 TRP A O 1
ATOM 3237 N N . THR A 1 417 ? 11.002 2.630 3.064 1.00 91.56 417 THR A N 1
ATOM 3238 C CA . THR A 1 417 ? 12.336 2.399 2.472 1.00 91.56 417 THR A CA 1
ATOM 3239 C C . THR A 1 417 ? 13.487 3.049 3.238 1.00 91.56 417 THR A C 1
ATOM 3241 O O . THR A 1 417 ? 14.552 2.444 3.334 1.00 91.56 417 THR A O 1
ATOM 3244 N N . PHE A 1 418 ? 13.265 4.222 3.839 1.00 91.00 418 PHE A N 1
ATOM 3245 C CA . PHE A 1 418 ? 14.247 4.963 4.645 1.00 91.00 418 PHE A CA 1
ATOM 3246 C C . PHE A 1 418 ? 14.435 4.480 6.092 1.00 91.00 418 PHE A C 1
ATOM 3248 O O . PHE A 1 418 ? 15.172 5.093 6.860 1.00 91.00 418 PHE A O 1
ATOM 3255 N N . ASN A 1 419 ? 13.754 3.403 6.471 1.00 93.25 419 ASN A N 1
ATOM 3256 C CA . ASN A 1 419 ? 13.873 2.746 7.769 1.00 93.25 419 ASN A CA 1
ATOM 3257 C C . ASN A 1 419 ? 14.250 1.259 7.637 1.00 93.25 419 ASN A C 1
ATOM 3259 O O . ASN A 1 419 ? 14.507 0.593 8.642 1.00 93.25 419 ASN A O 1
ATOM 3263 N N . MET A 1 420 ? 14.266 0.706 6.419 1.00 90.75 420 MET A N 1
ATOM 3264 C CA . MET A 1 420 ? 14.434 -0.731 6.185 1.00 90.75 420 MET A CA 1
ATOM 3265 C C . MET A 1 420 ? 15.746 -1.300 6.749 1.00 90.75 420 MET A C 1
ATOM 3267 O O . MET A 1 420 ? 15.781 -2.475 7.119 1.00 90.75 420 MET A O 1
ATOM 3271 N N . GLU A 1 421 ? 16.815 -0.504 6.864 1.00 87.62 421 GLU A N 1
ATOM 3272 C CA . GLU A 1 421 ? 18.089 -0.945 7.445 1.00 87.62 421 GLU A CA 1
ATOM 3273 C C . GLU A 1 421 ? 18.047 -1.150 8.969 1.00 87.62 421 GLU A C 1
ATOM 3275 O O . GLU A 1 421 ? 18.930 -1.805 9.525 1.00 87.62 421 GLU A O 1
ATOM 3280 N N . LYS A 1 422 ? 17.019 -0.632 9.655 1.00 92.12 422 LYS A N 1
ATOM 3281 C CA . LYS A 1 422 ? 16.848 -0.766 11.113 1.00 92.12 422 LYS A CA 1
ATOM 3282 C C . LYS A 1 422 ? 16.332 -2.149 11.527 1.00 92.12 422 LYS A C 1
ATOM 3284 O O . LYS A 1 422 ? 16.422 -2.517 12.699 1.00 92.12 422 LYS A O 1
ATOM 3289 N N . TRP A 1 423 ? 15.818 -2.933 10.580 1.00 94.69 423 TRP A N 1
ATOM 3290 C CA . TRP A 1 423 ? 15.302 -4.280 10.813 1.00 94.69 423 TRP A CA 1
ATOM 3291 C C . TRP A 1 423 ? 16.349 -5.356 10.526 1.00 94.69 423 TRP A C 1
ATOM 3293 O O . TRP A 1 423 ? 17.045 -5.339 9.511 1.00 94.69 423 TRP A O 1
ATOM 3303 N N . SER A 1 424 ? 16.425 -6.357 11.403 1.00 93.12 424 SER A N 1
ATOM 3304 C CA . SER A 1 424 ? 17.335 -7.487 11.226 1.00 93.12 424 SER A CA 1
ATOM 3305 C C . SER A 1 424 ? 16.943 -8.393 10.049 1.00 93.12 424 SER A C 1
ATOM 3307 O O . SER A 1 424 ? 15.789 -8.465 9.618 1.00 93.12 424 SER A O 1
ATOM 3309 N N . CYS A 1 425 ? 17.926 -9.135 9.536 1.00 91.06 425 CYS A N 1
ATOM 3310 C CA . CYS A 1 425 ? 17.699 -10.207 8.568 1.00 91.06 425 CYS A CA 1
ATOM 3311 C C . CYS A 1 425 ? 16.786 -11.292 9.167 1.00 91.06 425 CYS A C 1
ATOM 3313 O O . CYS A 1 425 ? 17.028 -11.732 10.292 1.00 91.06 425 CYS A O 1
ATOM 3315 N N . ASP A 1 426 ? 15.754 -11.703 8.418 1.00 90.00 426 ASP A N 1
ATOM 3316 C CA . ASP A 1 426 ? 14.678 -12.606 8.862 1.00 90.00 426 ASP A CA 1
ATOM 3317 C C . ASP A 1 426 ? 14.067 -12.197 10.224 1.00 90.00 426 ASP A C 1
ATOM 3319 O O . ASP A 1 426 ? 13.960 -13.009 11.143 1.00 90.00 426 ASP A O 1
ATOM 3323 N N . ALA A 1 427 ? 13.689 -10.918 10.377 1.00 93.25 427 ALA A N 1
ATOM 3324 C CA . ALA A 1 427 ? 13.258 -10.324 11.655 1.00 93.25 427 ALA A CA 1
ATOM 3325 C C . ALA A 1 427 ? 12.082 -11.063 12.329 1.00 93.25 427 ALA A C 1
ATOM 3327 O O . ALA A 1 427 ? 12.011 -11.148 13.558 1.00 93.25 427 ALA A O 1
ATOM 3328 N N . PHE A 1 428 ? 11.180 -11.638 11.528 1.00 97.19 428 PHE A N 1
ATOM 3329 C CA . PHE A 1 428 ? 10.064 -12.465 11.991 1.00 97.19 428 PHE A CA 1
ATOM 3330 C C . PHE A 1 428 ? 10.134 -13.858 11.342 1.00 97.19 428 PHE A C 1
ATOM 3332 O O . PHE A 1 428 ? 9.372 -14.152 10.415 1.00 97.19 428 PHE A O 1
ATOM 3339 N N . PRO A 1 429 ? 11.021 -14.748 11.834 1.00 95.31 429 PRO A N 1
ATOM 3340 C CA . PRO A 1 429 ? 11.342 -16.001 11.166 1.00 95.31 429 PRO A CA 1
ATOM 3341 C C . PRO A 1 429 ? 10.127 -16.916 11.044 1.00 95.31 429 PRO A C 1
ATOM 3343 O O . PRO A 1 429 ? 9.422 -17.201 12.024 1.00 95.31 429 PRO A O 1
ATOM 3346 N N . ARG A 1 430 ? 9.920 -17.460 9.838 1.00 95.06 430 ARG A N 1
ATOM 3347 C CA . ARG A 1 430 ? 8.727 -18.255 9.495 1.00 95.06 430 ARG A CA 1
ATOM 3348 C C . ARG A 1 430 ? 8.484 -19.449 10.422 1.00 95.06 430 ARG A C 1
ATOM 3350 O O . ARG A 1 430 ? 7.334 -19.813 10.658 1.00 95.06 430 ARG A O 1
ATOM 3357 N N . ALA A 1 431 ? 9.548 -20.050 10.955 1.00 95.31 431 ALA A N 1
ATOM 3358 C CA . ALA A 1 431 ? 9.461 -21.175 11.888 1.00 95.31 431 ALA A CA 1
ATOM 3359 C C . ALA A 1 431 ? 8.794 -20.814 13.232 1.00 95.31 431 ALA A C 1
ATOM 3361 O O . ALA A 1 431 ? 8.260 -21.699 13.893 1.00 95.31 431 ALA A O 1
ATOM 3362 N N . LYS A 1 432 ? 8.812 -19.532 13.624 1.00 96.88 432 LYS A N 1
ATOM 3363 C CA . LYS A 1 432 ? 8.202 -19.019 14.861 1.00 96.88 432 LYS A CA 1
ATOM 3364 C C . LYS A 1 432 ? 6.882 -18.286 14.606 1.00 96.88 432 LYS A C 1
ATOM 3366 O O . LYS A 1 432 ? 5.948 -18.436 15.382 1.00 96.88 432 LYS A O 1
ATOM 3371 N N . PHE A 1 433 ? 6.807 -17.503 13.530 1.00 97.69 433 PHE A N 1
ATOM 3372 C CA . PHE A 1 433 ? 5.715 -16.549 13.288 1.00 97.69 433 PHE A CA 1
ATOM 3373 C C . PHE A 1 433 ? 4.761 -16.945 12.144 1.00 97.69 433 PHE A C 1
ATOM 3375 O O . PHE A 1 433 ? 3.782 -16.247 11.855 1.00 97.69 433 PHE A O 1
ATOM 3382 N N . GLY A 1 434 ? 5.004 -18.081 11.484 1.00 97.56 434 GLY A N 1
ATOM 3383 C CA . GLY A 1 434 ? 4.311 -18.446 10.249 1.00 97.56 434 GLY A CA 1
ATOM 3384 C C . GLY A 1 434 ? 4.689 -17.508 9.099 1.00 97.56 434 GLY A C 1
ATOM 3385 O O . GLY A 1 434 ? 5.727 -16.855 9.122 1.00 97.56 434 GLY A O 1
ATOM 3386 N N . ARG A 1 435 ? 3.872 -17.448 8.048 1.00 97.31 435 ARG A N 1
ATOM 3387 C CA . ARG A 1 435 ? 4.131 -16.586 6.893 1.00 97.31 435 ARG A CA 1
ATOM 3388 C C . ARG A 1 435 ? 3.900 -15.116 7.255 1.00 97.31 435 ARG A C 1
ATOM 3390 O O . ARG A 1 435 ? 2.756 -14.688 7.396 1.00 97.31 435 ARG A O 1
ATOM 3397 N N . VAL A 1 436 ? 4.990 -14.367 7.357 1.00 98.06 436 VAL A N 1
ATOM 3398 C CA . VAL A 1 436 ? 5.000 -12.904 7.431 1.00 98.06 436 VAL A CA 1
ATOM 3399 C C . VAL A 1 436 ? 5.343 -12.342 6.053 1.00 98.06 436 VAL A C 1
ATOM 3401 O O . VAL A 1 436 ? 6.143 -12.935 5.326 1.00 98.06 436 VAL A O 1
ATOM 3404 N N . LEU A 1 437 ? 4.705 -11.234 5.687 1.00 97.81 437 LEU A N 1
ATOM 3405 C CA . LEU A 1 437 ? 5.119 -10.356 4.596 1.00 97.81 437 LEU A CA 1
ATOM 3406 C C . LEU A 1 437 ? 5.372 -8.961 5.169 1.00 97.81 437 LEU A C 1
ATOM 3408 O O . LEU A 1 437 ? 4.796 -8.583 6.184 1.00 97.81 437 LEU A O 1
ATOM 3412 N N . TRP A 1 438 ? 6.196 -8.203 4.474 1.00 98.62 438 TRP A N 1
ATOM 3413 C CA . TRP A 1 438 ? 6.370 -6.774 4.645 1.00 98.62 438 TRP A CA 1
ATOM 3414 C C . TRP A 1 438 ? 5.692 -6.032 3.501 1.00 98.62 438 TRP A C 1
ATOM 3416 O O . TRP A 1 438 ? 5.556 -6.571 2.401 1.00 98.62 438 TRP A O 1
ATOM 3426 N N . ASP A 1 439 ? 5.314 -4.800 3.771 1.00 98.81 439 ASP A N 1
ATOM 3427 C CA . ASP A 1 439 ? 4.711 -3.846 2.864 1.00 98.81 439 ASP A CA 1
ATOM 3428 C C . ASP A 1 439 ? 5.513 -2.542 2.894 1.00 98.81 439 ASP A C 1
ATOM 3430 O O . ASP A 1 439 ? 6.079 -2.189 3.928 1.00 98.81 439 ASP A O 1
ATOM 3434 N N . THR A 1 440 ? 5.564 -1.852 1.761 1.00 98.62 440 THR A N 1
ATOM 3435 C CA . THR A 1 440 ? 6.100 -0.498 1.613 1.00 98.62 440 THR A CA 1
ATOM 3436 C C . THR A 1 440 ? 5.293 0.224 0.546 1.00 98.62 440 THR A C 1
ATOM 3438 O O . THR A 1 440 ? 4.846 -0.383 -0.432 1.00 98.62 440 THR A O 1
ATOM 3441 N N . HIS A 1 441 ? 5.145 1.534 0.689 1.00 98.50 441 HIS A N 1
ATOM 3442 C CA . HIS A 1 441 ? 4.501 2.376 -0.314 1.00 98.50 441 HIS A CA 1
ATOM 3443 C C . HIS A 1 441 ? 5.552 3.202 -1.053 1.00 98.50 441 HIS A C 1
ATOM 3445 O O . HIS A 1 441 ? 6.550 3.599 -0.452 1.00 98.50 441 HIS A O 1
ATOM 3451 N N . LEU A 1 442 ? 5.362 3.422 -2.357 1.00 96.38 442 LEU A N 1
ATOM 3452 C CA . LEU A 1 442 ? 6.314 4.146 -3.200 1.00 96.38 442 LEU A CA 1
ATOM 3453 C C . LEU A 1 442 ? 5.609 5.174 -4.085 1.00 96.38 442 LEU A C 1
ATOM 3455 O O . LEU A 1 442 ? 4.862 4.833 -5.005 1.00 96.38 442 LEU A O 1
ATOM 3459 N N . TYR A 1 443 ? 5.908 6.443 -3.817 1.00 95.94 443 TYR A N 1
ATOM 3460 C CA . TYR A 1 443 ? 5.409 7.605 -4.538 1.00 95.94 443 TYR A CA 1
ATOM 3461 C C . TYR A 1 443 ? 6.536 8.630 -4.683 1.00 95.94 443 TYR A C 1
ATOM 3463 O O . TYR A 1 443 ? 7.280 8.860 -3.737 1.00 95.94 443 TYR A O 1
ATOM 3471 N N . HIS A 1 444 ? 6.637 9.280 -5.842 1.00 91.25 444 HIS A N 1
ATOM 3472 C CA . HIS A 1 444 ? 7.548 10.407 -6.044 1.00 91.25 444 HIS A CA 1
ATOM 3473 C C . HIS A 1 444 ? 6.849 11.503 -6.846 1.00 91.25 444 HIS A C 1
ATOM 3475 O O . HIS A 1 444 ? 6.111 11.221 -7.793 1.00 91.25 444 HIS A O 1
ATOM 3481 N N . PHE A 1 445 ? 7.127 12.747 -6.478 1.00 91.12 445 PHE A N 1
ATOM 3482 C CA . PHE A 1 445 ? 6.606 13.961 -7.097 1.00 91.12 445 PHE A CA 1
ATOM 3483 C C . PHE A 1 445 ? 7.781 14.910 -7.377 1.00 91.12 445 PHE A C 1
ATOM 3485 O O . PHE A 1 445 ? 8.816 14.769 -6.723 1.00 91.12 445 PHE A O 1
ATOM 3492 N N . PRO A 1 446 ? 7.661 15.839 -8.342 1.00 86.19 446 PRO A N 1
ATOM 3493 C CA . PRO A 1 446 ? 8.619 16.933 -8.466 1.00 86.19 446 PRO A CA 1
ATOM 3494 C C . PRO A 1 446 ? 8.650 17.793 -7.197 1.00 86.19 446 PRO A C 1
ATOM 3496 O O . PRO A 1 446 ? 7.609 18.010 -6.574 1.00 86.19 446 PRO A O 1
ATOM 3499 N N . ASP A 1 447 ? 9.835 18.308 -6.867 1.00 82.25 447 ASP A N 1
ATOM 3500 C CA . ASP A 1 447 ? 10.011 19.364 -5.866 1.00 82.25 447 ASP A CA 1
ATOM 3501 C C . ASP A 1 447 ? 9.390 20.689 -6.352 1.00 82.25 447 ASP A C 1
ATOM 3503 O O . ASP A 1 447 ? 9.193 20.895 -7.555 1.00 82.25 447 ASP A O 1
ATOM 3507 N N . ASP A 1 448 ? 9.122 21.618 -5.430 1.00 74.25 448 ASP A N 1
ATOM 3508 C CA . ASP A 1 448 ? 8.529 22.923 -5.748 1.00 74.25 448 ASP A CA 1
ATOM 3509 C C . ASP A 1 448 ? 9.328 23.687 -6.821 1.00 74.25 448 ASP A C 1
ATOM 3511 O O . ASP A 1 448 ? 10.461 24.125 -6.612 1.00 74.25 448 ASP A O 1
ATOM 3515 N N . GLY A 1 449 ? 8.695 23.893 -7.979 1.00 67.62 449 GLY A N 1
ATOM 3516 C CA . GLY A 1 449 ? 9.274 24.605 -9.120 1.00 67.62 449 GLY A CA 1
ATOM 3517 C C . GLY A 1 449 ? 10.012 23.729 -10.139 1.00 67.62 449 GLY A C 1
ATOM 3518 O O . GLY A 1 449 ? 10.433 24.267 -11.164 1.00 67.62 449 GLY A O 1
ATOM 3519 N N . ASP A 1 450 ? 10.138 22.415 -9.919 1.00 80.06 450 ASP A N 1
ATOM 3520 C CA . ASP A 1 450 ? 10.474 21.465 -10.987 1.00 80.06 450 ASP A CA 1
ATOM 3521 C C . ASP A 1 450 ? 9.197 20.945 -11.666 1.00 80.06 450 ASP A C 1
ATOM 3523 O O . ASP A 1 450 ? 8.141 20.793 -11.056 1.00 80.06 450 ASP A O 1
ATOM 3527 N N . ASP A 1 451 ? 9.302 20.652 -12.957 1.00 83.44 451 ASP A N 1
ATOM 3528 C CA . ASP A 1 451 ? 8.201 20.173 -13.784 1.00 83.44 451 ASP A CA 1
ATOM 3529 C C . ASP A 1 451 ? 8.634 18.874 -14.480 1.00 83.44 451 ASP A C 1
ATOM 3531 O O . ASP A 1 451 ? 9.568 18.826 -15.292 1.00 83.44 451 ASP A O 1
ATOM 3535 N N . TRP A 1 452 ? 7.974 17.768 -14.134 1.00 88.50 452 TRP A N 1
ATOM 3536 C CA . TRP A 1 452 ? 8.238 16.444 -14.711 1.00 88.50 452 TRP A CA 1
ATOM 3537 C C . TRP A 1 452 ? 7.293 16.184 -15.888 1.00 88.50 452 TRP A C 1
ATOM 3539 O O . TRP A 1 452 ? 6.529 15.216 -15.894 1.00 88.50 452 TRP A O 1
ATOM 3549 N N . THR A 1 453 ? 7.297 17.067 -16.890 1.00 86.31 453 THR A N 1
ATOM 3550 C CA . THR A 1 453 ? 6.433 16.908 -18.070 1.00 86.31 453 THR A CA 1
ATOM 3551 C C . THR A 1 453 ? 7.051 15.988 -19.124 1.00 86.31 453 THR A C 1
ATOM 3553 O O . THR A 1 453 ? 8.268 15.825 -19.216 1.00 86.31 453 THR A O 1
ATOM 3556 N N . ALA A 1 454 ? 6.206 15.437 -19.998 1.00 76.44 454 ALA A N 1
ATOM 3557 C CA . ALA A 1 454 ? 6.638 14.689 -21.182 1.00 76.44 454 ALA A CA 1
ATOM 3558 C C . ALA A 1 454 ? 7.569 15.461 -22.147 1.00 76.44 454 ALA A C 1
ATOM 3560 O O . ALA A 1 454 ? 8.159 14.831 -23.021 1.00 76.44 454 ALA A O 1
ATOM 3561 N N . LYS A 1 455 ? 7.671 16.796 -22.050 1.00 81.62 455 LYS A N 1
ATOM 3562 C CA . LYS A 1 455 ? 8.576 17.610 -22.883 1.00 81.62 455 LYS A CA 1
ATOM 3563 C C . LYS A 1 455 ? 9.950 17.828 -22.247 1.00 81.62 455 LYS A C 1
ATOM 3565 O O . LYS A 1 455 ? 10.902 18.092 -22.971 1.00 81.62 455 LYS A O 1
ATOM 3570 N N . ASP A 1 456 ? 10.044 17.680 -20.928 1.00 81.62 456 ASP A N 1
ATOM 3571 C CA . ASP A 1 456 ? 11.190 18.111 -20.117 1.00 81.62 456 ASP A CA 1
ATOM 3572 C C . ASP A 1 456 ? 11.943 16.916 -19.501 1.00 81.62 456 ASP A C 1
ATOM 3574 O O . ASP A 1 456 ? 12.522 17.017 -18.419 1.00 81.62 456 ASP A O 1
ATOM 3578 N N . GLY A 1 457 ? 11.884 15.749 -20.157 1.00 76.75 457 GLY A N 1
ATOM 3579 C CA . GLY A 1 457 ? 12.473 14.498 -19.658 1.00 76.75 457 GLY A CA 1
ATOM 3580 C C . GLY A 1 457 ? 11.806 13.968 -18.382 1.00 76.75 457 GLY A C 1
ATOM 3581 O O . GLY A 1 457 ? 12.457 13.372 -17.525 1.00 76.75 457 GLY A O 1
ATOM 3582 N N . GLY A 1 458 ? 10.511 14.246 -18.189 1.00 78.25 458 GLY A N 1
ATOM 3583 C CA . GLY A 1 458 ? 9.789 13.924 -16.955 1.00 78.25 458 GLY A CA 1
ATOM 3584 C C . GLY A 1 458 ? 9.712 12.431 -16.627 1.00 78.25 458 GLY A C 1
ATOM 3585 O O . GLY A 1 458 ? 9.627 12.077 -15.452 1.00 78.25 458 GLY A O 1
ATOM 3586 N N . LEU A 1 459 ? 9.781 11.555 -17.635 1.00 76.38 459 LEU A N 1
ATOM 3587 C CA . LEU A 1 459 ? 9.840 10.107 -17.427 1.00 76.38 459 LEU A CA 1
ATOM 3588 C C . LEU A 1 459 ? 11.199 9.705 -16.836 1.00 76.38 459 LEU A C 1
ATOM 3590 O O . LEU A 1 459 ? 11.252 8.989 -15.840 1.00 76.38 459 LEU A O 1
ATOM 3594 N N . GLU A 1 460 ? 12.291 10.230 -17.386 1.00 74.94 460 GLU A N 1
ATOM 3595 C CA . GLU A 1 460 ? 13.660 9.987 -16.935 1.00 74.94 460 GLU A CA 1
ATOM 3596 C C . GLU A 1 460 ? 13.900 10.570 -15.534 1.00 74.94 460 GLU A C 1
ATOM 3598 O O . GLU A 1 460 ? 14.533 9.919 -14.698 1.00 74.94 460 GLU A O 1
ATOM 3603 N N . LYS A 1 461 ? 13.352 11.764 -15.246 1.00 79.19 461 LYS A N 1
ATOM 3604 C CA . LYS A 1 461 ? 13.341 12.358 -13.896 1.00 79.19 461 LYS A CA 1
ATOM 3605 C C . LYS A 1 461 ? 12.618 11.447 -12.897 1.00 79.19 461 LYS A C 1
ATOM 3607 O O . LYS A 1 461 ? 13.200 11.104 -11.868 1.00 79.19 461 LYS A O 1
ATOM 3612 N N . ALA A 1 462 ? 11.410 10.979 -13.228 1.00 78.12 462 ALA A N 1
ATOM 3613 C CA . ALA A 1 462 ? 10.648 10.072 -12.371 1.00 78.12 462 ALA A CA 1
ATOM 3614 C C . ALA A 1 462 ? 11.383 8.736 -12.147 1.00 78.12 462 ALA A C 1
ATOM 3616 O O . ALA A 1 462 ? 11.579 8.323 -11.007 1.00 78.12 462 ALA A O 1
ATOM 3617 N N . MET A 1 463 ? 11.891 8.098 -13.207 1.00 77.88 463 MET A N 1
ATOM 3618 C CA . MET A 1 463 ? 12.700 6.873 -13.111 1.00 77.88 463 MET A CA 1
ATOM 3619 C C . MET A 1 463 ? 13.962 7.066 -12.257 1.00 77.88 463 MET A C 1
ATOM 3621 O O . MET A 1 463 ? 14.380 6.145 -11.554 1.00 77.88 463 MET A O 1
ATOM 3625 N N . LYS A 1 464 ? 14.589 8.251 -12.308 1.00 72.62 464 LYS A N 1
ATOM 3626 C CA . LYS A 1 464 ? 15.757 8.593 -11.484 1.00 72.62 464 LYS A CA 1
ATOM 3627 C C . LYS A 1 464 ? 15.396 8.711 -10.002 1.00 72.62 464 LYS A C 1
ATOM 3629 O O . LYS A 1 464 ? 16.179 8.225 -9.189 1.00 72.62 464 LYS A O 1
ATOM 3634 N N . ALA A 1 465 ? 14.252 9.308 -9.662 1.00 77.12 465 ALA A N 1
ATOM 3635 C CA . ALA A 1 465 ? 13.817 9.495 -8.276 1.00 77.12 465 ALA A CA 1
ATOM 3636 C C . ALA A 1 465 ? 13.685 8.154 -7.527 1.00 77.12 465 ALA A C 1
ATOM 3638 O O . ALA A 1 465 ? 14.284 7.980 -6.471 1.00 77.12 465 ALA A O 1
ATOM 3639 N N . TYR A 1 466 ? 13.051 7.157 -8.152 1.00 81.94 466 TYR A N 1
ATOM 3640 C CA . TYR A 1 466 ? 12.861 5.811 -7.588 1.00 81.94 466 TYR A CA 1
ATOM 3641 C C . TYR A 1 466 ? 14.159 4.989 -7.409 1.00 81.94 466 TYR A C 1
ATOM 3643 O O . TYR A 1 466 ? 14.120 3.909 -6.816 1.00 81.94 466 TYR A O 1
ATOM 3651 N N . LYS A 1 467 ? 15.319 5.417 -7.942 1.00 74.25 467 LYS A N 1
ATOM 3652 C CA . LYS A 1 467 ? 16.543 4.581 -7.954 1.00 74.25 467 LYS A CA 1
ATOM 3653 C C . LYS A 1 467 ? 17.026 4.192 -6.559 1.00 74.25 467 LYS A C 1
ATOM 3655 O O . LYS A 1 467 ? 17.531 3.081 -6.390 1.00 74.25 467 LYS A O 1
ATOM 3660 N N . TRP A 1 468 ? 16.915 5.099 -5.591 1.00 78.81 468 TRP A N 1
ATOM 3661 C CA . TRP A 1 468 ? 17.367 4.839 -4.228 1.00 78.81 468 TRP A CA 1
ATOM 3662 C C . TRP A 1 468 ? 16.413 3.877 -3.516 1.00 78.81 468 TRP A C 1
ATOM 3664 O O . TRP A 1 468 ? 16.850 2.834 -3.032 1.00 78.81 468 TRP A O 1
ATOM 3674 N N . ASP A 1 469 ? 15.112 4.140 -3.573 1.00 79.50 469 ASP A N 1
ATOM 3675 C CA . ASP A 1 469 ? 14.064 3.315 -2.972 1.00 79.50 469 ASP A CA 1
ATOM 3676 C C . ASP A 1 469 ? 14.029 1.888 -3.516 1.00 79.50 469 ASP A C 1
ATOM 3678 O O . ASP A 1 469 ? 13.980 0.929 -2.746 1.00 79.50 469 ASP A O 1
ATOM 3682 N N . LEU A 1 470 ? 14.175 1.713 -4.834 1.00 77.94 470 LEU A N 1
ATOM 3683 C CA . LEU A 1 470 ? 14.316 0.391 -5.451 1.00 77.94 470 LEU A CA 1
ATOM 3684 C C . LEU A 1 470 ? 15.558 -0.361 -4.942 1.00 77.94 470 LEU A C 1
ATOM 3686 O O . LEU A 1 470 ? 15.535 -1.591 -4.838 1.00 77.94 470 LEU A O 1
ATOM 3690 N N . SER A 1 471 ? 16.635 0.352 -4.589 1.00 74.75 471 SER A N 1
ATOM 3691 C CA . SER A 1 471 ? 17.832 -0.254 -3.995 1.00 74.75 471 SER A CA 1
ATOM 3692 C C . SER A 1 471 ? 17.608 -0.686 -2.539 1.00 74.75 471 SER A C 1
ATOM 3694 O O . SER A 1 471 ? 18.063 -1.773 -2.168 1.00 74.75 471 SER A O 1
ATOM 3696 N N . GLN A 1 472 ? 16.861 0.090 -1.742 1.00 81.12 472 GLN A N 1
ATOM 3697 C CA . GLN A 1 472 ? 16.501 -0.274 -0.365 1.00 81.12 472 GLN A CA 1
ATOM 3698 C C . GLN A 1 472 ? 15.513 -1.440 -0.352 1.00 81.12 472 GLN A C 1
ATOM 3700 O O . GLN A 1 472 ? 15.806 -2.487 0.227 1.00 81.12 472 GLN A O 1
ATOM 3705 N N . LEU A 1 473 ? 14.418 -1.329 -1.113 1.00 81.25 473 LEU A N 1
ATOM 3706 C CA . LEU A 1 473 ? 13.422 -2.383 -1.307 1.00 81.25 473 LEU A CA 1
ATOM 3707 C C . LEU A 1 473 ? 14.080 -3.706 -1.710 1.00 81.25 473 LEU A C 1
ATOM 3709 O O . LEU A 1 473 ? 13.777 -4.749 -1.134 1.00 81.25 473 LEU A O 1
ATOM 3713 N N . ARG A 1 474 ? 15.020 -3.687 -2.664 1.00 76.38 474 ARG A N 1
ATOM 3714 C CA . ARG A 1 474 ? 15.725 -4.898 -3.104 1.00 76.38 474 ARG A CA 1
ATOM 3715 C C . ARG A 1 474 ? 16.635 -5.478 -2.020 1.00 76.38 474 ARG A C 1
ATOM 3717 O O . ARG A 1 474 ? 16.713 -6.701 -1.895 1.00 76.38 474 ARG A O 1
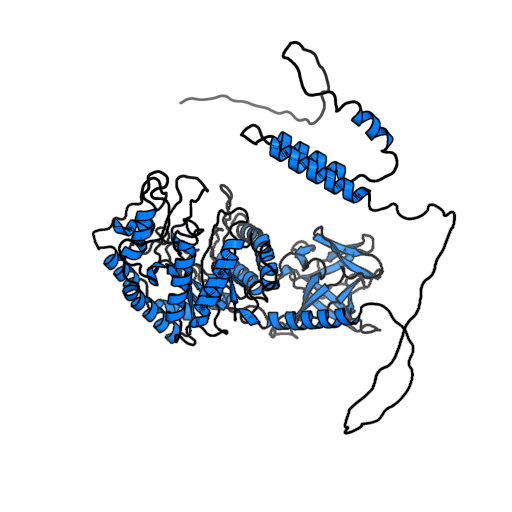ATOM 3724 N N . GLN A 1 475 ? 17.344 -4.651 -1.254 1.00 75.81 475 GLN A N 1
ATOM 3725 C CA . GLN A 1 475 ? 18.187 -5.121 -0.148 1.00 75.81 475 GLN A CA 1
ATOM 3726 C C . GLN A 1 475 ? 17.336 -5.717 0.978 1.00 75.81 475 GLN A C 1
ATOM 3728 O O . GLN A 1 475 ? 17.572 -6.853 1.390 1.00 75.81 475 GLN A O 1
ATOM 3733 N N . PHE A 1 476 ? 16.280 -5.021 1.388 1.00 84.44 476 PHE A N 1
ATOM 3734 C CA . PHE A 1 476 ? 15.353 -5.472 2.418 1.00 84.44 476 PHE A CA 1
ATOM 3735 C C . PHE A 1 476 ? 14.602 -6.744 2.014 1.00 84.44 476 PHE A C 1
ATOM 3737 O O . PHE A 1 476 ? 14.635 -7.746 2.725 1.00 84.44 476 PHE A O 1
ATOM 3744 N N . SER A 1 477 ? 14.048 -6.782 0.802 1.00 82.75 477 SER A N 1
ATOM 3745 C CA . SER A 1 477 ? 13.487 -7.990 0.184 1.00 82.75 477 SER A CA 1
ATOM 3746 C C . SER A 1 477 ? 14.498 -9.139 0.147 1.00 82.75 477 SER A C 1
ATOM 3748 O O . SER A 1 477 ? 14.143 -10.299 0.375 1.00 82.75 477 SER A O 1
ATOM 3750 N N . ASN A 1 478 ? 15.792 -8.859 -0.040 1.00 76.69 478 ASN A N 1
ATOM 3751 C CA . ASN A 1 478 ? 16.811 -9.897 0.065 1.00 76.69 478 ASN A CA 1
ATOM 3752 C C . ASN A 1 478 ? 17.011 -10.423 1.499 1.00 76.69 478 ASN A C 1
ATOM 3754 O O . ASN A 1 478 ? 17.203 -11.634 1.654 1.00 76.69 478 ASN A O 1
ATOM 3758 N N . MET A 1 479 ? 16.913 -9.560 2.514 1.00 82.56 479 MET A N 1
ATOM 3759 C CA . MET A 1 479 ? 17.006 -9.904 3.941 1.00 82.56 479 MET A CA 1
ATOM 3760 C C . MET A 1 479 ? 15.751 -10.599 4.500 1.00 82.56 479 MET A C 1
ATOM 3762 O O . MET A 1 479 ? 15.865 -11.406 5.416 1.00 82.56 479 MET A O 1
ATOM 3766 N N . GLN A 1 480 ? 14.566 -10.351 3.933 1.00 88.81 480 GLN A N 1
ATOM 3767 C CA . GLN A 1 480 ? 13.283 -10.921 4.386 1.00 88.81 480 GLN A CA 1
ATOM 3768 C C . GLN A 1 480 ? 12.797 -12.102 3.509 1.00 88.81 480 GLN A C 1
ATOM 3770 O O . GLN A 1 480 ? 11.599 -12.293 3.293 1.00 88.81 480 GLN A O 1
ATOM 3775 N N . ASP A 1 481 ? 13.722 -12.877 2.924 1.00 81.75 481 ASP A N 1
ATOM 3776 C CA . ASP A 1 481 ? 13.458 -14.004 2.000 1.00 81.75 481 ASP A CA 1
ATOM 3777 C C . ASP A 1 481 ? 12.445 -13.690 0.867 1.00 81.75 481 ASP A C 1
ATOM 3779 O O . ASP A 1 481 ? 11.613 -14.507 0.473 1.00 81.75 481 ASP A O 1
ATOM 3783 N N . GLY A 1 482 ? 12.516 -12.491 0.291 1.00 79.81 482 GLY A N 1
ATOM 3784 C CA . GLY A 1 482 ? 11.646 -12.045 -0.801 1.00 79.81 482 GLY A CA 1
ATOM 3785 C C . GLY A 1 482 ? 10.179 -11.863 -0.404 1.00 79.81 482 GLY A C 1
ATOM 3786 O O . GLY A 1 482 ? 9.317 -11.924 -1.277 1.00 79.81 482 GLY A O 1
ATOM 3787 N N . ASN A 1 483 ? 9.884 -11.692 0.888 1.00 91.25 483 ASN A N 1
ATOM 3788 C CA . ASN A 1 483 ? 8.536 -11.467 1.410 1.00 91.25 483 ASN A CA 1
ATOM 3789 C C . ASN A 1 483 ? 8.280 -9.972 1.675 1.00 91.25 483 ASN A C 1
ATOM 3791 O O . ASN A 1 483 ? 7.833 -9.622 2.758 1.00 91.25 483 ASN A O 1
ATOM 3795 N N . VAL A 1 484 ? 8.562 -9.099 0.706 1.00 95.56 484 VAL A N 1
ATOM 3796 C CA . VAL A 1 484 ? 8.167 -7.675 0.724 1.00 95.56 484 VAL A CA 1
ATOM 3797 C C . VAL A 1 484 ? 7.255 -7.433 -0.476 1.00 95.56 484 VAL A C 1
ATOM 3799 O O . VAL A 1 484 ? 7.556 -7.962 -1.541 1.00 95.56 484 VAL A O 1
ATOM 3802 N N . ILE A 1 485 ? 6.168 -6.679 -0.344 1.00 97.62 485 ILE A N 1
ATOM 3803 C CA . ILE A 1 485 ? 5.291 -6.239 -1.443 1.00 97.62 485 ILE A CA 1
ATOM 3804 C C . ILE A 1 485 ? 5.300 -4.706 -1.515 1.00 97.62 485 ILE A C 1
ATOM 3806 O O . ILE A 1 485 ? 5.557 -4.056 -0.507 1.00 97.62 485 ILE A O 1
ATOM 3810 N N . VAL A 1 486 ? 5.031 -4.133 -2.690 1.00 98.62 486 VAL A N 1
ATOM 3811 C CA . VAL A 1 486 ? 4.733 -2.697 -2.821 1.00 98.62 486 VAL A CA 1
ATOM 3812 C C . VAL A 1 486 ? 3.214 -2.517 -2.753 1.00 98.62 486 VAL A C 1
ATOM 3814 O O . VAL A 1 486 ? 2.530 -2.607 -3.774 1.00 98.62 486 VAL A O 1
ATOM 3817 N N . GLY A 1 487 ? 2.658 -2.379 -1.550 1.00 98.62 487 GLY A N 1
ATOM 3818 C CA . GLY A 1 487 ? 1.215 -2.337 -1.292 1.00 98.62 487 GLY A CA 1
ATOM 3819 C C . GLY A 1 487 ? 0.531 -1.058 -1.754 1.00 98.62 487 GLY A C 1
ATOM 3820 O O . GLY A 1 487 ? -0.687 -1.069 -1.940 1.00 98.62 487 GLY A O 1
ATOM 3821 N N . GLU A 1 488 ? 1.298 -0.004 -2.036 1.00 98.75 488 GLU A N 1
ATOM 3822 C CA . GLU A 1 488 ? 0.816 1.169 -2.756 1.00 98.75 488 GLU A CA 1
ATOM 3823 C C . GLU A 1 488 ? 1.865 1.776 -3.690 1.00 98.75 488 GLU A C 1
ATOM 3825 O O . GLU A 1 488 ? 3.044 1.908 -3.360 1.00 98.75 488 GLU A O 1
ATOM 3830 N N . PHE A 1 489 ? 1.389 2.183 -4.864 1.00 98.38 489 PHE A N 1
ATOM 3831 C CA . PHE A 1 489 ? 2.063 3.064 -5.815 1.00 98.38 489 PHE A CA 1
ATOM 3832 C C . PHE A 1 489 ? 1.009 3.690 -6.738 1.00 98.38 489 PHE A C 1
ATOM 3834 O O . PHE A 1 489 ? -0.105 3.170 -6.851 1.00 98.38 489 PHE A O 1
ATOM 3841 N N . SER A 1 490 ? 1.337 4.757 -7.464 1.00 97.44 490 SER A N 1
ATOM 3842 C CA . SER A 1 490 ? 0.448 5.310 -8.497 1.00 97.44 490 SER A CA 1
ATOM 3843 C C . SER A 1 490 ? 1.216 5.756 -9.742 1.00 97.44 490 SER A C 1
ATOM 3845 O O . SER A 1 490 ? 2.439 5.666 -9.805 1.00 97.44 490 SER A O 1
ATOM 3847 N N . LEU A 1 491 ? 0.490 6.228 -10.761 1.00 96.50 491 LEU A N 1
ATOM 3848 C CA . LEU A 1 491 ? 1.087 6.862 -11.943 1.00 96.50 491 LEU A CA 1
ATOM 3849 C C . LEU A 1 491 ? 1.128 8.396 -11.803 1.00 96.50 491 LEU A C 1
ATOM 3851 O O . LEU A 1 491 ? 1.194 9.101 -12.809 1.00 96.50 491 LEU A O 1
ATOM 3855 N N . ALA A 1 492 ? 1.005 8.915 -10.577 1.00 93.81 492 ALA A N 1
ATOM 3856 C CA . ALA A 1 492 ? 1.151 10.334 -10.271 1.00 93.81 492 ALA A CA 1
ATOM 3857 C C . ALA A 1 492 ? 2.627 10.712 -10.060 1.00 93.81 492 ALA A C 1
ATOM 3859 O O . ALA A 1 492 ? 3.495 9.842 -10.020 1.00 93.81 492 ALA A O 1
ATOM 3860 N N . GLY A 1 493 ? 2.895 12.018 -9.985 1.00 90.00 493 GLY A N 1
ATOM 3861 C CA . GLY A 1 493 ? 4.238 12.584 -10.094 1.00 90.00 493 GLY A CA 1
ATOM 3862 C C . GLY A 1 493 ? 4.407 13.269 -11.449 1.00 90.00 493 GLY A C 1
ATOM 3863 O O . GLY A 1 493 ? 4.095 14.454 -11.555 1.00 90.00 493 GLY A O 1
ATOM 3864 N N . PRO A 1 494 ? 4.837 12.552 -12.503 1.00 89.38 494 PRO A N 1
ATOM 3865 C CA . PRO A 1 494 ? 5.101 13.154 -13.802 1.00 89.38 494 PRO A CA 1
ATOM 3866 C C . PRO A 1 494 ? 3.824 13.450 -14.610 1.00 89.38 494 PRO A C 1
ATOM 3868 O O . PRO A 1 494 ? 2.875 12.662 -14.664 1.00 89.38 494 PRO A O 1
ATOM 3871 N N . SER A 1 495 ? 3.826 14.581 -15.318 1.00 90.31 495 SER A N 1
ATOM 3872 C CA . SER A 1 495 ? 2.760 15.005 -16.236 1.00 90.31 495 SER A CA 1
ATOM 3873 C C . SER A 1 495 ? 2.998 14.433 -17.637 1.00 90.31 495 SER A C 1
ATOM 3875 O O . SER A 1 495 ? 3.468 15.112 -18.556 1.00 90.31 495 SER A O 1
ATOM 3877 N N . LEU A 1 496 ? 2.700 13.140 -17.785 1.00 84.44 496 LEU A N 1
ATOM 3878 C CA . LEU A 1 496 ? 2.969 12.362 -18.996 1.00 84.44 496 LEU A CA 1
ATOM 3879 C C . LEU A 1 496 ? 1.819 12.389 -20.016 1.00 84.44 496 LEU A C 1
ATOM 3881 O O . LEU A 1 496 ? 0.640 12.518 -19.679 1.00 84.44 496 LEU A O 1
ATOM 3885 N N . ASN A 1 497 ? 2.172 12.215 -21.294 1.00 87.75 497 ASN A N 1
ATOM 3886 C CA . ASN A 1 497 ? 1.204 11.906 -22.348 1.00 87.75 497 ASN A CA 1
ATOM 3887 C C . ASN A 1 497 ? 0.753 10.426 -22.247 1.00 87.75 497 ASN A C 1
ATOM 3889 O O . ASN A 1 497 ? 1.260 9.668 -21.419 1.00 87.75 497 ASN A O 1
ATOM 3893 N N . LYS A 1 498 ? -0.200 9.990 -23.085 1.00 88.56 498 LYS A N 1
ATOM 3894 C CA . LYS A 1 498 ? -0.726 8.611 -23.015 1.00 88.56 498 LYS A CA 1
ATOM 3895 C C . LYS A 1 498 ? 0.346 7.544 -23.257 1.00 88.56 498 LYS A C 1
ATOM 3897 O O . LYS A 1 498 ? 0.337 6.537 -22.566 1.00 88.56 498 LYS A O 1
ATOM 3902 N N . GLU A 1 499 ? 1.242 7.756 -24.214 1.00 84.00 499 GLU A N 1
ATOM 3903 C CA . GLU A 1 499 ? 2.305 6.811 -24.575 1.00 84.00 499 GLU A CA 1
ATOM 3904 C C . GLU A 1 499 ? 3.299 6.636 -23.420 1.00 84.00 499 GLU A C 1
ATOM 3906 O O . GLU A 1 499 ? 3.492 5.525 -22.922 1.00 84.00 499 GLU A O 1
ATOM 3911 N N . TRP A 1 500 ? 3.819 7.741 -22.883 1.00 81.94 500 TRP A N 1
ATOM 3912 C CA . TRP A 1 500 ? 4.724 7.704 -21.737 1.00 81.94 500 TRP A CA 1
ATOM 3913 C C . TRP A 1 500 ? 4.057 7.197 -20.455 1.00 81.94 500 TRP A C 1
ATOM 3915 O O . TRP A 1 500 ? 4.720 6.543 -19.658 1.00 81.94 500 TRP A O 1
ATOM 3925 N N . ALA A 1 501 ? 2.746 7.389 -20.271 1.00 87.94 501 ALA A N 1
ATOM 3926 C CA . ALA A 1 501 ? 2.018 6.783 -19.155 1.00 87.94 501 ALA A CA 1
ATOM 3927 C C . ALA A 1 501 ? 1.945 5.241 -19.239 1.00 87.94 501 ALA A C 1
ATOM 3929 O O . ALA A 1 501 ? 1.922 4.583 -18.198 1.00 87.94 501 ALA A O 1
ATOM 3930 N N . HIS A 1 502 ? 1.944 4.642 -20.443 1.00 86.81 502 HIS A N 1
ATOM 3931 C CA . HIS A 1 502 ? 2.077 3.181 -20.591 1.00 86.81 502 HIS A CA 1
ATOM 3932 C C . HIS A 1 502 ? 3.494 2.733 -20.236 1.00 86.81 502 HIS A C 1
ATOM 3934 O O . HIS A 1 502 ? 3.643 1.805 -19.445 1.00 86.81 502 HIS A O 1
ATOM 3940 N N . HIS A 1 503 ? 4.520 3.410 -20.759 1.00 79.44 503 HIS A N 1
ATOM 3941 C CA . HIS A 1 503 ? 5.917 3.103 -20.432 1.00 79.44 503 HIS A CA 1
ATOM 3942 C C . HIS A 1 503 ? 6.212 3.237 -18.934 1.00 79.44 503 HIS A C 1
ATOM 3944 O O . HIS A 1 503 ? 6.888 2.382 -18.370 1.00 79.44 503 HIS A O 1
ATOM 3950 N N . TRP A 1 504 ? 5.643 4.248 -18.273 1.00 87.19 504 TRP A N 1
ATOM 3951 C CA . TRP A 1 504 ? 5.760 4.444 -16.831 1.00 87.19 504 TRP A CA 1
ATOM 3952 C C . TRP A 1 504 ? 5.133 3.296 -16.030 1.00 87.19 504 TRP A C 1
ATOM 3954 O O . TRP A 1 504 ? 5.767 2.751 -15.129 1.00 87.19 504 TRP A O 1
ATOM 3964 N N . ALA A 1 505 ? 3.924 2.863 -16.406 1.00 91.88 505 ALA A N 1
ATOM 3965 C CA . ALA A 1 505 ? 3.261 1.720 -15.779 1.00 91.88 505 ALA A CA 1
ATOM 3966 C C . ALA A 1 505 ? 4.021 0.399 -15.993 1.00 91.88 505 ALA A C 1
ATOM 3968 O O . ALA A 1 505 ? 4.132 -0.401 -15.065 1.00 91.88 505 ALA A O 1
ATOM 3969 N N . GLU A 1 506 ? 4.554 0.172 -17.200 1.00 83.50 506 GLU A N 1
ATOM 3970 C CA . GLU A 1 506 ? 5.371 -1.006 -17.509 1.00 83.50 506 GLU A CA 1
ATOM 3971 C C . GLU A 1 506 ? 6.691 -1.011 -16.734 1.00 83.50 506 GLU A C 1
ATOM 3973 O O . GLU A 1 506 ? 7.052 -2.046 -16.178 1.00 83.50 506 GLU A O 1
ATOM 3978 N N . TRP A 1 507 ? 7.377 0.132 -16.641 1.00 83.44 507 TRP A N 1
ATOM 3979 C CA . TRP A 1 507 ? 8.631 0.244 -15.898 1.00 83.44 507 TRP A CA 1
ATOM 3980 C C . TRP A 1 507 ? 8.435 0.022 -14.396 1.00 83.44 507 TRP A C 1
ATOM 3982 O O . TRP A 1 507 ? 9.132 -0.809 -13.818 1.00 83.44 507 TRP A O 1
ATOM 3992 N N . LEU A 1 508 ? 7.462 0.697 -13.771 1.00 86.31 508 LEU A N 1
ATOM 3993 C CA . LEU A 1 508 ? 7.194 0.552 -12.335 1.00 86.31 508 LEU A CA 1
ATOM 3994 C C . LEU A 1 508 ? 6.917 -0.905 -11.949 1.00 86.31 508 LEU A C 1
ATOM 3996 O O . LEU A 1 508 ? 7.546 -1.430 -11.032 1.00 86.31 508 LEU A O 1
ATOM 4000 N N . VAL A 1 509 ? 6.015 -1.584 -12.668 1.00 89.06 509 VAL A N 1
ATOM 4001 C CA . VAL A 1 509 ? 5.670 -2.979 -12.352 1.00 89.06 509 VAL A CA 1
ATOM 4002 C C . VAL A 1 509 ? 6.842 -3.927 -12.605 1.00 89.06 509 VAL A C 1
ATOM 4004 O O . VAL A 1 509 ? 7.062 -4.810 -11.782 1.00 89.06 509 VAL A O 1
ATOM 4007 N N . ASP A 1 510 ? 7.635 -3.731 -13.663 1.00 78.50 510 ASP A N 1
ATOM 4008 C CA . ASP A 1 510 ? 8.836 -4.542 -13.915 1.00 78.50 510 ASP A CA 1
ATOM 4009 C C . ASP A 1 510 ? 9.895 -4.367 -12.808 1.00 78.50 510 ASP A C 1
ATOM 4011 O O . ASP A 1 510 ? 10.430 -5.354 -12.300 1.00 78.50 510 ASP A O 1
ATOM 4015 N N . GLN A 1 511 ? 10.139 -3.134 -12.346 1.00 78.88 511 GLN A N 1
ATOM 4016 C CA . GLN A 1 511 ? 11.075 -2.882 -11.244 1.00 78.88 511 GLN A CA 1
ATOM 4017 C C . GLN A 1 511 ? 10.567 -3.425 -9.899 1.00 78.88 511 GLN A C 1
ATOM 4019 O O . GLN A 1 511 ? 11.349 -3.997 -9.132 1.00 78.88 511 GLN A O 1
ATOM 4024 N N . PHE A 1 512 ? 9.267 -3.312 -9.608 1.00 86.50 512 PHE A N 1
ATOM 4025 C CA . PHE A 1 512 ? 8.685 -3.883 -8.391 1.00 86.50 512 PHE A CA 1
ATOM 4026 C C . PHE A 1 512 ? 8.662 -5.412 -8.429 1.00 86.50 512 PHE A C 1
ATOM 4028 O O . PHE A 1 512 ? 8.996 -6.038 -7.421 1.00 86.50 512 PHE A O 1
ATOM 4035 N N . ASP A 1 513 ? 8.359 -6.033 -9.570 1.00 80.75 513 ASP A N 1
ATOM 4036 C CA . ASP A 1 513 ? 8.469 -7.483 -9.741 1.00 80.75 513 ASP A CA 1
ATOM 4037 C C . ASP A 1 513 ? 9.917 -7.957 -9.632 1.00 80.75 513 ASP A C 1
ATOM 4039 O O . ASP A 1 513 ? 10.173 -9.021 -9.069 1.00 80.75 513 ASP A O 1
ATOM 4043 N N . PHE A 1 514 ? 10.889 -7.174 -10.089 1.00 73.88 514 PHE A N 1
ATOM 4044 C CA . PHE A 1 514 ? 12.299 -7.500 -9.918 1.00 73.88 514 PHE A CA 1
ATOM 4045 C C . PHE A 1 514 ? 12.756 -7.409 -8.450 1.00 73.88 514 PHE A C 1
ATOM 4047 O O . PHE A 1 514 ? 13.473 -8.292 -7.967 1.00 73.88 514 PHE A O 1
ATOM 4054 N N . ALA A 1 515 ? 12.335 -6.371 -7.720 1.00 74.94 515 ALA A N 1
ATOM 4055 C CA . ALA A 1 515 ? 12.785 -6.111 -6.352 1.00 74.94 515 ALA A CA 1
ATOM 4056 C C . ALA A 1 515 ? 11.999 -6.875 -5.264 1.00 74.94 515 ALA A C 1
ATOM 4058 O O . ALA A 1 515 ? 12.563 -7.193 -4.216 1.00 74.94 515 ALA A O 1
ATOM 4059 N N . SER A 1 516 ? 10.719 -7.189 -5.487 1.00 85.81 516 SER A N 1
ATOM 4060 C CA . SER A 1 516 ? 9.758 -7.557 -4.430 1.00 85.81 516 SER A CA 1
ATOM 4061 C C . SER A 1 516 ? 8.876 -8.775 -4.788 1.00 85.81 516 SER A C 1
ATOM 4063 O O . SER A 1 516 ? 9.169 -9.544 -5.706 1.00 85.81 516 SER A O 1
ATOM 4065 N N . ALA A 1 517 ? 7.800 -9.003 -4.035 1.00 91.75 517 ALA A N 1
ATOM 4066 C CA . ALA A 1 517 ? 6.780 -10.028 -4.249 1.00 91.75 517 ALA A CA 1
ATOM 4067 C C . ALA A 1 517 ? 5.601 -9.555 -5.125 1.00 91.75 517 ALA A C 1
ATOM 4069 O O . ALA A 1 517 ? 4.635 -10.307 -5.271 1.00 91.75 517 ALA A O 1
ATOM 4070 N N . GLY A 1 518 ? 5.670 -8.355 -5.706 1.00 94.19 518 GLY A N 1
ATOM 4071 C CA . GLY A 1 518 ? 4.647 -7.764 -6.576 1.00 94.19 518 GLY A CA 1
ATOM 4072 C C . GLY A 1 518 ? 4.197 -6.387 -6.085 1.00 94.19 518 GLY A C 1
ATOM 4073 O O . GLY A 1 518 ? 4.806 -5.819 -5.176 1.00 94.19 518 GLY A O 1
ATOM 4074 N N . SER A 1 519 ? 3.128 -5.850 -6.674 1.00 97.69 519 SER A N 1
ATOM 4075 C CA . SER A 1 519 ? 2.647 -4.503 -6.357 1.00 97.69 519 SER A CA 1
ATOM 4076 C C . SER A 1 519 ? 1.127 -4.334 -6.465 1.00 97.69 519 SER A C 1
ATOM 4078 O O . SER A 1 519 ? 0.455 -4.999 -7.263 1.00 97.69 519 SER A O 1
ATOM 4080 N N . LEU A 1 520 ? 0.574 -3.422 -5.661 1.00 98.69 520 LEU A N 1
ATOM 4081 C CA . LEU A 1 520 ? -0.846 -3.071 -5.634 1.00 98.69 520 LEU A CA 1
ATOM 4082 C C . LEU A 1 520 ? -1.006 -1.567 -5.915 1.00 98.69 520 LEU A C 1
ATOM 4084 O O . LEU A 1 520 ? -0.483 -0.728 -5.191 1.00 98.69 520 LEU A O 1
ATOM 4088 N N . LEU A 1 521 ? -1.729 -1.207 -6.976 1.00 98.62 521 LEU A N 1
ATOM 4089 C CA . LEU A 1 521 ? -1.905 0.201 -7.358 1.00 98.62 521 LEU A CA 1
ATOM 4090 C C . LEU A 1 521 ? -2.863 0.924 -6.391 1.00 98.62 521 LEU A C 1
ATOM 4092 O O . LEU A 1 521 ? -3.950 0.417 -6.109 1.00 98.62 521 LEU A O 1
ATOM 4096 N N . TRP A 1 522 ? -2.522 2.131 -5.941 1.00 98.19 522 TRP A N 1
ATOM 4097 C CA . TRP A 1 522 ? -3.467 3.072 -5.337 1.00 98.19 522 TRP A CA 1
ATOM 4098 C C . TRP A 1 522 ? -4.066 3.990 -6.418 1.00 98.19 522 TRP A C 1
ATOM 4100 O O . TRP A 1 522 ? -3.367 4.785 -7.045 1.00 98.19 522 TRP A O 1
ATOM 4110 N N . THR A 1 523 ? -5.360 3.924 -6.725 1.00 97.62 523 THR A N 1
ATOM 4111 C CA . THR A 1 523 ? -6.424 3.028 -6.235 1.00 97.62 523 THR A CA 1
ATOM 4112 C C . THR A 1 523 ? -7.248 2.499 -7.422 1.00 97.62 523 THR A C 1
ATOM 4114 O O . THR A 1 523 ? -6.929 2.762 -8.585 1.00 97.62 523 THR A O 1
ATOM 4117 N N . PHE A 1 524 ? -8.319 1.743 -7.176 1.00 97.94 524 PHE A N 1
ATOM 4118 C CA . PHE A 1 524 ? -9.201 1.247 -8.237 1.00 97.94 524 PHE A CA 1
ATOM 4119 C C . PHE A 1 524 ? -9.945 2.389 -8.953 1.00 97.94 524 PHE A C 1
ATOM 4121 O O . PHE A 1 524 ? -9.779 2.601 -10.161 1.00 97.94 524 PHE A O 1
ATOM 4128 N N . ASP A 1 525 ? -10.715 3.174 -8.206 1.00 94.81 525 ASP A N 1
ATOM 4129 C CA . ASP A 1 525 ? -11.571 4.254 -8.692 1.00 94.81 525 ASP A CA 1
ATOM 4130 C C . ASP A 1 525 ? 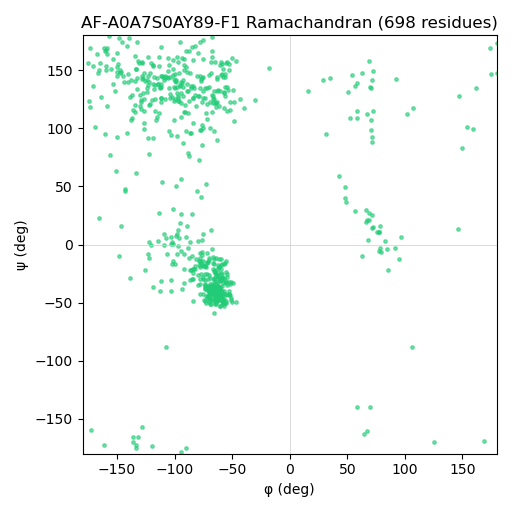-11.303 5.571 -7.949 1.00 94.81 525 ASP A C 1
ATOM 4132 O O . ASP A 1 525 ? -11.018 5.592 -6.755 1.00 94.81 525 ASP A O 1
ATOM 4136 N N . GLY A 1 526 ? -11.371 6.699 -8.660 1.00 90.56 526 GLY A N 1
ATOM 4137 C CA . GLY A 1 526 ? -11.070 8.001 -8.066 1.00 90.56 526 GLY A CA 1
ATOM 4138 C C . GLY A 1 526 ? -11.194 9.179 -9.031 1.00 90.56 526 GLY A C 1
ATOM 4139 O O . GLY A 1 526 ? -11.397 9.025 -10.239 1.00 90.56 526 GLY A O 1
ATOM 4140 N N . ALA A 1 527 ? -11.071 10.398 -8.501 1.00 88.62 527 ALA A N 1
ATOM 4141 C CA . ALA A 1 527 ? -11.245 11.627 -9.275 1.00 88.62 527 ALA A CA 1
ATOM 4142 C C . ALA A 1 527 ? -10.204 11.782 -10.401 1.00 88.62 527 ALA A C 1
ATOM 4144 O O . ALA A 1 527 ? -10.573 12.067 -11.544 1.00 88.62 527 ALA A O 1
ATOM 4145 N N . ARG A 1 528 ? -8.919 11.565 -10.095 1.00 92.19 528 ARG A N 1
ATOM 4146 C CA . ARG A 1 528 ? -7.772 11.851 -10.974 1.00 92.19 528 ARG A CA 1
ATOM 4147 C C . ARG A 1 528 ? -7.311 10.592 -11.717 1.00 92.19 528 ARG A C 1
ATOM 4149 O O . ARG A 1 528 ? -7.148 9.550 -11.094 1.00 92.19 528 ARG A O 1
ATOM 4156 N N . THR A 1 529 ? -7.036 10.691 -13.023 1.00 95.19 529 THR A N 1
ATOM 4157 C CA . THR A 1 529 ? -6.604 9.538 -13.844 1.00 95.19 529 THR A CA 1
ATOM 4158 C C . THR A 1 529 ? -5.345 8.866 -13.295 1.00 95.19 529 THR A C 1
ATOM 4160 O O . THR A 1 529 ? -5.341 7.656 -13.127 1.00 95.19 529 THR A O 1
ATOM 4163 N N . ALA A 1 530 ? -4.314 9.633 -12.931 1.00 95.31 530 ALA A N 1
ATOM 4164 C CA . ALA A 1 530 ? -3.052 9.102 -12.402 1.00 95.31 530 ALA A CA 1
ATOM 4165 C C . ALA A 1 530 ? -3.208 8.190 -11.161 1.00 95.31 530 ALA A C 1
ATOM 4167 O O . ALA A 1 530 ? -2.379 7.311 -10.941 1.00 95.31 530 ALA A O 1
ATOM 4168 N N . TRP A 1 531 ? -4.309 8.354 -10.422 1.00 96.25 531 TRP A N 1
ATOM 4169 C CA . TRP A 1 531 ? -4.636 7.680 -9.164 1.00 96.25 531 TRP A CA 1
ATOM 4170 C C . TRP A 1 531 ? -5.774 6.647 -9.279 1.00 96.25 531 TRP A C 1
ATOM 4172 O O . TRP A 1 531 ? -6.280 6.183 -8.264 1.00 96.25 531 TRP A O 1
ATOM 4182 N N . SER A 1 532 ? -6.246 6.312 -10.485 1.00 96.88 532 SER A N 1
ATOM 4183 C CA . SER A 1 532 ? -7.375 5.385 -10.663 1.00 96.88 532 SER A CA 1
ATOM 4184 C C . SER A 1 532 ? -7.117 4.385 -11.782 1.00 96.88 532 SER A C 1
ATOM 4186 O O . SER A 1 532 ? -7.098 4.759 -12.956 1.00 96.88 532 SER A O 1
ATOM 4188 N N . MET A 1 533 ? -7.028 3.100 -11.428 1.00 98.06 533 MET A N 1
ATOM 4189 C CA . MET A 1 533 ? -6.925 1.983 -12.373 1.00 98.06 533 MET A CA 1
ATOM 4190 C C . MET A 1 533 ? -8.006 2.057 -13.455 1.00 98.06 533 MET A C 1
ATOM 4192 O O . MET A 1 533 ? -7.704 1.993 -14.647 1.00 98.06 533 MET A O 1
ATOM 4196 N N . GLN A 1 534 ? -9.264 2.251 -13.051 1.00 96.81 534 GLN A N 1
ATOM 4197 C CA . GLN A 1 534 ? -10.402 2.328 -13.965 1.00 96.81 534 GLN A CA 1
ATOM 4198 C C . GLN A 1 534 ? -10.243 3.480 -14.975 1.00 96.81 534 GLN A C 1
ATOM 4200 O O . GLN A 1 534 ? -10.428 3.285 -16.179 1.00 96.81 534 GLN A O 1
ATOM 4205 N N . LYS A 1 535 ? -9.822 4.669 -14.519 1.00 96.31 535 LYS A N 1
ATOM 4206 C CA . LYS A 1 535 ? -9.590 5.819 -15.408 1.00 96.31 535 LYS A CA 1
ATOM 4207 C C . LYS A 1 535 ? -8.323 5.687 -16.248 1.00 96.31 535 LYS A C 1
ATOM 4209 O O . LYS A 1 535 ? -8.315 6.188 -17.366 1.00 96.31 535 LYS A O 1
ATOM 4214 N N . GLN A 1 536 ? -7.277 5.012 -15.783 1.00 97.62 536 GLN A N 1
ATOM 4215 C CA . GLN A 1 536 ? -6.088 4.716 -16.596 1.00 97.62 536 GLN A CA 1
ATOM 4216 C C . GLN A 1 536 ? -6.444 3.812 -17.782 1.00 97.62 536 GLN A C 1
ATOM 4218 O O . GLN A 1 536 ? -6.009 4.068 -18.906 1.00 97.62 536 GLN A O 1
ATOM 4223 N N . VAL A 1 537 ? -7.300 2.808 -17.566 1.00 97.06 537 VAL A N 1
ATOM 4224 C CA . VAL A 1 537 ? -7.845 1.984 -18.655 1.00 97.06 537 VAL A CA 1
ATOM 4225 C C . VAL A 1 537 ? -8.709 2.838 -19.589 1.00 97.06 537 VAL A C 1
ATOM 4227 O O . VAL A 1 537 ? -8.473 2.842 -20.793 1.00 97.06 537 VAL A O 1
ATOM 4230 N N . ALA A 1 538 ? -9.673 3.599 -19.059 1.00 96.50 538 ALA A N 1
ATOM 4231 C CA . ALA A 1 538 ? -10.634 4.345 -19.878 1.00 96.50 538 ALA A CA 1
ATOM 4232 C C . ALA A 1 538 ? -10.023 5.537 -20.646 1.00 96.50 538 ALA A C 1
ATOM 4234 O O . ALA A 1 538 ? -10.296 5.725 -21.830 1.00 96.50 538 ALA A O 1
ATOM 4235 N N . ASN A 1 539 ? -9.185 6.343 -19.989 1.00 96.25 539 ASN A N 1
ATOM 4236 C CA . ASN A 1 539 ? -8.675 7.608 -20.526 1.00 96.25 539 ASN A CA 1
ATOM 4237 C C . ASN A 1 539 ? -7.326 7.442 -21.234 1.00 96.25 539 ASN A C 1
ATOM 4239 O O . ASN A 1 539 ? -7.082 8.096 -22.254 1.00 96.25 539 ASN A O 1
ATOM 4243 N N . TRP A 1 540 ? -6.439 6.596 -20.702 1.00 95.81 540 TRP A N 1
ATOM 4244 C CA . TRP A 1 540 ? -5.095 6.375 -21.250 1.00 95.81 540 TRP A CA 1
ATOM 4245 C C . TRP A 1 540 ? -4.973 5.074 -22.051 1.00 95.81 540 TRP A C 1
ATOM 4247 O O . TRP A 1 540 ? -4.050 4.956 -22.849 1.00 95.81 540 TRP A O 1
ATOM 4257 N N . GLY A 1 541 ? -5.910 4.130 -21.918 1.00 95.19 541 GLY A N 1
ATOM 4258 C CA . GLY A 1 541 ? -5.879 2.856 -22.643 1.00 95.19 541 GLY A CA 1
ATOM 4259 C C . GLY A 1 541 ? -4.906 1.828 -22.058 1.00 95.19 541 GLY A C 1
ATOM 4260 O O . GLY A 1 541 ? -4.556 0.876 -22.755 1.00 95.19 541 GLY A O 1
ATOM 4261 N N . ILE A 1 542 ? -4.437 2.014 -20.816 1.00 95.06 542 ILE A N 1
ATOM 4262 C CA . ILE A 1 542 ? -3.448 1.120 -20.192 1.00 95.06 542 ILE A CA 1
ATOM 4263 C C . ILE A 1 542 ? -4.037 -0.286 -20.049 1.00 95.06 542 ILE A C 1
ATOM 4265 O O . ILE A 1 542 ? -5.064 -0.493 -19.403 1.00 95.06 542 ILE A O 1
ATOM 4269 N N . ASN A 1 543 ? -3.365 -1.279 -20.631 1.00 94.62 543 ASN A N 1
ATOM 4270 C CA . ASN A 1 543 ? -3.755 -2.679 -20.509 1.00 94.62 543 ASN A CA 1
ATOM 4271 C C . ASN A 1 543 ? -3.091 -3.301 -19.275 1.00 94.62 543 ASN A C 1
ATOM 4273 O O . ASN A 1 543 ? -2.111 -4.036 -19.395 1.00 94.62 543 ASN A O 1
ATOM 4277 N N . TRP A 1 544 ? -3.641 -3.028 -18.089 1.00 95.75 544 TRP A N 1
ATOM 4278 C CA . TRP A 1 544 ? -3.098 -3.528 -16.820 1.00 95.75 544 TRP A CA 1
ATOM 4279 C C . TRP A 1 544 ? -2.880 -5.047 -16.792 1.00 95.75 544 TRP A C 1
ATOM 4281 O O . TRP A 1 544 ? -1.884 -5.493 -16.239 1.00 95.75 544 TRP A O 1
ATOM 4291 N N . ARG A 1 545 ? -3.703 -5.843 -17.492 1.00 93.56 545 ARG A N 1
ATOM 4292 C CA . ARG A 1 545 ? -3.517 -7.304 -17.604 1.00 93.56 545 ARG A CA 1
ATOM 4293 C C . ARG A 1 545 ? -2.244 -7.678 -18.365 1.00 93.56 545 ARG A C 1
ATOM 4295 O O . ARG A 1 545 ? -1.702 -8.757 -18.139 1.00 93.56 545 ARG A O 1
ATOM 4302 N N . ARG A 1 546 ? -1.816 -6.855 -19.324 1.00 89.44 546 ARG A N 1
ATOM 4303 C CA . ARG A 1 546 ? -0.542 -7.028 -20.032 1.00 89.44 546 ARG A CA 1
ATOM 4304 C C . ARG A 1 546 ? 0.621 -6.555 -19.164 1.00 89.44 546 ARG A C 1
ATOM 4306 O O . ARG A 1 546 ? 1.618 -7.257 -19.120 1.00 89.44 546 ARG A O 1
ATOM 4313 N N . VAL A 1 547 ? 0.468 -5.421 -18.478 1.00 88.94 547 VAL A N 1
ATOM 4314 C CA . VAL A 1 547 ? 1.495 -4.842 -17.594 1.00 88.94 547 VAL A CA 1
ATOM 4315 C C . VAL A 1 547 ? 1.856 -5.802 -16.450 1.00 88.94 547 VAL A C 1
ATOM 4317 O O . VAL A 1 547 ? 3.028 -6.056 -16.215 1.00 88.94 547 VAL A O 1
ATOM 4320 N N . THR A 1 548 ? 0.859 -6.393 -15.782 1.00 88.62 548 THR A N 1
ATOM 4321 C CA . THR A 1 548 ? 1.051 -7.304 -14.633 1.00 88.62 548 THR A CA 1
ATOM 4322 C C . THR A 1 548 ? 1.389 -8.743 -15.018 1.00 88.62 548 THR A C 1
ATOM 4324 O O . THR A 1 548 ? 1.821 -9.539 -14.189 1.00 88.62 548 THR A O 1
ATOM 4327 N N . LYS A 1 549 ? 1.229 -9.123 -16.289 1.00 77.75 549 LYS A N 1
ATOM 4328 C CA . LYS A 1 549 ? 1.777 -10.389 -16.780 1.00 77.75 549 LYS A CA 1
ATOM 4329 C C . LYS A 1 549 ? 3.267 -10.196 -17.020 1.00 77.75 549 LYS A C 1
ATOM 4331 O O . LYS A 1 549 ? 3.644 -9.693 -18.075 1.00 77.75 549 LYS A O 1
ATOM 4336 N N . SER A 1 550 ? 4.078 -10.623 -16.051 1.00 53.28 550 SER A N 1
ATOM 4337 C CA . SER A 1 550 ? 5.538 -10.489 -16.072 1.00 53.28 550 SER A CA 1
ATOM 4338 C C . SER A 1 550 ? 6.117 -10.755 -17.464 1.00 53.28 550 SER A C 1
ATOM 4340 O O . SER A 1 550 ? 6.033 -11.877 -17.972 1.00 53.28 550 SER A O 1
ATOM 4342 N N . ARG A 1 551 ? 6.758 -9.741 -18.057 1.00 50.78 551 ARG A N 1
ATOM 4343 C CA . ARG A 1 551 ? 7.514 -9.874 -19.317 1.00 50.78 551 ARG A CA 1
ATOM 4344 C C . ARG A 1 551 ? 8.769 -10.736 -19.176 1.00 50.78 551 ARG A C 1
ATOM 4346 O O . ARG A 1 551 ? 9.452 -10.987 -20.161 1.00 50.78 551 ARG A O 1
ATOM 4353 N N . HIS A 1 552 ? 9.070 -11.186 -17.962 1.00 45.69 552 HIS A N 1
ATOM 4354 C CA . HIS A 1 552 ? 10.098 -12.171 -17.694 1.00 45.69 552 HIS A CA 1
ATOM 4355 C C . HIS A 1 552 ? 9.748 -13.511 -18.369 1.00 45.69 552 HIS A C 1
ATOM 4357 O O . HIS A 1 552 ? 9.188 -14.418 -17.748 1.00 45.69 552 HIS A O 1
ATOM 4363 N N . GLU A 1 553 ? 10.198 -13.681 -19.615 1.00 46.47 553 GLU A N 1
ATOM 4364 C CA . GLU A 1 553 ? 10.863 -14.937 -19.966 1.00 46.47 553 GLU A CA 1
ATOM 4365 C C . GLU A 1 553 ? 11.816 -15.268 -18.802 1.00 46.47 553 GLU A C 1
ATOM 4367 O O . GLU A 1 553 ? 12.578 -14.387 -18.380 1.00 46.47 553 GLU A O 1
ATOM 4372 N N . PRO A 1 554 ? 11.730 -16.463 -18.190 1.00 45.31 554 PRO A N 1
ATOM 4373 C CA . PRO A 1 554 ? 12.489 -16.763 -16.987 1.00 45.31 554 PRO A CA 1
ATOM 4374 C C . PRO A 1 554 ? 13.979 -16.782 -17.325 1.00 45.31 554 PRO A C 1
ATOM 4376 O O . PRO A 1 554 ? 14.495 -17.782 -17.824 1.00 45.31 554 PRO A O 1
ATOM 4379 N N . ALA A 1 555 ? 14.652 -15.663 -17.050 1.00 54.44 555 ALA A N 1
ATOM 4380 C CA . ALA A 1 555 ? 16.073 -15.507 -17.295 1.00 54.44 555 ALA A CA 1
ATOM 4381 C C . ALA A 1 555 ? 16.826 -16.612 -16.547 1.00 54.44 555 ALA A C 1
ATOM 4383 O O . ALA A 1 555 ? 16.757 -16.711 -15.316 1.00 54.44 555 ALA A O 1
ATOM 4384 N N . ALA A 1 556 ? 17.509 -17.468 -17.298 1.00 55.97 556 ALA A N 1
ATOM 4385 C CA . ALA A 1 556 ? 18.321 -18.529 -16.743 1.00 55.97 556 ALA A CA 1
ATOM 4386 C C . ALA A 1 556 ? 19.612 -17.895 -16.221 1.00 55.97 556 ALA A C 1
ATOM 4388 O O . ALA A 1 556 ? 20.491 -17.524 -16.999 1.00 55.97 556 ALA A O 1
ATOM 4389 N N . GLU A 1 557 ? 19.707 -17.731 -14.903 1.00 63.00 557 GLU A N 1
ATOM 4390 C CA . GLU A 1 557 ? 20.949 -17.307 -14.262 1.00 63.00 557 GLU A CA 1
ATOM 4391 C C . GLU A 1 557 ? 22.024 -18.381 -14.475 1.00 63.00 557 GLU A C 1
ATOM 4393 O O . GLU A 1 557 ? 21.839 -19.556 -14.141 1.00 63.00 557 GLU A O 1
ATOM 4398 N N . GLY A 1 558 ? 23.129 -17.971 -15.088 1.00 60.38 558 GLY A N 1
ATOM 4399 C CA . GLY A 1 558 ? 24.297 -18.797 -15.332 1.00 60.38 558 GLY A CA 1
ATOM 4400 C C . GLY A 1 558 ? 25.173 -18.969 -14.089 1.00 60.38 558 GLY A C 1
ATOM 4401 O O . GLY A 1 558 ? 24.940 -18.353 -13.047 1.00 60.38 558 GLY A O 1
ATOM 4402 N N . PRO A 1 559 ? 26.222 -19.807 -14.171 1.00 62.44 559 PRO A N 1
ATOM 4403 C CA . PRO A 1 559 ? 27.337 -19.679 -13.241 1.00 62.44 559 PRO A CA 1
ATOM 4404 C C . PRO A 1 559 ? 27.969 -18.279 -13.369 1.00 62.44 559 PRO A C 1
ATOM 4406 O O . PRO A 1 559 ? 27.852 -17.659 -14.431 1.00 62.44 559 PRO A O 1
ATOM 4409 N N . PRO A 1 560 ? 28.666 -17.795 -12.329 1.00 71.25 560 PRO A N 1
ATOM 4410 C CA . PRO A 1 560 ? 29.565 -16.664 -12.487 1.00 71.25 560 PRO A CA 1
ATOM 4411 C C . PRO A 1 560 ? 30.632 -16.973 -13.545 1.00 71.25 560 PRO A C 1
ATOM 4413 O O . PRO A 1 560 ? 31.072 -18.119 -13.687 1.00 71.25 560 PRO A O 1
ATOM 4416 N N . VAL A 1 561 ? 31.011 -15.953 -14.306 1.00 83.12 561 VAL A N 1
ATOM 4417 C CA . VAL A 1 561 ? 32.000 -16.029 -15.381 1.00 83.12 561 VAL A CA 1
ATOM 4418 C C . VAL A 1 561 ? 32.973 -14.868 -15.275 1.00 83.12 561 VAL A C 1
ATOM 4420 O O . VAL A 1 561 ? 32.603 -13.776 -14.839 1.00 83.12 561 VAL A O 1
ATOM 4423 N N . PHE A 1 562 ? 34.196 -15.086 -15.740 1.00 85.31 562 PHE A N 1
ATOM 4424 C CA . PHE A 1 562 ? 35.114 -13.998 -16.046 1.00 85.31 562 PHE A CA 1
ATOM 4425 C C . PHE A 1 562 ? 35.130 -13.781 -17.560 1.00 85.31 562 PHE A C 1
ATOM 4427 O O . PHE A 1 562 ? 34.959 -14.720 -18.344 1.00 85.31 562 PHE A O 1
ATOM 4434 N N . LEU A 1 563 ? 35.294 -12.524 -17.968 1.00 88.00 563 LEU A N 1
ATOM 4435 C CA . LEU A 1 563 ? 35.347 -12.123 -19.370 1.00 88.00 563 LEU A CA 1
ATOM 4436 C C . LEU A 1 563 ? 36.731 -11.551 -19.653 1.00 88.00 563 LEU A C 1
ATOM 4438 O O . LEU A 1 563 ? 37.054 -10.456 -19.196 1.00 88.00 563 LEU A O 1
ATOM 4442 N N . GLN A 1 564 ? 37.543 -12.307 -20.386 1.00 87.38 564 GLN A N 1
ATOM 4443 C CA . GLN A 1 564 ? 38.878 -11.886 -20.799 1.00 87.38 564 GLN A CA 1
ATOM 4444 C C . GLN A 1 564 ? 38.825 -11.284 -22.200 1.00 87.38 564 GLN A C 1
ATOM 4446 O O . GLN A 1 564 ? 38.198 -11.845 -23.102 1.00 87.38 564 GLN A O 1
ATOM 4451 N N . ALA A 1 565 ? 39.514 -10.171 -22.410 1.00 84.00 565 ALA A N 1
ATOM 4452 C CA . ALA A 1 565 ? 39.792 -9.662 -23.739 1.00 84.00 565 ALA A CA 1
ATOM 4453 C C . ALA A 1 565 ? 40.705 -10.660 -24.472 1.00 84.00 565 ALA A C 1
ATOM 4455 O O . ALA A 1 565 ? 41.808 -10.955 -24.006 1.00 84.00 565 ALA A O 1
ATOM 4456 N N . VAL A 1 566 ? 40.261 -11.183 -25.624 1.00 77.25 566 VAL A N 1
ATOM 4457 C CA . VAL A 1 566 ? 41.047 -12.153 -26.421 1.00 77.25 566 VAL A CA 1
ATOM 4458 C C . VAL A 1 566 ? 42.378 -11.550 -26.880 1.00 77.25 566 VAL A C 1
ATOM 4460 O O . VAL A 1 566 ? 43.376 -12.254 -27.026 1.00 77.25 566 VAL A O 1
ATOM 4463 N N . ARG A 1 567 ? 42.396 -10.232 -27.089 1.00 71.31 567 ARG A N 1
ATOM 4464 C CA . ARG A 1 567 ? 43.594 -9.428 -27.323 1.00 71.31 567 ARG A CA 1
ATOM 4465 C C . ARG A 1 567 ? 44.039 -8.788 -25.998 1.00 71.31 567 ARG A C 1
ATOM 4467 O O . ARG A 1 567 ? 43.220 -8.217 -25.283 1.00 71.31 567 ARG A O 1
ATOM 4474 N N . GLY A 1 568 ? 45.310 -8.957 -25.636 1.00 70.75 568 GLY A N 1
ATOM 4475 C CA . GLY A 1 568 ? 45.906 -8.433 -24.400 1.00 70.75 568 GLY A CA 1
ATOM 4476 C C . GLY A 1 568 ? 45.743 -9.304 -23.144 1.00 70.75 568 GLY A C 1
ATOM 4477 O O . GLY A 1 568 ? 46.553 -9.173 -22.231 1.00 70.75 568 GLY A O 1
ATOM 4478 N N . GLY A 1 569 ? 44.762 -10.214 -23.084 1.00 76.50 569 GLY A N 1
ATOM 4479 C CA . GLY A 1 569 ? 44.588 -11.127 -21.941 1.00 76.50 569 GLY A CA 1
ATOM 4480 C C . GLY A 1 569 ? 44.134 -10.440 -20.643 1.00 76.50 569 GLY A C 1
ATOM 4481 O O . GLY A 1 569 ? 44.334 -10.979 -19.556 1.00 76.50 569 GLY A O 1
ATOM 4482 N N . LEU A 1 570 ? 43.543 -9.251 -20.751 1.00 82.31 570 LEU A N 1
ATOM 4483 C CA . LEU A 1 570 ? 43.080 -8.429 -19.630 1.00 82.31 570 LEU A CA 1
ATOM 4484 C C . LEU A 1 570 ? 41.608 -8.724 -19.299 1.00 82.31 570 LEU A C 1
ATOM 4486 O O . LEU A 1 570 ? 40.834 -9.077 -20.189 1.00 82.31 570 LEU A O 1
ATOM 4490 N N . TRP A 1 571 ? 41.204 -8.569 -18.038 1.00 87.19 571 TRP A N 1
ATOM 4491 C CA . TRP A 1 571 ? 39.864 -8.958 -17.568 1.00 87.19 571 TRP A CA 1
ATOM 4492 C C . TRP A 1 571 ? 38.903 -7.772 -17.490 1.00 87.19 571 TRP A C 1
ATOM 4494 O O . TRP A 1 571 ? 39.305 -6.674 -17.118 1.00 87.19 571 TRP A O 1
ATOM 4504 N N . LEU A 1 572 ? 37.634 -7.992 -17.848 1.00 88.88 572 LEU A N 1
ATOM 4505 C CA . LEU A 1 572 ? 36.572 -6.987 -17.779 1.00 88.88 572 LEU A CA 1
ATOM 4506 C C . LEU A 1 572 ? 36.171 -6.718 -16.326 1.00 88.88 572 LEU A C 1
ATOM 4508 O O . LEU A 1 572 ? 35.525 -7.559 -15.700 1.00 88.88 572 LEU A O 1
ATOM 4512 N N . SER A 1 573 ? 36.443 -5.519 -15.824 1.00 86.94 573 SER A N 1
ATOM 4513 C CA . SER A 1 573 ? 36.147 -5.152 -14.436 1.00 86.94 573 SER A CA 1
ATOM 4514 C C . SER A 1 573 ? 35.147 -4.000 -14.357 1.00 86.94 573 SER A C 1
ATOM 4516 O O . SER A 1 573 ? 35.149 -3.071 -15.169 1.00 86.94 573 SER A O 1
ATOM 4518 N N . ALA A 1 574 ? 34.289 -4.060 -13.342 1.00 85.62 574 ALA A N 1
ATOM 4519 C CA . ALA A 1 574 ? 33.428 -2.964 -12.919 1.00 85.62 574 ALA A CA 1
ATOM 4520 C C . ALA A 1 574 ? 34.077 -2.260 -11.718 1.00 85.62 574 ALA A C 1
ATOM 4522 O O . ALA A 1 574 ? 34.611 -2.934 -10.842 1.00 85.62 574 ALA A O 1
ATOM 4523 N N . HIS A 1 575 ? 34.020 -0.928 -11.664 1.00 81.00 575 HIS A N 1
ATOM 4524 C CA . HIS A 1 575 ? 34.593 -0.126 -10.576 1.00 81.00 575 HIS A CA 1
ATOM 4525 C C . HIS A 1 575 ? 33.534 0.690 -9.822 1.00 81.00 575 HIS A C 1
ATOM 4527 O O . HIS A 1 575 ? 32.530 1.109 -10.393 1.00 81.00 575 HIS A O 1
ATOM 4533 N N . GLU A 1 576 ? 33.778 1.015 -8.552 1.00 70.81 576 GLU A N 1
ATOM 4534 C CA . GLU A 1 576 ? 32.838 1.788 -7.715 1.00 70.81 576 GLU A CA 1
ATOM 4535 C C . GLU A 1 576 ? 32.505 3.189 -8.263 1.00 70.81 576 GLU A C 1
ATOM 4537 O O . GLU A 1 576 ? 31.432 3.724 -7.994 1.00 70.81 576 GLU A O 1
ATOM 4542 N N . ASN A 1 577 ? 33.386 3.774 -9.080 1.00 79.25 577 ASN A N 1
ATOM 4543 C CA . ASN A 1 577 ? 33.161 5.056 -9.760 1.00 79.25 577 ASN A CA 1
ATOM 4544 C C . ASN A 1 577 ? 32.216 4.962 -10.984 1.00 79.25 577 ASN A C 1
ATOM 4546 O O . ASN A 1 577 ? 32.033 5.952 -11.689 1.00 79.25 577 ASN A O 1
ATOM 4550 N N . GLY A 1 578 ? 31.643 3.785 -11.260 1.00 77.62 578 GLY A N 1
ATOM 4551 C CA . GLY A 1 578 ? 30.723 3.530 -12.372 1.00 77.62 578 GLY A CA 1
ATOM 4552 C C . GLY A 1 578 ? 31.389 3.221 -13.719 1.00 77.62 578 GLY A C 1
ATOM 4553 O O . GLY A 1 578 ? 30.677 2.893 -14.674 1.00 77.62 578 GLY A O 1
ATOM 4554 N N . SER A 1 579 ? 32.724 3.281 -13.815 1.00 86.69 579 SER A N 1
ATOM 4555 C CA . SER A 1 579 ? 33.449 2.928 -15.041 1.00 86.69 579 SER A CA 1
ATOM 4556 C C . SER A 1 579 ? 33.508 1.413 -15.261 1.00 86.69 579 SER A C 1
ATOM 4558 O O . SER A 1 579 ? 33.332 0.610 -14.339 1.00 86.69 579 SER A O 1
ATOM 4560 N N . VAL A 1 580 ? 33.748 1.023 -16.512 1.00 89.50 580 VAL A N 1
ATOM 4561 C CA . VAL A 1 580 ? 34.021 -0.357 -16.925 1.00 89.50 580 VAL A CA 1
ATOM 4562 C C . VAL A 1 580 ? 35.296 -0.333 -17.760 1.00 89.50 580 VAL A C 1
ATOM 4564 O O . VAL A 1 580 ? 35.392 0.443 -18.711 1.00 89.50 580 VAL A O 1
ATOM 4567 N N . GLN A 1 581 ? 36.293 -1.126 -17.375 1.00 87.69 581 GLN A N 1
ATOM 4568 C CA . GLN A 1 581 ? 37.638 -1.111 -17.966 1.00 87.69 581 GLN A CA 1
ATOM 4569 C C . GLN A 1 581 ? 38.192 -2.535 -18.074 1.00 87.69 581 GLN A C 1
ATOM 4571 O O . GLN A 1 581 ? 37.586 -3.474 -17.555 1.00 87.69 581 GLN A O 1
ATOM 4576 N N . VAL A 1 582 ? 39.327 -2.696 -18.761 1.00 85.75 582 VAL A N 1
ATOM 4577 C CA . VAL A 1 582 ? 40.091 -3.950 -18.730 1.00 85.75 582 VAL A CA 1
ATOM 4578 C C . VAL A 1 582 ? 41.330 -3.799 -17.850 1.00 85.75 582 VAL A C 1
ATOM 4580 O O . VAL A 1 582 ? 42.120 -2.878 -18.045 1.00 85.75 582 VAL A O 1
ATOM 4583 N N . ASN A 1 583 ? 41.491 -4.691 -16.871 1.00 78.62 583 ASN A N 1
ATOM 4584 C CA . ASN A 1 583 ? 42.526 -4.592 -15.836 1.00 78.62 583 ASN A CA 1
ATOM 4585 C C . ASN A 1 583 ? 43.500 -5.787 -15.840 1.00 78.62 583 ASN A C 1
ATOM 4587 O O . ASN A 1 583 ? 43.508 -6.595 -16.767 1.00 78.62 583 ASN A O 1
ATOM 4591 N N . ALA A 1 584 ? 44.381 -5.820 -14.833 1.00 65.81 584 ALA A N 1
ATOM 4592 C CA . ALA A 1 584 ? 45.590 -6.642 -14.722 1.00 65.81 584 ALA A CA 1
ATOM 4593 C C . ALA A 1 584 ? 45.429 -8.137 -15.075 1.00 65.81 584 ALA A C 1
ATOM 4595 O O . ALA A 1 584 ? 44.351 -8.705 -15.005 1.00 65.81 584 ALA A O 1
ATOM 4596 N N . ALA A 1 585 ? 46.544 -8.789 -15.418 1.00 68.06 585 ALA A N 1
ATOM 4597 C CA . ALA A 1 585 ? 46.566 -10.100 -16.079 1.00 68.06 585 ALA A CA 1
ATOM 4598 C C . ALA A 1 585 ? 45.941 -11.288 -15.307 1.00 68.06 585 ALA A C 1
ATOM 4600 O O . ALA A 1 585 ? 45.590 -12.287 -15.937 1.00 68.06 585 ALA A O 1
ATOM 4601 N N . GLU A 1 586 ? 45.790 -11.215 -13.980 1.00 75.69 586 GLU A N 1
ATOM 4602 C CA . GLU A 1 586 ? 45.185 -12.283 -13.166 1.00 75.69 586 GLU A CA 1
ATOM 4603 C C . GLU A 1 586 ? 43.831 -11.836 -12.587 1.00 75.69 586 GLU A C 1
ATOM 4605 O O . GLU A 1 586 ? 43.787 -10.806 -11.908 1.00 75.69 586 GLU A O 1
ATOM 4610 N N . PRO A 1 587 ? 42.741 -12.604 -12.797 1.00 73.31 587 PRO A N 1
ATOM 4611 C CA . PRO A 1 587 ? 41.404 -12.185 -12.408 1.00 73.31 587 PRO A CA 1
ATOM 4612 C C . PRO A 1 587 ? 41.194 -12.310 -10.900 1.00 73.31 587 PRO A C 1
ATOM 4614 O O . PRO A 1 587 ? 41.431 -13.354 -10.285 1.00 73.31 587 PRO A O 1
ATOM 4617 N N . SER A 1 588 ? 40.665 -11.252 -10.303 1.00 68.19 588 SER A N 1
ATOM 4618 C CA . SER A 1 588 ? 40.221 -11.219 -8.914 1.00 68.19 588 SER A CA 1
ATOM 4619 C C . SER A 1 588 ? 38.702 -11.357 -8.798 1.00 68.19 588 SER A C 1
ATOM 4621 O O . SER A 1 588 ? 37.951 -11.039 -9.712 1.00 68.19 588 SER A O 1
ATOM 4623 N N . TRP A 1 589 ? 38.214 -11.771 -7.624 1.00 59.91 589 TRP A N 1
ATOM 4624 C CA . TRP A 1 589 ? 36.784 -12.033 -7.373 1.00 59.91 589 TRP A CA 1
ATOM 4625 C C . TRP A 1 589 ? 35.833 -10.849 -7.645 1.00 59.91 589 TRP A C 1
ATOM 4627 O O . TRP A 1 589 ? 34.631 -11.066 -7.746 1.00 59.91 589 TRP A O 1
ATOM 4637 N N . TRP A 1 590 ? 36.340 -9.615 -7.740 1.00 67.12 590 TRP A N 1
ATOM 4638 C CA . TRP A 1 590 ? 35.546 -8.416 -8.034 1.00 67.12 590 TRP A CA 1
ATOM 4639 C C . TRP A 1 590 ? 35.325 -8.168 -9.538 1.00 67.12 590 TRP A C 1
ATOM 4641 O O . TRP A 1 590 ? 34.488 -7.352 -9.919 1.00 67.12 590 TRP A O 1
ATOM 4651 N N . GLU A 1 591 ? 36.025 -8.925 -10.381 1.00 72.25 591 GLU A N 1
ATOM 4652 C CA . GLU A 1 591 ? 35.997 -8.883 -11.852 1.00 72.25 591 GLU A CA 1
ATOM 4653 C C . GLU A 1 591 ? 35.093 -9.997 -12.428 1.00 72.25 591 GLU A C 1
ATOM 4655 O O . GLU A 1 591 ? 35.033 -10.244 -13.631 1.00 72.25 591 GLU A O 1
ATOM 4660 N N . GLU A 1 592 ? 34.377 -10.689 -11.539 1.00 78.94 592 GLU A N 1
ATOM 4661 C CA . GLU A 1 592 ? 33.429 -11.757 -11.830 1.00 78.94 592 GLU A CA 1
ATOM 4662 C C . GLU A 1 592 ? 32.046 -11.176 -12.196 1.00 78.94 592 GLU A C 1
ATOM 4664 O O . GLU A 1 592 ? 31.511 -10.278 -11.533 1.00 78.94 592 GLU A O 1
ATOM 4669 N N . TRP A 1 593 ? 31.428 -11.732 -13.239 1.00 86.75 593 TRP A N 1
ATOM 4670 C CA . TRP A 1 593 ? 30.111 -11.338 -13.736 1.00 86.75 593 TRP A CA 1
ATOM 4671 C C . TRP A 1 593 ? 29.109 -12.490 -13.629 1.00 86.75 593 TRP A C 1
ATOM 4673 O O . TRP A 1 593 ? 29.368 -13.620 -14.034 1.00 86.75 593 TRP A O 1
ATOM 4683 N N . ILE A 1 594 ? 27.911 -12.195 -13.131 1.00 79.06 594 ILE A N 1
ATOM 4684 C CA . ILE A 1 594 ? 26.764 -13.102 -13.129 1.00 79.06 594 ILE A CA 1
ATOM 4685 C C . ILE A 1 594 ? 26.005 -12.895 -14.442 1.00 79.06 594 ILE A C 1
ATOM 4687 O O . ILE A 1 594 ? 25.429 -11.829 -14.678 1.00 79.06 594 ILE A O 1
ATOM 4691 N N . ALA A 1 595 ? 26.016 -13.913 -15.302 1.00 84.44 595 ALA A N 1
ATOM 4692 C CA . ALA A 1 595 ? 25.304 -13.900 -16.575 1.00 84.44 595 ALA A CA 1
ATOM 4693 C C . ALA A 1 595 ? 23.827 -14.290 -16.400 1.00 84.44 595 ALA A C 1
ATOM 4695 O O . ALA A 1 595 ? 23.507 -15.288 -15.759 1.00 84.44 595 ALA A O 1
ATOM 4696 N N . TYR A 1 596 ? 22.925 -13.539 -17.025 1.00 77.12 596 TYR A N 1
ATOM 4697 C CA . TYR A 1 596 ? 21.494 -13.830 -17.094 1.00 77.12 596 TYR A CA 1
ATOM 4698 C C . TYR A 1 596 ? 21.113 -14.089 -18.548 1.00 77.12 596 TYR A C 1
ATOM 4700 O O . TYR A 1 596 ? 21.127 -13.157 -19.348 1.00 77.12 596 TYR A O 1
ATOM 4708 N N . PHE A 1 597 ? 20.794 -15.336 -18.896 1.00 75.19 597 PHE A N 1
ATOM 4709 C CA . PHE A 1 597 ? 20.465 -15.736 -20.267 1.00 75.19 597 PHE A CA 1
ATOM 4710 C C . PHE A 1 597 ? 18.960 -15.692 -20.534 1.00 75.19 597 PHE A C 1
ATOM 4712 O O . PHE A 1 597 ? 18.167 -16.169 -19.721 1.00 75.19 597 PHE A O 1
ATOM 4719 N N . PHE A 1 598 ? 18.571 -15.211 -21.712 1.00 69.69 598 PHE A N 1
ATOM 4720 C CA . PHE A 1 598 ? 17.182 -15.179 -22.173 1.00 69.69 598 PHE A CA 1
ATOM 4721 C C . PHE A 1 598 ? 17.071 -15.932 -23.500 1.00 69.69 598 PHE A C 1
ATOM 4723 O O . PHE A 1 598 ? 17.931 -15.792 -24.373 1.00 69.69 598 PHE A O 1
ATOM 4730 N N . HIS A 1 599 ? 16.017 -16.733 -23.636 1.00 59.72 599 HIS A N 1
ATOM 4731 C CA . HIS A 1 599 ? 15.722 -17.494 -24.846 1.00 59.72 599 HIS A CA 1
ATOM 4732 C C . HIS A 1 599 ? 14.565 -16.797 -25.548 1.00 59.72 599 HIS A C 1
ATOM 4734 O O . HIS A 1 599 ? 13.421 -17.032 -25.166 1.00 59.72 599 HIS A O 1
ATOM 4740 N N . GLY A 1 600 ? 14.864 -15.959 -26.545 1.00 49.53 600 GLY A N 1
ATOM 4741 C CA . GLY A 1 600 ? 13.811 -15.257 -27.271 1.00 49.53 600 GLY A CA 1
ATOM 4742 C C . GLY A 1 600 ? 12.773 -16.234 -27.828 1.00 49.53 600 GLY A C 1
ATOM 4743 O O . GLY A 1 600 ? 13.123 -17.281 -28.376 1.00 49.53 600 GLY A O 1
ATOM 4744 N N . GLY A 1 601 ? 11.490 -15.902 -27.685 1.00 43.78 601 GLY A N 1
ATOM 4745 C CA . GLY A 1 601 ? 10.425 -16.603 -28.404 1.00 43.78 601 GLY A CA 1
ATOM 4746 C C . GLY A 1 601 ? 10.677 -16.659 -29.921 1.00 43.78 601 GLY A C 1
ATOM 4747 O O . GLY A 1 601 ? 11.388 -15.819 -30.469 1.00 43.78 601 GLY A O 1
ATOM 4748 N N . GLU A 1 602 ? 10.088 -17.652 -30.596 1.00 36.97 602 GLU A N 1
ATOM 4749 C CA . GLU A 1 602 ? 10.290 -17.921 -32.030 1.00 36.97 602 GLU A CA 1
ATOM 4750 C C . GLU A 1 602 ? 10.144 -16.662 -32.907 1.00 36.97 602 GLU A C 1
ATOM 4752 O O . GLU A 1 602 ? 9.036 -16.189 -33.182 1.00 36.97 602 GLU A O 1
ATOM 4757 N N . GLU A 1 603 ? 11.265 -16.143 -33.413 1.00 36.06 603 GLU A N 1
ATOM 4758 C CA . GLU A 1 603 ? 11.233 -15.186 -34.513 1.00 36.06 603 GLU A CA 1
ATOM 4759 C C . GLU A 1 603 ? 10.806 -15.913 -35.791 1.00 36.06 603 GLU A C 1
ATOM 4761 O O . GLU A 1 603 ? 11.301 -16.991 -36.117 1.00 36.06 603 GLU A O 1
ATOM 4766 N N . ARG A 1 604 ? 9.895 -15.306 -36.563 1.00 35.88 604 ARG A N 1
ATOM 4767 C CA . ARG A 1 604 ? 9.291 -15.942 -37.752 1.00 35.88 604 ARG A CA 1
ATOM 4768 C C . ARG A 1 604 ? 10.291 -16.356 -38.844 1.00 35.88 604 ARG A C 1
ATOM 4770 O O . ARG A 1 604 ? 9.891 -17.077 -39.755 1.00 35.88 604 ARG A O 1
ATOM 4777 N N . HIS A 1 605 ? 11.547 -15.907 -38.772 1.00 32.75 605 HIS A N 1
ATOM 4778 C CA . HIS A 1 605 ? 12.585 -16.146 -39.776 1.00 32.75 605 HIS A CA 1
ATOM 4779 C C . HIS A 1 605 ? 13.996 -16.352 -39.181 1.00 32.75 605 HIS A C 1
ATOM 4781 O O . HIS A 1 605 ? 14.961 -15.794 -39.697 1.00 32.75 605 HIS A O 1
ATOM 4787 N N . GLY A 1 606 ? 14.161 -17.172 -38.136 1.00 35.62 606 GLY A N 1
ATOM 4788 C CA . GLY A 1 606 ? 15.507 -17.573 -37.700 1.00 35.62 606 GLY A CA 1
ATOM 4789 C C . GLY A 1 606 ? 15.563 -18.393 -36.408 1.00 35.62 606 GLY A C 1
ATOM 4790 O O . GLY A 1 606 ? 14.559 -18.501 -35.704 1.00 35.62 606 GLY A O 1
ATOM 4791 N N . PRO A 1 607 ? 16.726 -18.986 -36.073 1.00 37.41 607 PRO A N 1
ATOM 4792 C CA . PRO A 1 607 ? 16.959 -19.517 -34.736 1.00 37.41 607 PRO A CA 1
ATOM 4793 C C . PRO A 1 607 ? 16.919 -18.369 -33.720 1.00 37.41 607 PRO A C 1
ATOM 4795 O O . PRO A 1 607 ? 17.570 -17.344 -33.915 1.00 37.41 607 PRO A O 1
ATOM 4798 N N . ALA A 1 608 ? 16.174 -18.558 -32.630 1.00 51.28 608 ALA A N 1
ATOM 4799 C CA . ALA A 1 608 ? 16.037 -17.570 -31.567 1.00 51.28 608 ALA A CA 1
ATOM 4800 C C . ALA A 1 608 ? 17.401 -17.086 -31.054 1.00 51.28 608 ALA A C 1
ATOM 4802 O O . ALA A 1 608 ? 18.224 -17.880 -30.585 1.00 51.28 608 ALA A O 1
ATOM 4803 N N . ALA A 1 609 ? 17.636 -15.776 -31.113 1.00 55.31 609 ALA A N 1
ATOM 4804 C CA . ALA A 1 609 ? 18.871 -15.206 -30.609 1.00 55.31 609 ALA A CA 1
ATOM 4805 C C . ALA A 1 609 ? 18.893 -15.247 -29.073 1.00 55.31 609 ALA A C 1
ATOM 4807 O O . ALA A 1 609 ? 18.034 -14.673 -28.400 1.00 55.31 609 ALA A O 1
ATOM 4808 N N . THR A 1 610 ? 19.900 -15.919 -28.512 1.00 70.50 610 THR A N 1
ATOM 4809 C CA . THR A 1 610 ? 20.149 -15.891 -27.066 1.00 70.50 610 THR A CA 1
ATOM 4810 C C . THR A 1 610 ? 20.574 -14.479 -26.676 1.00 70.50 610 THR A C 1
ATOM 4812 O O . THR A 1 610 ? 21.589 -13.984 -27.172 1.00 70.50 610 THR A O 1
ATOM 4815 N N . LYS A 1 611 ? 19.842 -13.841 -25.763 1.00 80.19 611 LYS A N 1
ATOM 4816 C CA . LYS A 1 611 ? 20.320 -12.619 -25.107 1.00 80.19 611 LYS A CA 1
ATOM 4817 C C . LYS A 1 611 ? 21.060 -12.968 -23.821 1.00 80.19 611 LYS A C 1
ATOM 4819 O O . LYS A 1 611 ? 20.767 -13.982 -23.183 1.00 80.19 611 LYS A O 1
ATOM 4824 N N . VAL A 1 612 ? 21.967 -12.096 -23.401 1.00 85.06 612 VAL A N 1
ATOM 4825 C CA . VAL A 1 612 ? 22.620 -12.137 -22.094 1.00 85.06 612 VAL A CA 1
ATOM 4826 C C . VAL A 1 612 ? 22.628 -10.745 -21.465 1.00 85.06 612 VAL A C 1
ATOM 4828 O O . VAL A 1 612 ? 22.855 -9.755 -22.150 1.00 85.06 612 VAL A O 1
ATOM 4831 N N . ALA A 1 613 ? 22.404 -10.665 -20.158 1.00 88.06 613 ALA A N 1
ATOM 4832 C CA . ALA A 1 613 ? 22.694 -9.478 -19.359 1.00 88.06 613 ALA A CA 1
ATOM 4833 C C . ALA A 1 613 ? 23.767 -9.834 -18.325 1.00 88.06 613 ALA A C 1
ATOM 4835 O O . ALA A 1 613 ? 23.719 -10.913 -17.730 1.00 88.06 613 ALA A O 1
ATOM 4836 N N . LEU A 1 614 ? 24.740 -8.948 -18.124 1.00 89.06 614 LEU A N 1
ATOM 4837 C CA . LEU A 1 614 ? 25.902 -9.195 -17.269 1.00 89.06 614 LEU A CA 1
ATOM 4838 C C . LEU A 1 614 ? 25.833 -8.302 -16.035 1.00 89.06 614 LEU A C 1
ATOM 4840 O O . LEU A 1 614 ? 25.711 -7.083 -16.154 1.00 89.06 614 LEU A O 1
ATOM 4844 N N . ARG A 1 615 ? 25.920 -8.908 -14.850 1.00 86.62 615 ARG A N 1
ATOM 4845 C CA . ARG A 1 615 ? 25.843 -8.209 -13.565 1.00 86.62 615 ARG A CA 1
ATOM 4846 C C . ARG A 1 615 ? 27.121 -8.406 -12.753 1.00 86.62 615 ARG A C 1
ATOM 4848 O O . ARG A 1 615 ? 27.467 -9.548 -12.475 1.00 86.62 615 ARG A O 1
ATOM 4855 N N . SER A 1 616 ? 27.792 -7.334 -12.338 1.00 82.06 616 SER A N 1
ATOM 4856 C CA . SER A 1 616 ? 28.986 -7.416 -11.482 1.00 82.06 616 SER A CA 1
ATOM 4857 C C . SER A 1 616 ? 28.656 -8.157 -10.183 1.00 82.06 616 SER A C 1
ATOM 4859 O O . SER A 1 616 ? 27.654 -7.840 -9.529 1.00 82.06 616 SER A O 1
ATOM 4861 N N . SER A 1 617 ? 29.478 -9.134 -9.791 1.00 68.31 617 SER A N 1
ATOM 4862 C CA . SER A 1 617 ? 29.280 -9.861 -8.532 1.00 68.31 617 SER A CA 1
ATOM 4863 C C . SER A 1 617 ? 29.661 -9.017 -7.308 1.00 68.31 617 SER A C 1
ATOM 4865 O O . SER A 1 617 ? 28.980 -9.103 -6.284 1.00 68.31 617 SER A O 1
ATOM 4867 N N . ALA A 1 618 ? 30.674 -8.149 -7.430 1.00 59.12 618 ALA A N 1
ATOM 4868 C CA . ALA A 1 618 ? 31.102 -7.229 -6.376 1.00 59.12 618 ALA A CA 1
ATOM 4869 C C . ALA A 1 618 ? 30.147 -6.045 -6.180 1.00 59.12 618 ALA A C 1
ATOM 4871 O O . ALA A 1 618 ? 29.765 -5.748 -5.050 1.00 59.12 618 ALA A O 1
ATOM 4872 N N . HIS A 1 619 ? 29.746 -5.377 -7.265 1.00 66.69 619 HIS A N 1
ATOM 4873 C CA . HIS A 1 619 ? 28.996 -4.117 -7.183 1.00 66.69 619 HIS A CA 1
ATOM 4874 C C . HIS A 1 619 ? 27.489 -4.290 -7.416 1.00 66.69 619 HIS A C 1
ATOM 4876 O O . HIS A 1 619 ? 26.696 -3.400 -7.112 1.00 66.69 619 HIS A O 1
ATOM 4882 N N . GLY A 1 620 ? 27.050 -5.441 -7.936 1.00 59.97 620 GLY A N 1
ATOM 4883 C CA . GLY A 1 620 ? 25.633 -5.750 -8.140 1.00 59.97 620 GLY A CA 1
ATOM 4884 C C . GLY A 1 620 ? 24.932 -4.917 -9.223 1.00 59.97 620 GLY A C 1
ATOM 4885 O O . GLY A 1 620 ? 23.718 -5.087 -9.400 1.00 59.97 620 GLY A O 1
ATOM 4886 N N . THR A 1 621 ? 25.687 -4.068 -9.916 1.00 79.69 621 THR A N 1
ATOM 4887 C CA . THR A 1 621 ? 25.364 -3.256 -11.093 1.00 79.69 621 THR A CA 1
ATOM 4888 C C . THR A 1 621 ? 25.416 -4.083 -12.377 1.00 79.69 621 THR A C 1
ATOM 4890 O O . THR A 1 621 ? 25.951 -5.191 -12.400 1.00 79.69 621 THR A O 1
ATOM 4893 N N . TRP A 1 622 ? 24.852 -3.548 -13.453 1.00 88.88 622 TRP A N 1
ATOM 4894 C CA . TRP A 1 622 ? 24.766 -4.184 -14.764 1.00 88.88 622 TRP A CA 1
ATOM 4895 C C . TRP A 1 622 ? 25.692 -3.510 -15.770 1.00 88.88 622 TRP A C 1
ATOM 4897 O O . TRP A 1 622 ? 25.826 -2.287 -15.750 1.00 88.88 622 TRP A O 1
ATOM 4907 N N . LEU A 1 623 ? 26.289 -4.295 -16.666 1.00 91.06 623 LEU A N 1
ATOM 4908 C CA . LEU A 1 623 ? 26.980 -3.771 -17.839 1.00 91.06 623 LEU A CA 1
ATOM 4909 C C . LEU A 1 623 ? 25.951 -3.112 -18.762 1.00 91.06 623 LEU A C 1
ATOM 4911 O O . LEU A 1 623 ? 24.967 -3.748 -19.132 1.00 91.06 623 LEU A O 1
ATOM 4915 N N . SER A 1 624 ? 26.179 -1.852 -19.118 1.00 88.56 624 SER A N 1
ATOM 4916 C CA . SER A 1 624 ? 25.244 -1.027 -19.883 1.00 88.56 624 SER A CA 1
ATOM 4917 C C . SER A 1 624 ? 25.972 -0.313 -21.018 1.00 88.56 624 SER A C 1
ATOM 4919 O O . SER A 1 624 ? 27.125 0.104 -20.864 1.00 88.56 624 SER A O 1
ATOM 4921 N N . VAL A 1 625 ? 25.297 -0.171 -22.158 1.00 86.69 625 VAL A N 1
ATOM 4922 C CA . VAL A 1 625 ? 25.766 0.617 -23.304 1.00 86.69 625 VAL A CA 1
ATOM 4923 C C . VAL A 1 625 ? 24.651 1.561 -23.715 1.00 86.69 625 VAL A C 1
ATOM 4925 O O . VAL A 1 625 ? 23.553 1.111 -24.033 1.00 86.69 625 VAL A O 1
ATOM 4928 N N . ASN A 1 626 ? 24.927 2.865 -23.719 1.00 80.25 626 ASN A N 1
ATOM 4929 C CA . ASN A 1 626 ? 23.932 3.854 -24.129 1.00 80.25 626 ASN A CA 1
ATOM 4930 C C . ASN A 1 626 ? 23.848 4.019 -25.659 1.00 80.25 626 ASN A C 1
ATOM 4932 O O . ASN A 1 626 ? 24.695 3.536 -26.411 1.00 80.25 626 ASN A O 1
ATOM 4936 N N . GLU A 1 627 ? 22.841 4.762 -26.117 1.00 72.81 627 GLU A N 1
ATOM 4937 C CA . GLU A 1 627 ? 22.608 5.080 -27.534 1.00 72.81 627 GLU A CA 1
ATOM 4938 C C . GLU A 1 627 ? 23.771 5.813 -28.236 1.00 72.81 627 GLU A C 1
ATOM 4940 O O . GLU A 1 627 ? 23.840 5.820 -29.463 1.00 72.81 627 GLU A O 1
ATOM 4945 N N . HIS A 1 628 ? 24.706 6.400 -27.482 1.00 77.62 628 HIS A N 1
ATOM 4946 C CA . HIS A 1 628 ? 25.922 7.038 -28.000 1.00 77.62 628 HIS A CA 1
ATOM 4947 C C . HIS A 1 628 ? 27.152 6.108 -27.967 1.00 77.62 628 HIS A C 1
ATOM 4949 O O . HIS A 1 628 ? 28.263 6.548 -28.254 1.00 77.62 628 HIS A O 1
ATOM 4955 N N . GLY A 1 629 ? 26.986 4.834 -27.593 1.00 77.44 629 GLY A N 1
ATOM 4956 C CA . GLY A 1 629 ? 28.070 3.851 -27.494 1.00 77.44 629 GLY A CA 1
ATOM 4957 C C . GLY A 1 629 ? 28.945 3.972 -26.239 1.00 77.44 629 GLY A C 1
ATOM 4958 O O . GLY A 1 629 ? 29.980 3.309 -26.149 1.00 77.44 629 GLY A O 1
ATOM 4959 N N . HIS A 1 630 ? 28.552 4.784 -25.254 1.00 85.25 630 HIS A N 1
ATOM 4960 C CA . HIS A 1 630 ? 29.270 4.885 -23.986 1.00 85.25 630 HIS A CA 1
ATOM 4961 C C . HIS A 1 630 ? 29.017 3.638 -23.130 1.00 85.25 630 HIS A C 1
ATOM 4963 O O . HIS A 1 630 ? 27.866 3.297 -22.851 1.00 85.25 630 HIS A O 1
ATOM 4969 N N . VAL A 1 631 ? 30.097 2.989 -22.690 1.00 90.00 631 VAL A N 1
ATOM 4970 C CA . VAL A 1 631 ? 30.059 1.802 -21.825 1.00 90.00 631 VAL A CA 1
ATOM 4971 C C . VAL A 1 631 ? 30.145 2.239 -20.366 1.00 90.00 631 VAL A C 1
ATOM 4973 O O . VAL A 1 631 ? 31.032 3.001 -19.983 1.00 90.00 631 VAL A O 1
ATOM 4976 N N . SER A 1 632 ? 29.219 1.773 -19.536 1.00 90.88 632 SER A N 1
ATOM 4977 C CA . SER A 1 632 ? 29.161 2.133 -18.115 1.00 90.88 632 SER A CA 1
ATOM 4978 C C . SER A 1 632 ? 28.409 1.087 -17.298 1.00 90.88 632 SER A C 1
ATOM 4980 O O . SER A 1 632 ? 27.906 0.095 -17.825 1.00 90.88 632 SER A O 1
ATOM 4982 N N . GLN A 1 633 ? 28.309 1.320 -15.993 1.00 87.25 633 GLN A N 1
ATOM 4983 C CA . GLN A 1 633 ? 27.446 0.544 -15.112 1.00 87.25 633 GLN A CA 1
ATOM 4984 C C . GLN A 1 633 ? 26.061 1.176 -14.947 1.00 87.25 633 GLN A C 1
ATOM 4986 O O . GLN A 1 633 ? 25.933 2.389 -14.793 1.00 87.25 633 GLN A O 1
ATOM 4991 N N . SER A 1 634 ? 25.030 0.334 -14.888 1.00 77.94 634 SER A N 1
ATOM 4992 C CA . SER A 1 634 ? 23.664 0.718 -14.523 1.00 77.94 634 SER A CA 1
ATOM 4993 C C . SER A 1 634 ? 23.234 0.057 -13.212 1.00 77.94 634 SER A C 1
ATOM 4995 O O . SER A 1 634 ? 23.573 -1.094 -12.930 1.00 77.94 634 SER A O 1
ATOM 4997 N N . SER A 1 635 ? 22.470 0.772 -12.383 1.00 69.12 635 SER A N 1
ATOM 4998 C CA . SER A 1 635 ? 21.927 0.236 -11.125 1.00 69.12 635 SER A CA 1
ATOM 4999 C C . SER A 1 635 ? 20.715 -0.684 -11.329 1.00 69.12 635 SER A C 1
ATOM 5001 O O . SER A 1 635 ? 20.378 -1.467 -10.438 1.00 69.12 635 SER A O 1
ATOM 5003 N N . ALA A 1 636 ? 20.080 -0.625 -12.502 1.00 54.78 636 ALA A N 1
ATOM 5004 C CA . ALA A 1 636 ? 18.895 -1.392 -12.873 1.00 54.78 636 ALA A CA 1
ATOM 5005 C C . ALA A 1 636 ? 19.119 -2.110 -14.212 1.00 54.78 636 ALA A C 1
ATOM 5007 O O . ALA A 1 636 ? 19.953 -1.689 -15.007 1.00 54.78 636 ALA A O 1
ATOM 5008 N N . ARG A 1 637 ? 18.372 -3.193 -14.459 1.00 67.94 637 ARG A N 1
ATOM 5009 C CA . ARG A 1 637 ? 18.381 -3.880 -15.756 1.00 67.94 637 ARG A CA 1
ATOM 5010 C C . ARG A 1 637 ? 17.198 -3.413 -16.589 1.00 67.94 637 ARG A C 1
ATOM 5012 O O . ARG A 1 637 ? 16.062 -3.479 -16.127 1.00 67.94 637 ARG A O 1
ATOM 5019 N N . SER A 1 638 ? 17.468 -3.036 -17.823 1.00 59.50 638 SER A N 1
ATOM 5020 C CA . SER A 1 638 ? 16.507 -2.749 -18.880 1.00 59.50 638 SER A CA 1
ATOM 5021 C C . SER A 1 638 ? 16.993 -3.390 -20.190 1.00 59.50 638 SER A C 1
ATOM 5023 O O . SER A 1 638 ? 17.967 -4.142 -20.191 1.00 59.50 638 SER A O 1
ATOM 5025 N N . ALA A 1 639 ? 16.359 -3.064 -21.319 1.00 56.91 639 ALA A N 1
ATOM 5026 C CA . ALA A 1 639 ? 16.855 -3.457 -22.641 1.00 56.91 639 ALA A CA 1
ATOM 5027 C C . ALA A 1 639 ? 18.274 -2.919 -22.952 1.00 56.91 639 ALA A C 1
ATOM 5029 O O . ALA A 1 639 ? 18.963 -3.484 -23.791 1.00 56.91 639 ALA A O 1
ATOM 5030 N N . TRP A 1 640 ? 18.726 -1.861 -22.269 1.00 67.00 640 TRP A N 1
ATOM 5031 C CA . TRP A 1 640 ? 20.043 -1.229 -22.452 1.00 67.00 640 TRP A CA 1
ATOM 5032 C C . TRP A 1 640 ? 21.188 -2.062 -21.839 1.00 67.00 640 TRP A C 1
ATOM 5034 O O . TRP A 1 640 ? 22.358 -1.895 -22.179 1.00 67.00 640 TRP A O 1
ATOM 5044 N N . GLU A 1 641 ? 20.834 -2.994 -20.951 1.00 82.69 641 GLU A N 1
ATOM 5045 C CA . GLU A 1 641 ? 21.717 -3.959 -20.293 1.00 82.69 641 GLU A CA 1
ATOM 5046 C C . GLU A 1 641 ? 21.596 -5.372 -20.912 1.00 82.69 641 GLU A C 1
ATOM 5048 O O . GLU A 1 641 ? 22.162 -6.336 -20.391 1.00 82.69 641 GLU A O 1
ATOM 5053 N N . GLU A 1 642 ? 20.836 -5.517 -22.006 1.00 79.75 642 GLU A N 1
ATOM 5054 C CA . GLU A 1 642 ? 20.686 -6.761 -22.764 1.00 79.75 642 GLU A CA 1
ATOM 5055 C C . GLU A 1 642 ? 21.585 -6.762 -24.009 1.00 79.75 642 GLU A C 1
ATOM 5057 O O . GLU A 1 642 ? 21.491 -5.896 -24.880 1.00 79.75 642 GLU A O 1
ATOM 5062 N N . PHE A 1 643 ? 22.413 -7.797 -24.128 1.00 83.44 643 PHE A N 1
ATOM 5063 C CA . PHE A 1 643 ? 23.297 -8.030 -25.264 1.00 83.44 643 PHE A CA 1
ATOM 5064 C C . PHE A 1 643 ? 22.845 -9.259 -26.051 1.00 83.44 643 PHE A C 1
ATOM 5066 O O . PHE A 1 643 ? 22.536 -10.300 -25.471 1.00 83.44 643 PHE A O 1
ATOM 5073 N N . LEU A 1 644 ? 22.864 -9.178 -27.378 1.00 77.75 644 LEU A N 1
ATOM 5074 C CA . LEU A 1 644 ? 22.815 -10.343 -28.251 1.00 77.75 644 LEU A CA 1
ATOM 5075 C C . LEU A 1 644 ? 24.113 -11.146 -28.071 1.00 77.75 644 LEU A C 1
ATOM 5077 O O . LEU A 1 644 ? 25.206 -10.597 -28.237 1.00 77.75 644 LEU A O 1
ATOM 5081 N N . LEU A 1 645 ? 24.000 -12.435 -27.744 1.00 75.81 645 LEU A N 1
ATOM 5082 C CA . LEU A 1 645 ? 25.149 -13.317 -27.558 1.00 75.81 645 LEU A CA 1
ATOM 5083 C C . LEU A 1 645 ? 25.531 -13.991 -28.882 1.00 75.81 645 LEU A C 1
ATOM 5085 O O . LEU A 1 645 ? 24.968 -15.021 -29.260 1.00 75.81 645 LEU A O 1
ATOM 5089 N N . LEU A 1 646 ? 26.528 -13.438 -29.569 1.00 71.44 646 LEU A N 1
ATOM 5090 C CA . LEU A 1 646 ? 27.094 -14.025 -30.782 1.00 71.44 646 LEU A CA 1
ATOM 5091 C C . LEU A 1 646 ? 28.199 -15.023 -30.398 1.00 71.44 646 LEU A C 1
ATOM 5093 O O . LEU A 1 646 ? 29.342 -14.637 -30.162 1.00 71.44 646 LEU A O 1
ATOM 5097 N N . ARG A 1 647 ? 27.867 -16.319 -30.312 1.00 69.56 647 ARG A N 1
ATOM 5098 C CA . ARG A 1 647 ? 28.862 -17.394 -30.117 1.00 69.56 647 ARG A CA 1
ATOM 5099 C C . ARG A 1 647 ? 29.554 -17.703 -31.445 1.00 69.56 647 ARG A C 1
ATOM 5101 O O . ARG A 1 647 ? 28.876 -18.012 -32.420 1.00 69.56 647 ARG A O 1
ATOM 5108 N N . LEU A 1 648 ? 30.888 -17.687 -31.453 1.00 61.53 648 LEU A N 1
ATOM 5109 C CA . LEU A 1 648 ? 31.679 -17.801 -32.686 1.00 61.53 648 LEU A CA 1
ATOM 5110 C C . LEU A 1 648 ? 32.484 -19.105 -32.791 1.00 61.53 648 LEU A C 1
ATOM 5112 O O . LEU A 1 648 ? 32.509 -19.707 -33.860 1.00 61.53 648 LEU A O 1
ATOM 5116 N N . SER A 1 649 ? 33.086 -19.590 -31.699 1.00 64.44 649 SER A N 1
ATOM 5117 C CA . SER A 1 649 ? 33.732 -20.915 -31.653 1.00 64.44 649 SER A CA 1
ATOM 5118 C C . SER A 1 649 ? 33.885 -21.418 -30.208 1.00 64.44 649 SER A C 1
ATOM 5120 O O . SER A 1 649 ? 34.054 -20.593 -29.303 1.00 64.44 649 SER A O 1
ATOM 5122 N N . PRO A 1 650 ? 33.871 -22.743 -29.956 1.00 59.50 650 PRO A N 1
ATOM 5123 C CA . PRO A 1 650 ? 34.553 -23.306 -28.790 1.00 59.50 650 PRO A CA 1
ATOM 5124 C C . PRO A 1 650 ? 36.071 -23.063 -28.890 1.00 59.50 650 PRO A C 1
ATOM 5126 O O . PRO A 1 650 ? 36.628 -23.078 -29.993 1.00 59.50 650 PRO A O 1
ATOM 5129 N N . GLY A 1 651 ? 36.719 -22.822 -27.751 1.00 59.72 651 GLY A N 1
ATOM 5130 C CA . GLY A 1 651 ? 38.173 -22.715 -27.613 1.00 59.72 651 GLY A CA 1
ATOM 5131 C C . GLY A 1 651 ? 38.842 -24.037 -27.206 1.00 59.72 651 GLY A C 1
ATOM 5132 O O . GLY A 1 651 ? 38.158 -25.058 -27.082 1.00 59.72 651 GLY A O 1
ATOM 5133 N N . PRO A 1 652 ? 40.176 -24.046 -27.016 1.00 54.50 652 PRO A N 1
ATOM 5134 C CA . PRO A 1 652 ? 40.939 -25.275 -26.779 1.00 54.50 652 PRO A CA 1
ATOM 5135 C C . PRO A 1 652 ? 40.692 -25.947 -25.414 1.00 54.50 652 PRO A C 1
ATOM 5137 O O . PRO A 1 652 ? 40.861 -27.161 -25.316 1.00 54.50 652 PRO A O 1
ATOM 5140 N N . GLU A 1 653 ? 40.283 -25.197 -24.381 1.00 57.31 653 GLU A N 1
ATOM 5141 C CA . GLU A 1 653 ? 40.229 -25.667 -22.980 1.00 57.31 653 GLU A CA 1
ATOM 5142 C C . GLU A 1 653 ? 38.899 -25.301 -22.267 1.00 57.31 653 GLU A C 1
ATOM 5144 O O . GLU A 1 653 ? 38.870 -24.556 -21.298 1.00 57.31 653 GLU A O 1
ATOM 5149 N N . GLU A 1 654 ? 37.757 -25.794 -22.770 1.00 59.56 654 GLU A N 1
ATOM 5150 C CA . GLU A 1 654 ? 36.369 -25.437 -22.349 1.00 59.56 654 GLU A CA 1
ATOM 5151 C C . GLU A 1 654 ? 35.935 -23.966 -22.551 1.00 59.56 654 GLU A C 1
ATOM 5153 O O . GLU A 1 654 ? 34.743 -23.655 -22.446 1.00 59.56 654 GLU A O 1
ATOM 5158 N N . GLU A 1 655 ? 36.860 -23.077 -22.898 1.00 67.44 655 GLU A N 1
ATOM 5159 C CA . GLU A 1 655 ? 36.621 -21.661 -23.190 1.00 67.44 655 GLU A CA 1
ATOM 5160 C C . GLU A 1 655 ? 35.612 -21.449 -24.332 1.00 67.44 655 GLU A C 1
ATOM 5162 O O . GLU A 1 655 ? 35.496 -22.253 -25.265 1.00 67.44 655 GLU A O 1
ATOM 5167 N N . GLN A 1 656 ? 34.886 -20.328 -24.298 1.00 75.94 656 GLN A N 1
ATOM 5168 C CA . GLN A 1 656 ? 34.010 -19.920 -25.402 1.00 75.94 656 GLN A CA 1
ATOM 5169 C C . GLN A 1 656 ? 34.302 -18.496 -25.850 1.00 75.94 656 GLN A C 1
ATOM 5171 O O . GLN A 1 656 ? 34.311 -17.579 -25.031 1.00 75.94 656 GLN A O 1
ATOM 5176 N N . TYR A 1 657 ? 34.460 -18.312 -27.161 1.00 80.25 657 TYR A N 1
ATOM 5177 C CA . TYR A 1 657 ? 34.585 -16.990 -27.764 1.00 80.25 657 TYR A CA 1
ATOM 5178 C C . TYR A 1 657 ? 33.208 -16.426 -28.098 1.00 80.25 657 TYR A C 1
ATOM 5180 O O . TYR A 1 657 ? 32.422 -17.036 -28.839 1.00 80.25 657 TYR A O 1
ATOM 5188 N N . VAL A 1 658 ? 32.932 -15.248 -27.545 1.00 82.50 658 VAL A N 1
ATOM 5189 C CA . VAL A 1 658 ? 31.668 -14.532 -27.699 1.00 82.50 658 VAL A CA 1
ATOM 5190 C C . VAL A 1 658 ? 31.920 -13.098 -28.153 1.00 82.50 658 VAL A C 1
ATOM 5192 O O . VAL A 1 658 ? 32.883 -12.460 -27.729 1.00 82.50 658 VAL A O 1
ATOM 5195 N N . ALA A 1 659 ? 31.026 -12.579 -28.986 1.00 81.19 659 ALA A N 1
ATOM 5196 C CA . ALA A 1 659 ? 30.852 -11.147 -29.179 1.00 81.19 659 ALA A CA 1
ATOM 5197 C C . ALA A 1 659 ? 29.514 -10.723 -28.555 1.00 81.19 659 ALA A C 1
ATOM 5199 O O . ALA A 1 659 ? 28.521 -11.455 -28.612 1.00 81.19 659 ALA A O 1
ATOM 5200 N N . LEU A 1 660 ? 29.508 -9.546 -27.931 1.00 84.88 660 LEU A N 1
ATOM 5201 C CA . LEU A 1 660 ? 28.356 -8.980 -27.236 1.00 84.88 660 LEU A CA 1
ATOM 5202 C C . LEU A 1 660 ? 27.898 -7.737 -27.995 1.00 84.88 660 LEU A C 1
ATOM 5204 O O . LEU A 1 660 ? 28.626 -6.744 -28.053 1.00 84.88 660 LEU A O 1
ATOM 5208 N N . MET A 1 661 ? 26.705 -7.800 -28.586 1.00 79.69 661 MET A N 1
ATOM 5209 C CA . MET A 1 661 ? 26.119 -6.690 -29.341 1.00 79.69 661 MET A CA 1
ATOM 5210 C C . MET A 1 661 ? 24.951 -6.086 -28.563 1.00 79.69 661 MET A C 1
ATOM 5212 O O . MET A 1 661 ? 24.033 -6.808 -28.187 1.00 79.69 661 MET A O 1
ATOM 5216 N N . SER A 1 662 ? 24.972 -4.780 -28.315 1.00 76.94 662 SER A N 1
ATOM 5217 C CA . SER A 1 662 ? 23.881 -4.066 -27.644 1.00 76.94 662 SER A CA 1
ATOM 5218 C C . SER A 1 662 ? 22.609 -4.027 -28.502 1.00 76.94 662 SER A C 1
ATOM 5220 O O . SER A 1 662 ? 22.644 -4.236 -29.719 1.00 76.94 662 SER A O 1
ATOM 5222 N N . VAL A 1 663 ? 21.480 -3.657 -27.891 1.00 67.25 663 VAL A N 1
ATOM 5223 C CA . VAL A 1 663 ? 20.225 -3.371 -28.615 1.00 67.25 663 VAL A CA 1
ATOM 5224 C C . VAL A 1 663 ? 20.336 -2.235 -29.643 1.00 67.25 663 VAL A C 1
ATOM 5226 O O . VAL A 1 663 ? 19.503 -2.151 -30.541 1.00 67.25 663 VAL A O 1
ATOM 5229 N N . HIS A 1 664 ? 21.373 -1.394 -29.559 1.00 62.50 664 HIS A N 1
ATOM 5230 C CA . HIS A 1 664 ? 21.656 -0.323 -30.520 1.00 62.50 664 HIS A CA 1
ATOM 5231 C C . HIS A 1 664 ? 22.492 -0.797 -31.728 1.00 62.50 664 HIS A C 1
ATOM 5233 O O . HIS A 1 664 ? 22.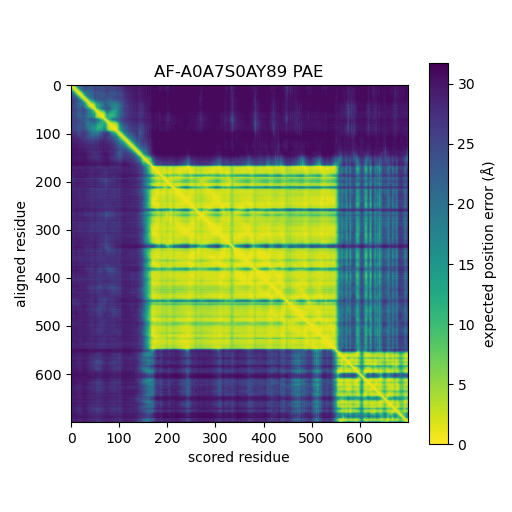861 0.012 -32.577 1.00 62.50 664 HIS A O 1
ATOM 5239 N N . GLY A 1 665 ? 22.824 -2.093 -31.812 1.00 62.28 665 GLY A N 1
ATOM 5240 C CA . GLY A 1 665 ? 23.666 -2.655 -32.875 1.00 62.28 665 GLY A CA 1
ATOM 5241 C C . GLY A 1 665 ? 25.162 -2.354 -32.718 1.00 62.28 665 GLY A C 1
ATOM 5242 O O . GLY A 1 665 ? 25.935 -2.591 -33.642 1.00 62.28 665 GLY A O 1
ATOM 5243 N N . THR A 1 666 ? 25.589 -1.835 -31.563 1.00 72.75 666 THR A N 1
ATOM 5244 C CA . THR A 1 666 ? 27.008 -1.603 -31.256 1.00 72.75 666 THR A CA 1
ATOM 5245 C C . THR A 1 666 ? 27.625 -2.836 -30.597 1.00 72.75 666 THR A C 1
ATOM 5247 O O . THR A 1 666 ? 26.998 -3.461 -29.743 1.00 72.75 666 THR A O 1
ATOM 5250 N N . VAL A 1 667 ? 28.851 -3.206 -30.974 1.00 77.88 667 VAL A N 1
ATOM 5251 C CA . VAL A 1 667 ? 29.574 -4.356 -30.396 1.00 77.88 667 VAL A CA 1
ATOM 5252 C C . VAL A 1 667 ? 30.594 -3.883 -29.367 1.00 77.88 667 VAL A C 1
ATOM 5254 O O . VAL A 1 667 ? 31.327 -2.924 -29.611 1.00 77.88 667 VAL A O 1
ATOM 5257 N N . LEU A 1 668 ? 30.651 -4.571 -28.223 1.00 85.44 668 LEU A N 1
ATOM 5258 C CA . LEU A 1 668 ? 31.656 -4.338 -27.187 1.00 85.44 668 LEU A CA 1
ATOM 5259 C C . LEU A 1 668 ? 33.047 -4.787 -27.652 1.00 85.44 668 LEU A C 1
ATOM 5261 O O . LEU A 1 668 ? 33.266 -5.959 -27.955 1.00 85.44 668 LEU A O 1
ATOM 5265 N N . SER A 1 669 ? 33.990 -3.852 -27.643 1.00 82.00 669 SER A N 1
ATOM 5266 C CA . SER A 1 669 ? 35.366 -4.004 -28.111 1.00 82.00 669 SER A CA 1
ATOM 5267 C C . SER A 1 669 ? 36.351 -3.412 -27.098 1.00 82.00 669 SER A C 1
ATOM 5269 O O . SER A 1 669 ? 35.971 -2.609 -26.240 1.00 82.00 669 SER A O 1
ATOM 5271 N N . VAL A 1 670 ? 37.623 -3.792 -27.202 1.00 77.50 670 VAL A N 1
ATOM 5272 C CA . VAL A 1 670 ? 38.703 -3.307 -26.330 1.00 77.50 670 VAL A CA 1
ATOM 5273 C C . VAL A 1 670 ? 39.690 -2.453 -27.120 1.00 77.50 670 VAL A C 1
ATOM 5275 O O . VAL A 1 670 ? 40.137 -2.836 -28.202 1.00 77.50 670 VAL A O 1
ATOM 5278 N N . LEU A 1 671 ? 40.071 -1.307 -26.553 1.00 74.50 671 LEU A N 1
ATOM 5279 C CA . LEU A 1 671 ? 41.201 -0.500 -27.015 1.00 74.50 671 LEU A CA 1
ATOM 5280 C C . LEU A 1 671 ? 42.425 -0.823 -26.151 1.00 74.50 671 LEU A C 1
ATOM 5282 O O . LEU A 1 671 ? 42.603 -0.238 -25.081 1.00 74.50 671 LEU A O 1
ATOM 5286 N N . GLU A 1 672 ? 43.251 -1.769 -26.616 1.00 62.25 672 GLU A N 1
ATOM 5287 C CA . GLU A 1 672 ? 44.424 -2.280 -25.883 1.00 62.25 672 GLU A CA 1
ATOM 5288 C C . GLU A 1 672 ? 45.347 -1.166 -25.376 1.00 62.25 672 GLU A C 1
ATOM 5290 O O . GLU A 1 672 ? 45.688 -1.152 -24.197 1.00 62.25 672 GLU A O 1
ATOM 5295 N N . ASP A 1 673 ? 45.686 -0.202 -26.239 1.00 66.19 673 ASP A N 1
ATOM 5296 C CA . ASP A 1 673 ? 46.635 0.881 -25.936 1.00 66.19 673 ASP A CA 1
ATOM 5297 C C . ASP A 1 673 ? 46.156 1.832 -24.818 1.00 66.19 673 ASP A C 1
ATOM 5299 O O . ASP A 1 673 ? 46.928 2.661 -24.338 1.00 66.19 673 ASP A O 1
ATOM 5303 N N . LEU A 1 674 ? 44.881 1.739 -24.416 1.00 69.25 674 LEU A N 1
ATOM 5304 C CA . LEU A 1 674 ? 44.243 2.613 -23.427 1.00 69.25 674 LEU A CA 1
ATOM 5305 C C . LEU A 1 674 ? 43.658 1.862 -22.218 1.00 69.25 674 LEU A C 1
ATOM 5307 O O . LEU A 1 674 ? 43.258 2.511 -21.255 1.00 69.25 674 LEU A O 1
ATOM 5311 N N . GLY A 1 675 ? 43.561 0.527 -22.255 1.00 74.31 675 GLY A N 1
ATOM 5312 C CA . GLY A 1 675 ? 42.889 -0.264 -21.211 1.00 74.31 675 GLY A CA 1
ATOM 5313 C C . GLY A 1 675 ? 41.368 -0.037 -21.120 1.00 74.31 675 GLY A C 1
ATOM 5314 O O . GLY A 1 675 ? 40.746 -0.319 -20.094 1.00 74.31 675 GLY A O 1
ATOM 5315 N N . LEU A 1 676 ? 40.750 0.500 -22.179 1.00 79.00 676 LEU A N 1
ATOM 5316 C CA . LEU A 1 676 ? 39.347 0.927 -22.178 1.00 79.00 676 LEU A CA 1
ATOM 5317 C C . LEU A 1 676 ? 38.438 -0.018 -22.966 1.00 79.00 676 LEU A C 1
ATOM 5319 O O . LEU A 1 676 ? 38.795 -0.517 -24.035 1.00 79.00 676 LEU A O 1
ATOM 5323 N N . VAL A 1 677 ? 37.220 -0.187 -22.451 1.00 85.50 677 VAL A N 1
ATOM 5324 C CA . VAL A 1 677 ? 36.117 -0.875 -23.130 1.00 85.50 677 VAL A CA 1
ATOM 5325 C C . VAL A 1 677 ? 35.274 0.164 -23.855 1.00 85.50 677 VAL A C 1
ATOM 5327 O O . VAL A 1 677 ? 34.883 1.173 -23.270 1.00 85.50 677 VAL A O 1
ATOM 5330 N N . VAL A 1 678 ? 34.987 -0.081 -25.129 1.00 83.38 678 VAL A N 1
ATOM 5331 C CA . VAL A 1 678 ? 34.211 0.821 -25.990 1.00 83.38 678 VAL A CA 1
ATOM 5332 C C . VAL A 1 678 ? 33.157 0.037 -26.759 1.00 83.38 678 VAL A C 1
ATOM 5334 O O . VAL A 1 678 ? 33.362 -1.133 -27.081 1.00 83.38 678 VAL A O 1
ATOM 5337 N N . ALA A 1 679 ? 32.034 0.670 -27.094 1.00 83.06 679 ALA A N 1
ATOM 5338 C CA . ALA A 1 679 ? 31.092 0.099 -28.046 1.00 83.06 679 ALA A CA 1
ATOM 5339 C C . ALA A 1 679 ? 31.348 0.698 -29.437 1.00 83.06 679 ALA A C 1
ATOM 5341 O O . ALA A 1 679 ? 31.366 1.917 -29.600 1.00 83.06 679 ALA A O 1
ATOM 5342 N N . ILE A 1 680 ? 31.553 -0.155 -30.440 1.00 76.19 680 ILE A N 1
ATOM 5343 C CA . ILE A 1 680 ? 31.820 0.258 -31.824 1.00 76.19 680 ILE A CA 1
ATOM 5344 C C . ILE A 1 680 ? 30.561 0.031 -32.662 1.00 76.19 680 ILE A C 1
ATOM 5346 O O . ILE A 1 680 ? 29.918 -1.014 -32.562 1.00 76.19 680 ILE A O 1
ATOM 5350 N N . GLN A 1 681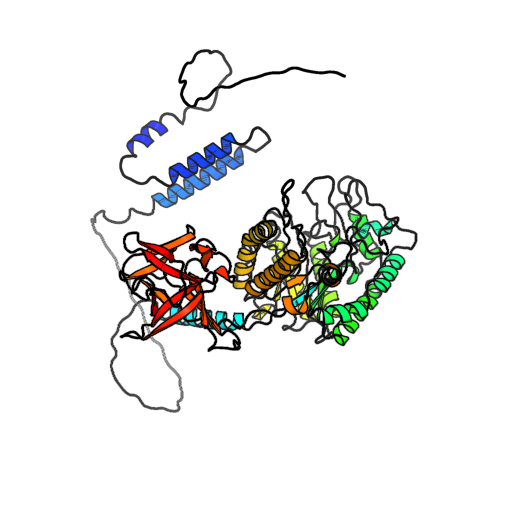 ? 30.196 1.018 -33.479 1.00 6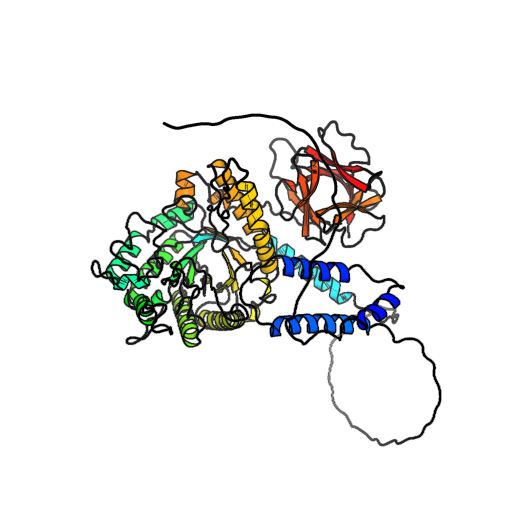7.06 681 GLN A N 1
ATOM 5351 C CA . GLN A 1 681 ? 29.015 0.972 -34.341 1.00 67.06 681 GLN A CA 1
ATOM 5352 C C . GLN A 1 681 ? 29.346 0.348 -35.705 1.00 67.06 681 GLN A C 1
ATOM 5354 O O . GLN A 1 681 ? 30.316 0.738 -36.351 1.00 67.06 681 GLN A O 1
ATOM 5359 N N . GLY A 1 682 ? 28.521 -0.599 -36.157 1.00 57.16 682 GLY A N 1
ATOM 5360 C CA . GLY A 1 682 ? 28.651 -1.249 -37.463 1.00 57.16 682 GLY A CA 1
ATOM 5361 C C . GLY A 1 682 ? 27.465 -2.169 -37.760 1.00 57.16 682 GLY A C 1
ATOM 5362 O O . GLY A 1 682 ? 26.660 -2.455 -36.876 1.00 57.16 682 GLY A O 1
ATOM 5363 N N . HIS A 1 683 ? 27.345 -2.657 -38.996 1.00 50.06 683 HIS A N 1
ATOM 5364 C CA . HIS A 1 683 ? 26.383 -3.713 -39.324 1.00 50.06 683 HIS A CA 1
ATOM 5365 C C . HIS A 1 683 ? 26.989 -5.090 -39.045 1.00 50.06 683 HIS A C 1
ATOM 5367 O O . HIS A 1 683 ? 28.116 -5.364 -39.443 1.00 50.06 683 HIS A O 1
ATOM 5373 N N . ALA A 1 684 ? 26.223 -5.982 -38.406 1.00 45.81 684 ALA A N 1
ATOM 5374 C CA . ALA A 1 684 ? 26.687 -7.304 -37.968 1.00 45.81 684 ALA A CA 1
ATOM 5375 C C . ALA A 1 684 ? 27.306 -8.183 -39.081 1.00 45.81 684 ALA A C 1
ATOM 5377 O O . ALA A 1 684 ? 28.121 -9.048 -38.779 1.00 45.81 684 ALA A O 1
ATOM 5378 N N . ALA A 1 685 ? 26.936 -7.960 -40.349 1.00 47.38 685 ALA A N 1
ATOM 5379 C CA . ALA A 1 685 ? 27.471 -8.683 -41.507 1.00 47.38 685 ALA A CA 1
ATOM 5380 C C . ALA A 1 685 ? 28.803 -8.120 -42.046 1.00 47.38 685 ALA A C 1
ATOM 5382 O O . ALA A 1 685 ? 29.567 -8.867 -42.651 1.00 47.38 685 ALA A O 1
ATOM 5383 N N . ASP A 1 686 ? 29.089 -6.837 -41.805 1.00 46.69 686 ASP A N 1
ATOM 5384 C CA . ASP A 1 686 ? 30.267 -6.124 -42.327 1.00 46.69 686 ASP A CA 1
ATOM 5385 C C . ASP A 1 686 ? 31.366 -5.943 -41.263 1.00 46.69 686 ASP A C 1
ATOM 5387 O O . ASP A 1 686 ? 32.409 -5.336 -41.518 1.00 46.69 686 ASP A O 1
ATOM 5391 N N . MET A 1 687 ? 31.136 -6.434 -40.040 1.00 51.69 687 MET A N 1
ATOM 5392 C CA . MET A 1 687 ? 32.078 -6.260 -38.938 1.00 51.69 687 MET A CA 1
ATOM 5393 C C . MET A 1 687 ? 33.331 -7.121 -39.132 1.00 51.69 687 MET A C 1
ATOM 5395 O O . MET A 1 687 ? 33.220 -8.324 -39.387 1.00 51.69 687 MET A O 1
ATOM 5399 N N . PRO A 1 688 ? 34.538 -6.569 -38.914 1.00 44.62 688 PRO A N 1
ATOM 5400 C CA . PRO A 1 688 ? 35.735 -7.382 -38.812 1.00 44.62 688 PRO A CA 1
ATOM 5401 C C . PRO A 1 688 ? 35.666 -8.192 -37.512 1.00 44.62 688 PRO A C 1
ATOM 5403 O O . PRO A 1 688 ? 35.999 -7.688 -36.440 1.00 44.62 688 PRO A O 1
ATOM 5406 N N . ILE A 1 689 ? 35.277 -9.469 -37.608 1.00 51.16 689 ILE A N 1
ATOM 5407 C CA . ILE A 1 689 ? 35.323 -10.455 -36.509 1.00 51.16 689 ILE A CA 1
ATOM 5408 C C . ILE A 1 689 ? 36.787 -10.870 -36.235 1.00 51.16 689 ILE A C 1
ATOM 5410 O O . ILE A 1 689 ? 37.160 -12.040 -36.253 1.00 51.16 689 ILE A O 1
ATOM 5414 N N . GLY A 1 690 ? 37.653 -9.876 -36.046 1.00 53.94 690 GLY A N 1
ATOM 5415 C CA . GLY A 1 690 ? 39.019 -10.036 -35.572 1.00 53.94 690 GLY A CA 1
ATOM 5416 C C . GLY A 1 690 ? 39.074 -10.012 -34.046 1.00 53.94 690 GLY A C 1
ATOM 5417 O O . GLY A 1 690 ? 38.139 -9.579 -33.375 1.00 53.94 690 GLY A O 1
ATOM 5418 N N . HIS A 1 691 ? 40.214 -10.421 -33.492 1.00 52.72 691 HIS A N 1
ATOM 5419 C CA . HIS A 1 691 ? 40.415 -10.649 -32.055 1.00 52.72 691 HIS A CA 1
ATOM 5420 C C . HIS A 1 691 ? 40.102 -9.466 -31.108 1.00 52.72 691 HIS A C 1
ATOM 5422 O O . HIS A 1 691 ? 39.997 -9.689 -29.909 1.00 52.72 691 HIS A O 1
ATOM 5428 N N . GLY A 1 692 ? 39.950 -8.228 -31.601 1.00 55.09 692 GLY A N 1
ATOM 5429 C CA . GLY A 1 692 ? 39.662 -7.048 -30.765 1.00 55.09 692 GLY A CA 1
ATOM 5430 C C . GLY A 1 692 ? 38.208 -6.918 -30.279 1.00 55.09 692 GLY A C 1
ATOM 5431 O O . GLY A 1 692 ? 37.976 -6.321 -29.233 1.00 55.09 692 GLY A O 1
ATOM 5432 N N . GLY A 1 693 ? 37.242 -7.495 -31.005 1.00 64.38 693 GLY A N 1
ATOM 5433 C CA . GLY A 1 693 ? 35.816 -7.501 -30.630 1.00 64.38 693 GLY A CA 1
ATOM 5434 C C . GLY A 1 693 ? 35.361 -8.784 -29.925 1.00 64.38 693 GLY A C 1
ATOM 5435 O O . GLY A 1 693 ? 34.162 -9.045 -29.837 1.00 64.38 693 GLY A O 1
ATOM 5436 N N . LEU A 1 694 ? 36.311 -9.628 -29.505 1.00 74.75 694 LEU A N 1
ATOM 5437 C CA . LEU A 1 694 ? 36.051 -10.955 -28.956 1.00 74.75 694 LEU A CA 1
ATOM 5438 C C . LEU A 1 694 ? 36.390 -11.018 -27.471 1.00 74.75 694 LEU A C 1
ATOM 5440 O O . LEU A 1 694 ? 37.469 -10.608 -27.039 1.00 74.75 694 LEU A O 1
ATOM 5444 N N . TRP A 1 695 ? 35.480 -11.631 -26.722 1.00 83.06 695 TRP A N 1
ATOM 5445 C CA . TRP A 1 695 ? 35.641 -11.945 -25.313 1.00 83.06 695 TRP A CA 1
ATOM 5446 C C . TRP A 1 695 ? 35.724 -13.454 -25.130 1.00 83.06 695 TRP A C 1
ATOM 5448 O O . TRP A 1 695 ? 34.953 -14.213 -25.723 1.00 83.06 695 TRP A O 1
ATOM 5458 N N . MET A 1 696 ? 36.667 -13.884 -24.304 1.00 84.00 696 MET A N 1
ATOM 5459 C CA . MET A 1 696 ? 36.816 -15.263 -23.875 1.00 84.00 696 MET A CA 1
ATOM 5460 C C . MET A 1 696 ? 36.081 -15.439 -22.550 1.00 84.00 696 MET A C 1
ATOM 5462 O O . MET A 1 696 ? 36.347 -14.725 -21.583 1.00 84.00 696 MET A O 1
ATOM 5466 N N . VAL A 1 697 ? 35.126 -16.365 -22.522 1.00 82.56 697 VAL A N 1
ATOM 5467 C CA . VAL A 1 697 ? 34.362 -16.699 -21.319 1.00 82.56 697 VAL A CA 1
ATOM 5468 C C . VAL A 1 697 ? 35.058 -17.849 -20.602 1.00 82.56 697 VAL A C 1
ATOM 5470 O O . VAL A 1 697 ? 35.070 -18.970 -21.119 1.00 82.56 697 VAL A O 1
ATOM 5473 N N . THR A 1 698 ? 35.582 -17.591 -19.405 1.00 75.44 698 THR A N 1
ATOM 5474 C CA . THR A 1 698 ? 36.116 -18.628 -18.511 1.00 75.44 698 THR A CA 1
ATOM 5475 C C . THR A 1 698 ? 35.156 -18.875 -17.342 1.00 75.44 698 THR A C 1
ATOM 5477 O O . THR A 1 698 ? 34.399 -17.993 -16.920 1.00 75.44 698 THR A O 1
ATOM 5480 N N . ARG A 1 699 ? 35.131 -20.116 -16.842 1.00 62.78 699 ARG A N 1
ATOM 5481 C CA . ARG A 1 699 ? 34.306 -20.528 -15.693 1.00 62.78 699 ARG A CA 1
ATOM 5482 C C . ARG A 1 699 ? 35.105 -20.393 -14.394 1.00 62.78 699 ARG A C 1
ATOM 5484 O O . ARG A 1 699 ? 36.252 -20.829 -14.358 1.00 62.78 699 ARG A O 1
ATOM 5491 N N . GLY A 1 700 ? 34.478 -19.833 -13.356 1.00 48.19 700 GLY A N 1
ATOM 5492 C CA . GLY A 1 700 ? 35.002 -19.796 -11.978 1.00 48.19 700 GLY A CA 1
ATOM 5493 C C . GLY A 1 700 ? 34.644 -21.017 -11.131 1.00 48.19 700 GLY A C 1
ATOM 5494 O O . GLY A 1 700 ? 33.677 -21.730 -11.490 1.00 48.19 700 GLY A O 1
#

Solvent-accessible surface area (backbone atoms only — not comparable to full-atom values): 40372 Å² total; per-residue (Å²): 142,86,79,90,79,87,80,90,79,90,85,87,83,87,88,83,89,88,79,87,84,90,88,88,84,88,82,91,85,84,87,88,91,84,85,80,72,69,69,61,56,64,58,56,68,73,63,77,78,69,94,85,84,68,70,67,63,54,58,54,50,52,53,51,54,61,69,73,71,66,86,84,80,92,80,70,73,72,58,60,58,50,56,55,50,53,55,54,53,54,54,51,63,68,63,73,76,77,85,89,78,90,84,85,89,84,82,88,86,87,89,83,91,90,84,88,89,86,85,87,86,84,89,86,86,87,90,83,93,87,86,89,82,89,86,85,83,88,79,93,76,95,80,89,85,82,86,60,74,68,54,55,55,55,51,49,56,50,52,56,53,52,68,51,52,86,70,54,78,65,48,39,27,26,23,49,59,65,53,74,40,52,46,79,83,55,46,51,101,66,60,87,64,66,85,47,65,50,62,71,72,33,72,58,63,27,52,29,36,37,78,72,24,72,76,63,38,40,41,54,49,51,50,55,49,44,63,76,69,64,55,60,68,55,38,56,47,40,44,68,42,52,37,41,36,38,36,38,45,28,38,36,33,52,48,41,83,62,74,83,93,51,59,45,58,56,56,66,52,58,90,84,34,54,44,31,67,34,59,32,31,48,46,71,34,44,60,26,76,63,53,45,59,58,54,51,48,50,50,53,33,26,47,78,52,69,22,16,37,28,43,27,32,31,9,42,37,40,21,39,49,22,40,39,70,36,29,40,53,44,43,46,72,100,51,88,78,54,76,52,30,27,93,36,72,65,15,44,52,52,36,33,49,19,36,27,42,47,25,52,62,56,35,89,47,60,85,27,46,52,31,41,29,69,46,47,75,73,58,49,84,47,98,76,53,31,48,76,58,48,54,53,49,51,52,50,29,48,57,43,22,53,78,45,37,62,55,82,46,33,42,29,42,60,50,52,56,96,52,46,85,80,56,61,70,47,73,64,43,51,93,80,64,21,34,56,32,36,28,29,70,53,83,62,64,64,58,96,92,56,70,30,27,65,87,65,53,8,64,59,53,51,59,54,65,48,52,60,48,53,52,37,42,31,52,42,11,62,39,44,79,45,34,24,32,33,61,29,31,59,63,51,51,45,57,56,51,55,68,56,48,44,53,50,53,42,48,52,47,52,53,35,48,71,34,34,28,13,40,17,35,40,22,38,71,50,64,50,49,46,40,6,53,55,40,29,35,73,77,51,60,48,56,47,43,61,49,68,46,70,86,68,69,80,57,48,69,51,70,52,28,37,42,28,33,64,54,89,51,22,30,45,31,65,46,98,88,40,49,44,34,41,44,66,78,70,87,52,81,52,32,28,27,38,35,34,34,37,79,48,72,84,47,97,84,56,82,52,62,40,32,37,30,43,26,34,65,64,77,66,27,23,50,28,48,49,95,86,33,53,52,31,56,30,88,65,85,54,69,55,27,34,21,43,56,46,78,76,46,81,49,96,79,87,29,36,36,34,32,46,26,39,78,82,49,25,35,47,28,56,44,75,97,72,41,38,48,40,39,47,82,57,55,90,89,76,54,81,91,46,58,52,42,32,32,34,42,43,82,117

Secondary structure (DSSP, 8-state):
--------------------------------S-SSSSHHHHHHHHHTTS---SHHHHHHHHHHHHHHS-------HHHHHHHHHHHHHHHHHHHTTS--S-----------------------------------------------HHHHHHHHHHHHHHHHHTTSPPEEEEE--SSSS--TTS--SS-TTTTPPPPSS-SS--GGGGGG--SS-HHHHHHHHHHHH--HHHHHHHHHHT--EEEEEEEGGGT---STT------S-BTTB-HHHHHHHHHHT--HHHHHHHHHHHHHHHHHHTPEEEEEEEE-TT-SS--GGGT-----TT-------TTSHHHHHHHHHHHHHHHHHHTT-GGGEEEEES-S-----STTSSHHHHHHHHHHHHHHHHTTS-TTSPEEEE--GGGGGGSPTTSS-HHHH-SEEEEEEE-----TT---BTTTTHHHHHHHHTHHHHHHHHHHHHHTTT-EEEEEE-S-SSB--HHHHHHHHHHHHHHHHHHSSEEEES-SS-SSGGG-HHHIIIII---HHHHSS------EEEEEEEEEETTTT-EEEE-TTS-EEEE-SS--GGG-EEEEEEE----TTSSPPEEEEEEETTT--EEEE-TT--EEEESS-SGGG-EEEEEEEE-SSS-EEEEEEETTSEEEEEEGGGTEEEEEE--TTTS--SGGG-EEEEE-

Radius of gyration: 33.98 Å; Cα contacts (8 Å, |Δi|>4): 1108; chains: 1; bounding box: 95×113×87 Å